Protein AF-A0A9D5WAJ4-F1 (afdb_monomer_lite)

Foldseek 3Di:
DVVVVVVCCVPVVVVVVVVLVVVLQDFQLAQDPVVCCVPVPVVVVVLVCLVVVLVVCLVDDDDDDPVVVVVVCVLCVNPVSVLVSLVVVCVVDVLSLLLSLLVLVLVLVDPPCVVVSVVSNVVSVVVNVVVVVVLVVVLVCLVPDPVNVVVPPAVNVVSVVVVVLVVCCVVDVVSQVVLQCQPVVLQVVLVCLLCVLLVVLLVVQVSLQSSCVSLNCQLRRDPASLSSHNPRPSVVRRPVSSVVSSVVSLVVCCVVPNDVVSVVSVVSSVVSNVVSCQDPNLDCNHCCADPPPSHPVSHSVSSRDDPLNVVLVVLVVPDDLALAQAEEEAPPSDRPSQVSHPHYYYPPPPVVVHPYYYYDPVDQRDDPNDRDVVVRVVSVVVVVPDPSDDDDD

pLDDT: mean 74.08, std 18.72, range [31.64, 98.12]

Structure (mmCIF, N/CA/C/O backbone):
data_AF-A0A9D5WAJ4-F1
#
_entry.id   AF-A0A9D5WAJ4-F1
#
loop_
_atom_site.group_PDB
_atom_site.id
_atom_site.type_symbol
_atom_site.label_atom_id
_atom_site.label_alt_id
_atom_site.label_comp_id
_atom_site.label_asym_id
_atom_site.label_entity_id
_atom_site.label_seq_id
_atom_site.pdbx_PDB_ins_code
_atom_site.Cartn_x
_atom_site.Cartn_y
_atom_site.Cartn_z
_atom_site.occupancy
_atom_site.B_iso_or_equiv
_atom_site.auth_seq_id
_atom_site.auth_comp_id
_atom_site.auth_asym_id
_atom_site.auth_atom_id
_atom_site.pdbx_PDB_model_num
ATOM 1 N N . MET A 1 1 ? -6.078 -14.989 26.879 1.00 37.44 1 MET A N 1
ATOM 2 C CA . MET A 1 1 ? -4.908 -14.302 26.279 1.00 37.44 1 MET A CA 1
ATOM 3 C C . MET A 1 1 ? -3.687 -15.204 26.099 1.00 37.44 1 MET A C 1
ATOM 5 O O . MET A 1 1 ? -3.308 -15.383 24.953 1.00 37.44 1 MET A O 1
ATOM 9 N N . LYS A 1 2 ? -3.115 -15.835 27.145 1.00 31.64 2 LYS A N 1
ATOM 10 C CA . LYS A 1 2 ? -1.974 -16.777 26.992 1.00 31.64 2 LYS A CA 1
ATOM 11 C C . LYS A 1 2 ? -2.215 -17.864 25.929 1.00 31.64 2 LYS A C 1
ATOM 13 O O . LYS A 1 2 ? -1.394 -18.010 25.042 1.00 31.64 2 LYS A O 1
ATOM 18 N N . LYS A 1 3 ? -3.380 -18.530 25.944 1.00 37.28 3 LYS A N 1
ATOM 19 C CA . LYS A 1 3 ? -3.737 -19.569 24.954 1.00 37.28 3 LYS A CA 1
ATOM 20 C C . LYS A 1 3 ? -3.797 -19.057 23.505 1.00 37.28 3 LYS A C 1
ATOM 22 O O . LYS A 1 3 ? -3.346 -19.750 22.610 1.00 37.28 3 LYS A O 1
ATOM 27 N N . VAL A 1 4 ? -4.284 -17.833 23.281 1.00 39.41 4 VAL A N 1
ATOM 28 C CA . VAL A 1 4 ? -4.351 -17.220 21.938 1.00 39.41 4 VAL A CA 1
ATOM 29 C C . VAL A 1 4 ? -2.952 -16.868 21.433 1.00 39.41 4 VAL A C 1
ATOM 31 O O . VAL A 1 4 ? -2.650 -17.120 20.277 1.00 39.41 4 VAL A O 1
ATOM 34 N N . LEU A 1 5 ? -2.075 -16.364 22.309 1.00 35.47 5 LEU A N 1
ATOM 35 C CA . LEU A 1 5 ? -0.681 -16.061 21.974 1.00 35.47 5 LEU A CA 1
ATOM 36 C C . LEU A 1 5 ? 0.119 -17.333 21.666 1.00 35.47 5 LEU A C 1
ATOM 38 O O . LEU A 1 5 ? 0.893 -17.363 20.718 1.00 35.47 5 LEU A O 1
ATOM 42 N N . THR A 1 6 ? -0.112 -18.396 22.436 1.00 43.91 6 THR A N 1
ATOM 43 C CA . THR A 1 6 ? 0.477 -19.712 22.192 1.00 43.91 6 THR A CA 1
ATOM 44 C C . THR A 1 6 ? 0.000 -20.284 20.858 1.00 43.91 6 THR A C 1
ATOM 46 O O . THR A 1 6 ? 0.829 -20.762 20.104 1.00 43.91 6 THR A O 1
ATOM 49 N N . ILE A 1 7 ? -1.283 -20.152 20.506 1.00 45.47 7 ILE A N 1
ATOM 50 C CA . ILE A 1 7 ? -1.809 -20.578 19.196 1.00 45.47 7 ILE A CA 1
ATOM 51 C C . ILE A 1 7 ? -1.214 -19.741 18.053 1.00 45.47 7 ILE A C 1
ATOM 53 O O . ILE A 1 7 ? -0.809 -20.301 17.043 1.00 45.47 7 ILE A O 1
ATOM 57 N N . LEU A 1 8 ? -1.097 -18.419 18.211 1.00 38.75 8 LEU A N 1
ATOM 58 C CA . LEU A 1 8 ? -0.534 -17.542 17.179 1.00 38.75 8 LEU A CA 1
ATOM 59 C C . LEU A 1 8 ? 0.953 -17.835 16.942 1.00 38.75 8 LEU A C 1
ATOM 61 O O . LEU A 1 8 ? 1.376 -17.917 15.800 1.00 38.75 8 LEU A O 1
ATOM 65 N N . VAL A 1 9 ? 1.729 -18.080 18.000 1.00 42.22 9 VAL A N 1
ATOM 66 C CA . VAL A 1 9 ? 3.131 -18.509 17.885 1.00 42.22 9 VAL A CA 1
ATOM 67 C C . VAL A 1 9 ? 3.219 -19.926 17.306 1.00 42.22 9 VAL A C 1
ATOM 69 O O . VAL A 1 9 ? 3.994 -20.152 16.390 1.00 42.22 9 VAL A O 1
ATOM 72 N N . ILE A 1 10 ? 2.386 -20.870 17.749 1.00 46.56 10 ILE A N 1
ATOM 73 C CA . ILE A 1 10 ? 2.390 -22.256 17.245 1.00 46.56 10 ILE A CA 1
ATOM 74 C C . ILE A 1 10 ? 1.903 -22.361 15.794 1.00 46.56 10 ILE A C 1
ATOM 76 O O . ILE A 1 10 ? 2.270 -23.310 15.123 1.00 46.56 10 ILE A O 1
ATOM 80 N N . ILE A 1 11 ? 1.115 -21.418 15.274 1.00 44.78 11 ILE A N 1
ATOM 81 C CA . ILE A 1 11 ? 0.682 -21.430 13.867 1.00 44.78 11 ILE A CA 1
ATOM 82 C C . ILE A 1 11 ? 1.629 -20.592 12.997 1.00 44.78 11 ILE A C 1
ATOM 84 O O . ILE A 1 11 ? 2.082 -21.056 11.955 1.00 44.78 11 ILE A O 1
ATOM 88 N N . VAL A 1 12 ? 1.985 -19.377 13.422 1.00 41.34 12 VAL A N 1
ATOM 89 C CA . VAL A 1 12 ? 2.781 -18.443 12.606 1.00 41.34 12 VAL A CA 1
ATOM 90 C C . VAL A 1 12 ? 4.251 -18.858 12.526 1.00 41.34 12 VAL A C 1
ATOM 92 O O . VAL A 1 12 ? 4.861 -18.681 11.472 1.00 41.34 12 VAL A O 1
ATOM 95 N N . LEU A 1 13 ? 4.834 -19.452 13.575 1.00 38.47 13 LEU A N 1
ATOM 96 C CA . LEU A 1 13 ? 6.237 -19.887 13.527 1.00 38.47 13 LEU A CA 1
ATOM 97 C C . LEU A 1 13 ? 6.433 -21.099 12.597 1.00 38.47 13 LEU A C 1
ATOM 99 O O . LEU A 1 13 ? 7.332 -21.053 11.765 1.00 38.47 13 LEU A O 1
ATOM 103 N N . PRO A 1 14 ? 5.597 -22.155 12.638 1.00 42.34 14 PRO A N 1
ATOM 104 C CA . PRO A 1 14 ? 5.716 -23.273 11.704 1.00 42.34 14 PRO A CA 1
ATOM 105 C C . PRO A 1 14 ? 5.326 -22.905 10.281 1.00 42.34 14 PRO A C 1
ATOM 107 O O . PRO A 1 14 ? 5.978 -23.384 9.368 1.00 42.34 14 PRO A O 1
ATOM 110 N N . VAL A 1 15 ? 4.342 -22.024 10.061 1.00 41.81 15 VAL A N 1
ATOM 111 C CA . VAL A 1 15 ? 4.011 -21.540 8.706 1.00 41.81 15 VAL A CA 1
ATOM 112 C C . VAL A 1 15 ? 5.153 -20.700 8.127 1.00 41.81 15 VAL A C 1
ATOM 114 O O . VAL A 1 15 ? 5.481 -20.855 6.955 1.00 41.81 15 VAL A O 1
ATOM 117 N N . SER A 1 16 ? 5.827 -19.878 8.939 1.00 37.78 16 SER A N 1
ATOM 118 C CA . SER A 1 16 ? 7.002 -19.112 8.489 1.00 37.78 16 SER A CA 1
ATOM 119 C C . SER A 1 16 ? 8.255 -19.984 8.299 1.00 37.78 16 SER A C 1
ATOM 121 O O . SER A 1 16 ? 8.988 -19.781 7.334 1.00 37.78 16 SER A O 1
ATOM 123 N N . LEU A 1 17 ? 8.460 -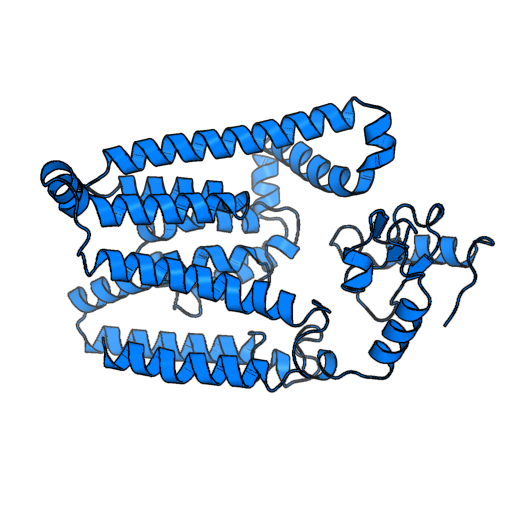21.015 9.129 1.00 39.94 17 LEU A N 1
ATOM 124 C CA . LEU A 1 17 ? 9.516 -22.028 8.957 1.00 39.94 17 LEU A CA 1
ATOM 125 C C . LEU A 1 17 ? 9.236 -23.004 7.799 1.00 39.94 17 LEU A C 1
ATOM 127 O O . LEU A 1 17 ? 10.164 -23.497 7.163 1.00 39.94 17 LEU A O 1
ATOM 131 N N . TYR A 1 18 ? 7.970 -23.292 7.499 1.00 41.06 18 TYR A N 1
ATOM 132 C CA . TYR A 1 18 ? 7.566 -24.098 6.346 1.00 41.06 18 TYR A CA 1
ATOM 133 C C . TYR A 1 18 ? 7.707 -23.288 5.053 1.00 41.06 18 TYR A C 1
ATOM 135 O O . TYR A 1 18 ? 8.252 -23.797 4.079 1.00 41.06 18 TYR A O 1
ATOM 143 N N . ALA A 1 19 ? 7.351 -21.998 5.070 1.00 39.34 19 ALA A N 1
ATOM 144 C CA . ALA A 1 19 ? 7.629 -21.066 3.976 1.00 39.34 19 ALA A CA 1
ATOM 145 C C . ALA A 1 19 ? 9.138 -20.862 3.735 1.00 39.34 19 ALA A C 1
ATOM 147 O O . ALA A 1 19 ? 9.548 -20.670 2.593 1.00 39.34 19 ALA A O 1
ATOM 148 N N . SER A 1 20 ? 9.982 -20.956 4.773 1.00 38.97 20 SER A N 1
ATOM 149 C CA . SER A 1 20 ? 11.444 -20.906 4.610 1.00 38.97 20 SER A CA 1
ATOM 150 C C . SER A 1 20 ? 12.048 -22.223 4.105 1.00 38.97 20 SER A C 1
ATOM 152 O O . SER A 1 20 ? 13.115 -22.200 3.497 1.00 38.97 20 SER A O 1
ATOM 154 N N . LYS A 1 21 ? 11.396 -23.370 4.354 1.00 39.03 21 LYS A N 1
ATOM 155 C CA . LYS A 1 21 ? 11.811 -24.690 3.843 1.00 39.03 21 LYS A CA 1
ATOM 156 C C . LYS A 1 21 ? 11.290 -24.984 2.432 1.00 39.03 21 LYS A C 1
ATOM 158 O O . LYS A 1 21 ? 11.987 -25.645 1.674 1.00 39.03 21 LYS A O 1
ATOM 163 N N . GLY A 1 22 ? 10.129 -24.452 2.044 1.00 37.59 22 GLY A N 1
ATOM 164 C CA . GLY A 1 22 ? 9.582 -24.504 0.680 1.00 37.59 22 GLY A CA 1
ATOM 165 C C . GLY A 1 22 ? 10.225 -23.492 -0.273 1.00 37.59 22 GLY A C 1
ATOM 166 O O . GLY A 1 22 ? 9.527 -22.858 -1.059 1.00 37.59 22 GLY A O 1
ATOM 167 N N . GLY A 1 23 ? 11.546 -23.307 -0.174 1.00 37.06 23 GLY A N 1
ATOM 168 C CA . GLY A 1 23 ? 12.319 -22.223 -0.792 1.00 37.06 23 GLY A CA 1
ATOM 169 C C . GLY A 1 23 ? 12.358 -22.184 -2.325 1.00 37.06 23 GLY A C 1
ATOM 170 O O . GLY A 1 23 ? 13.113 -21.371 -2.859 1.00 37.06 23 GLY A O 1
ATOM 171 N N . ASP A 1 24 ? 11.564 -23.013 -3.000 1.00 37.69 24 ASP A N 1
ATOM 172 C CA . ASP A 1 24 ? 11.396 -23.048 -4.457 1.00 37.69 24 ASP A CA 1
ATOM 173 C C . ASP A 1 24 ? 10.098 -22.356 -4.924 1.00 37.69 24 ASP A C 1
ATOM 175 O O . ASP A 1 24 ? 9.887 -22.211 -6.120 1.00 37.69 24 ASP A O 1
ATOM 179 N N . TYR A 1 25 ? 9.250 -21.882 -3.996 1.00 37.25 25 TYR A N 1
ATOM 180 C CA . TYR A 1 25 ? 7.949 -21.254 -4.300 1.00 37.25 25 TYR A CA 1
ATOM 181 C C . TYR A 1 25 ? 7.842 -19.773 -3.889 1.00 37.25 25 TYR A C 1
ATOM 183 O O . TYR A 1 25 ? 6.756 -19.193 -3.925 1.00 37.25 25 TYR A O 1
ATOM 191 N N . LEU A 1 26 ? 8.941 -19.138 -3.464 1.00 37.31 26 LEU A N 1
ATOM 192 C CA . LEU A 1 26 ? 8.946 -17.705 -3.146 1.00 37.31 26 LEU A CA 1
ATOM 193 C C . LEU A 1 26 ? 9.097 -16.868 -4.434 1.00 37.31 26 LEU A C 1
ATOM 195 O O . LEU A 1 26 ? 9.894 -17.235 -5.296 1.00 37.31 26 LEU A O 1
ATOM 199 N N . PRO A 1 27 ? 8.360 -15.749 -4.578 1.00 37.31 27 PRO A N 1
ATOM 200 C CA . PRO A 1 27 ? 8.340 -14.959 -5.807 1.00 37.31 27 PRO A CA 1
ATOM 201 C C . PRO A 1 27 ? 9.733 -14.449 -6.205 1.00 37.31 27 PRO A C 1
ATOM 203 O O . PRO A 1 27 ? 10.478 -13.905 -5.388 1.00 37.31 27 PRO A O 1
ATOM 206 N N . ILE A 1 28 ? 10.032 -14.574 -7.501 1.00 39.91 28 ILE A N 1
ATOM 207 C CA . ILE A 1 28 ? 11.295 -14.232 -8.185 1.00 39.91 28 ILE A CA 1
ATOM 208 C C . ILE A 1 28 ? 11.695 -12.750 -8.022 1.00 39.91 28 ILE A C 1
ATOM 210 O O . ILE A 1 28 ? 12.855 -12.390 -8.211 1.00 39.91 28 ILE A O 1
ATOM 214 N N . THR A 1 29 ? 10.778 -11.872 -7.602 1.00 35.44 29 THR A N 1
ATOM 215 C CA . THR A 1 29 ? 11.029 -10.426 -7.469 1.00 35.44 29 THR A CA 1
ATOM 216 C C . THR A 1 29 ? 12.027 -10.042 -6.374 1.00 35.44 29 THR A C 1
ATOM 218 O O . THR A 1 29 ? 12.409 -8.876 -6.286 1.00 35.44 29 THR A O 1
ATOM 221 N N . ALA A 1 30 ? 12.532 -10.986 -5.578 1.00 36.09 30 ALA A N 1
ATOM 222 C CA . ALA A 1 30 ? 13.773 -10.765 -4.846 1.00 36.09 30 ALA A CA 1
ATOM 223 C C . ALA A 1 30 ? 14.692 -11.991 -4.923 1.00 36.09 30 ALA A C 1
ATOM 225 O O . ALA A 1 30 ? 14.606 -12.940 -4.149 1.00 36.09 30 ALA A O 1
ATOM 226 N N . PHE A 1 31 ? 15.640 -11.897 -5.858 1.00 40.41 31 PHE A N 1
ATOM 227 C CA . PHE A 1 31 ? 16.717 -12.854 -6.146 1.00 40.41 31 PHE A CA 1
ATOM 228 C C . PHE A 1 31 ? 17.587 -13.226 -4.938 1.00 40.41 31 PHE A C 1
ATOM 230 O O . PHE A 1 31 ? 18.335 -14.198 -4.981 1.00 40.41 31 PHE A O 1
ATOM 237 N N . ASN A 1 32 ? 17.484 -12.484 -3.838 1.00 45.12 32 ASN A N 1
ATOM 238 C CA . ASN A 1 32 ? 18.122 -12.845 -2.590 1.00 45.12 32 ASN A CA 1
ATOM 239 C C . ASN A 1 32 ? 17.051 -13.311 -1.598 1.00 45.12 32 ASN A C 1
ATOM 241 O O . ASN A 1 32 ? 16.299 -12.498 -1.052 1.00 45.12 32 ASN A O 1
ATOM 245 N N . LYS A 1 33 ? 17.018 -14.625 -1.333 1.00 48.00 33 LYS A N 1
ATOM 246 C CA . LYS A 1 33 ? 16.139 -15.249 -0.327 1.00 48.00 33 LYS A CA 1
ATOM 247 C C . LYS A 1 33 ? 16.248 -14.541 1.032 1.00 48.00 33 LYS A C 1
ATOM 249 O O . LYS A 1 33 ? 15.243 -14.396 1.726 1.00 48.00 33 LYS A O 1
ATOM 254 N N . ASN A 1 34 ? 17.424 -13.997 1.362 1.00 44.16 34 ASN A N 1
ATOM 255 C CA . ASN A 1 34 ? 17.632 -13.213 2.577 1.00 44.16 34 ASN A CA 1
ATOM 256 C C . ASN A 1 34 ? 16.954 -11.841 2.512 1.00 44.16 34 ASN A C 1
ATOM 258 O O . ASN A 1 34 ? 16.469 -11.389 3.536 1.00 44.16 34 ASN A O 1
ATOM 262 N N . ILE A 1 35 ? 16.853 -11.191 1.346 1.00 42.44 35 ILE A N 1
ATOM 263 C CA . ILE A 1 35 ? 16.149 -9.905 1.185 1.00 42.44 35 ILE A CA 1
ATOM 264 C C . ILE A 1 35 ? 14.631 -10.100 1.210 1.00 42.44 35 ILE A C 1
ATOM 266 O O . ILE A 1 35 ? 13.949 -9.274 1.806 1.00 42.44 35 ILE A O 1
ATOM 270 N N . VAL A 1 36 ? 14.087 -11.184 0.637 1.00 44.75 36 VAL A N 1
ATOM 271 C CA . VAL A 1 36 ? 12.655 -11.527 0.786 1.00 44.75 36 VAL A CA 1
ATOM 272 C C . VAL A 1 36 ? 12.332 -11.779 2.251 1.00 44.75 36 VAL A C 1
ATOM 274 O O . VAL A 1 36 ? 11.401 -11.181 2.795 1.00 44.75 36 VAL A O 1
ATOM 277 N N . ALA A 1 37 ? 13.137 -12.630 2.896 1.00 46.06 37 ALA A N 1
ATOM 278 C CA . ALA A 1 37 ? 13.026 -12.882 4.319 1.00 46.06 37 ALA A CA 1
ATOM 279 C C . ALA A 1 37 ? 13.146 -11.564 5.084 1.00 46.06 37 ALA A C 1
ATOM 281 O O . ALA A 1 37 ? 12.280 -11.289 5.897 1.00 46.06 37 ALA A O 1
ATOM 282 N N . TYR A 1 38 ? 14.105 -10.690 4.764 1.00 45.50 38 TYR A N 1
ATOM 283 C CA . TYR A 1 38 ? 14.238 -9.387 5.411 1.00 45.50 38 TYR A CA 1
ATOM 284 C C . TYR A 1 38 ? 13.029 -8.475 5.192 1.00 45.50 38 TYR A C 1
ATOM 286 O O . TYR A 1 38 ? 12.465 -7.994 6.160 1.00 45.50 38 TYR A O 1
ATOM 294 N N . ARG A 1 39 ? 12.588 -8.240 3.955 1.00 42.34 39 ARG A N 1
ATOM 295 C CA . ARG A 1 39 ? 11.535 -7.264 3.625 1.00 42.34 39 ARG A CA 1
ATOM 296 C C . ARG A 1 39 ? 10.126 -7.709 3.973 1.00 42.34 39 ARG A C 1
ATOM 298 O O . ARG A 1 39 ? 9.334 -6.870 4.387 1.00 42.34 39 ARG A O 1
ATOM 305 N N . TYR A 1 40 ? 9.800 -8.981 3.778 1.00 43.22 40 TYR A N 1
ATOM 306 C CA . TYR A 1 40 ? 8.417 -9.458 3.865 1.00 43.22 40 TYR A CA 1
ATOM 307 C C . TYR A 1 40 ? 8.149 -10.299 5.107 1.00 43.22 40 TYR A C 1
ATOM 309 O O . TYR A 1 40 ? 6.994 -10.452 5.496 1.00 43.22 40 TYR A O 1
ATOM 317 N N . VAL A 1 41 ? 9.200 -10.809 5.754 1.00 48.28 41 VAL A N 1
ATOM 318 C CA . VAL A 1 41 ? 9.072 -11.594 6.983 1.00 48.28 41 VAL A CA 1
ATOM 319 C C . VAL A 1 41 ? 9.718 -10.846 8.139 1.00 48.28 41 VAL A C 1
ATOM 321 O O . VAL A 1 41 ? 9.002 -10.327 8.972 1.00 48.28 41 VAL A O 1
ATOM 324 N N . ILE A 1 42 ? 11.037 -10.693 8.181 1.00 46.38 42 ILE A N 1
ATOM 325 C CA . ILE A 1 42 ? 11.804 -10.144 9.301 1.00 46.38 42 ILE A CA 1
ATOM 326 C C . ILE A 1 42 ? 11.484 -8.674 9.564 1.00 46.38 42 ILE A C 1
ATOM 328 O O . ILE A 1 42 ? 11.370 -8.346 10.723 1.00 46.38 42 ILE A O 1
ATOM 332 N N . ILE A 1 43 ? 11.310 -7.779 8.587 1.00 46.69 43 ILE A N 1
ATOM 333 C CA . ILE A 1 43 ? 10.985 -6.359 8.839 1.00 46.69 43 ILE A CA 1
ATOM 334 C C . ILE A 1 43 ? 9.547 -6.213 9.353 1.00 46.69 43 ILE A C 1
ATOM 336 O O . ILE A 1 43 ? 9.371 -5.571 10.385 1.00 46.69 43 ILE A O 1
ATOM 340 N N . PRO A 1 44 ? 8.516 -6.828 8.740 1.00 45.22 44 PRO A N 1
ATOM 341 C CA . PRO A 1 44 ? 7.167 -6.827 9.299 1.00 45.22 44 PRO A CA 1
ATOM 342 C C . PRO A 1 44 ? 7.094 -7.553 10.641 1.00 45.22 44 PRO A C 1
ATOM 344 O O . PRO A 1 44 ? 6.433 -7.071 11.553 1.00 45.22 44 PRO A O 1
ATOM 347 N N . LEU A 1 45 ? 7.807 -8.672 10.800 1.00 45.53 45 LEU A N 1
ATOM 348 C CA . LEU A 1 45 ? 7.880 -9.436 12.042 1.00 45.53 45 LEU A CA 1
ATOM 349 C C . LEU A 1 45 ? 8.697 -8.690 13.094 1.00 45.53 45 LEU A C 1
ATOM 351 O O . LEU A 1 45 ? 8.316 -8.746 14.242 1.00 45.53 45 LEU A O 1
ATOM 355 N N . LEU A 1 46 ? 9.747 -7.944 12.750 1.00 44.22 46 LEU A N 1
ATOM 356 C CA . LEU A 1 46 ? 10.479 -7.049 13.650 1.00 44.22 46 LEU A CA 1
ATOM 357 C C . LEU A 1 46 ? 9.637 -5.832 13.971 1.00 44.22 46 LEU A C 1
ATOM 359 O O . LEU A 1 46 ? 9.684 -5.408 15.104 1.00 44.22 46 LEU A O 1
ATOM 363 N N . GLY A 1 47 ? 8.852 -5.274 13.055 1.00 44.91 47 GLY A N 1
ATOM 364 C CA . GLY A 1 47 ? 7.909 -4.194 13.348 1.00 44.91 47 GLY A CA 1
ATOM 365 C C . GLY A 1 47 ? 6.800 -4.668 14.288 1.00 44.91 47 GLY A C 1
ATOM 366 O O . GLY A 1 47 ? 6.488 -4.012 15.280 1.00 44.91 47 GLY A O 1
ATOM 367 N N . LEU A 1 48 ? 6.273 -5.869 14.042 1.00 46.16 48 LEU A N 1
ATOM 368 C CA . LEU A 1 48 ? 5.297 -6.540 14.891 1.00 46.16 48 LEU A CA 1
ATOM 369 C C . LEU A 1 48 ? 5.911 -6.932 16.239 1.00 46.16 48 LEU A C 1
ATOM 371 O O . LEU A 1 48 ? 5.296 -6.683 17.262 1.00 46.16 48 LEU A O 1
ATOM 375 N N . LEU A 1 49 ? 7.116 -7.504 16.264 1.00 43.47 49 LEU A N 1
ATOM 376 C CA . LEU A 1 49 ? 7.827 -7.956 17.461 1.00 43.47 49 LEU A CA 1
ATOM 377 C C . LEU A 1 49 ? 8.413 -6.793 18.238 1.00 43.47 49 LEU A C 1
ATOM 379 O O . LEU A 1 49 ? 8.384 -6.862 19.445 1.00 43.47 49 LEU A O 1
ATOM 383 N N . THR A 1 50 ? 8.902 -5.721 17.624 1.00 47.53 50 THR A N 1
ATOM 384 C CA . THR A 1 50 ? 9.307 -4.506 18.346 1.00 47.53 50 THR A CA 1
ATOM 385 C C . THR A 1 50 ? 8.068 -3.816 18.876 1.00 47.53 50 THR A C 1
ATOM 387 O O . THR A 1 50 ? 8.022 -3.554 20.068 1.00 47.53 50 THR A O 1
ATOM 390 N N . GLY A 1 51 ? 7.010 -3.646 18.079 1.00 44.22 51 GLY A N 1
ATOM 391 C CA . GLY A 1 51 ? 5.716 -3.160 18.560 1.00 44.22 51 GLY A CA 1
ATOM 392 C C . GLY A 1 51 ? 5.161 -4.001 19.718 1.00 44.22 51 GLY A C 1
ATOM 393 O O . GLY A 1 51 ? 4.706 -3.455 20.719 1.00 44.22 51 GLY A O 1
ATOM 394 N N . PHE A 1 52 ? 5.274 -5.329 19.635 1.00 43.34 52 PHE A N 1
ATOM 395 C CA . PHE A 1 52 ? 4.794 -6.286 20.633 1.00 43.34 52 PHE A CA 1
ATOM 396 C C . PHE A 1 52 ? 5.719 -6.407 21.853 1.00 43.34 52 PHE A C 1
ATOM 398 O O . PHE A 1 52 ? 5.234 -6.455 22.974 1.00 43.34 52 PHE A O 1
ATOM 405 N N . VAL A 1 53 ? 7.040 -6.411 21.684 1.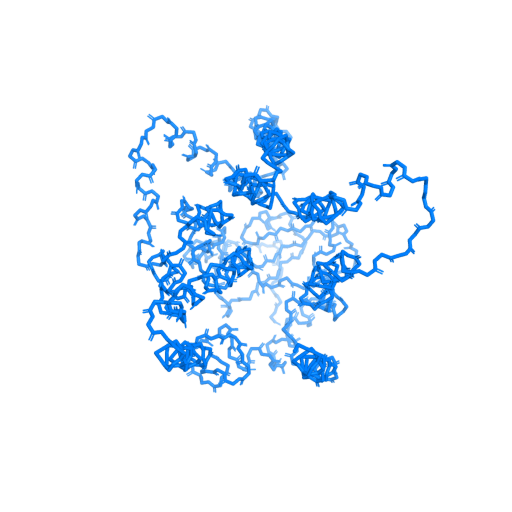00 45.41 53 VAL A N 1
ATOM 406 C CA . VAL A 1 53 ? 8.050 -6.416 22.756 1.00 45.41 53 VAL A CA 1
ATOM 407 C C . VAL A 1 53 ? 8.010 -5.091 23.485 1.00 45.41 53 VAL A C 1
ATOM 409 O O . VAL A 1 53 ? 8.015 -5.098 24.704 1.00 45.41 53 VAL A O 1
ATOM 412 N N . PHE A 1 54 ? 7.861 -3.964 22.800 1.00 45.56 54 PHE A N 1
ATOM 413 C CA . PHE A 1 54 ? 7.632 -2.682 23.450 1.00 45.56 54 PHE A CA 1
ATOM 414 C C . PHE A 1 54 ? 6.273 -2.628 24.147 1.00 45.56 54 PHE A C 1
ATOM 416 O O . PHE A 1 54 ? 6.210 -2.123 25.262 1.00 45.56 54 PHE A O 1
ATOM 423 N N . PHE A 1 55 ? 5.219 -3.227 23.584 1.00 44.34 55 PHE A N 1
ATOM 424 C CA . PHE A 1 55 ? 3.929 -3.422 24.261 1.00 44.34 55 PHE A CA 1
ATOM 425 C C . PHE A 1 55 ? 4.032 -4.346 25.497 1.00 44.34 55 PHE A C 1
ATOM 427 O O . PHE A 1 55 ? 3.370 -4.111 26.507 1.00 44.34 55 PHE A O 1
ATOM 434 N N . MET A 1 56 ? 4.902 -5.360 25.463 1.00 40.88 56 MET A N 1
ATOM 435 C CA . MET A 1 56 ? 5.117 -6.338 26.539 1.00 40.88 56 MET A CA 1
ATOM 436 C C . MET A 1 56 ? 6.114 -5.860 27.608 1.00 40.88 56 MET A C 1
ATOM 438 O O . MET A 1 56 ? 5.919 -6.131 28.790 1.00 40.88 56 MET A O 1
ATOM 442 N N . LEU A 1 57 ? 7.138 -5.092 27.237 1.00 42.09 57 LEU A N 1
ATOM 443 C CA . LEU A 1 57 ? 8.032 -4.357 28.138 1.00 42.09 57 LEU A CA 1
ATOM 444 C C . LEU A 1 57 ? 7.265 -3.219 28.810 1.00 42.09 57 LEU A C 1
ATOM 446 O O . LEU A 1 57 ? 7.351 -3.052 30.026 1.00 42.09 57 LEU A O 1
ATOM 450 N N . ALA A 1 58 ? 6.385 -2.550 28.056 1.00 41.97 58 ALA A N 1
ATOM 451 C CA . ALA A 1 58 ? 5.329 -1.712 28.603 1.00 41.97 58 ALA A CA 1
ATOM 452 C C . ALA A 1 58 ? 4.437 -2.474 29.598 1.00 41.97 58 ALA A C 1
ATOM 454 O O . ALA A 1 58 ? 3.837 -1.853 30.455 1.00 41.97 58 ALA A O 1
ATOM 455 N N . LEU A 1 59 ? 4.336 -3.799 29.571 1.00 37.25 59 LEU A N 1
ATOM 456 C CA . LEU A 1 59 ? 3.549 -4.564 30.545 1.00 37.25 59 LEU A CA 1
ATOM 457 C C . LEU A 1 59 ? 4.352 -5.073 31.757 1.00 37.25 59 LEU A C 1
ATOM 459 O O . LEU A 1 59 ? 3.717 -5.446 32.741 1.00 37.25 59 LEU A O 1
ATOM 463 N N . LYS A 1 60 ? 5.697 -5.102 31.734 1.00 44.09 60 LYS A N 1
ATOM 464 C CA . LYS A 1 60 ? 6.472 -5.990 32.635 1.00 44.09 60 LYS A CA 1
ATOM 465 C C . LYS A 1 60 ? 7.707 -5.395 33.353 1.00 44.09 60 LYS A C 1
ATOM 467 O O . LYS A 1 60 ? 8.573 -6.165 33.743 1.00 44.09 60 LYS A O 1
ATOM 472 N N . ASN A 1 61 ? 7.807 -4.077 33.544 1.00 48.12 61 ASN A N 1
ATOM 473 C CA . ASN A 1 61 ? 8.900 -3.364 34.254 1.00 48.12 61 ASN A CA 1
ATOM 474 C C . ASN A 1 61 ? 9.795 -4.188 35.211 1.00 48.12 61 ASN A C 1
ATOM 476 O O . ASN A 1 61 ? 9.283 -4.689 36.208 1.00 48.12 61 ASN A O 1
ATOM 480 N N . LYS A 1 62 ? 11.124 -4.155 34.993 1.00 41.50 62 LYS A N 1
ATOM 481 C CA . LYS A 1 62 ? 12.184 -4.070 36.030 1.00 41.50 62 LYS A CA 1
ATOM 482 C C . LYS A 1 62 ? 13.492 -3.537 35.407 1.00 41.50 62 LYS A C 1
ATOM 484 O O . LYS A 1 62 ? 14.297 -4.316 34.912 1.00 41.50 62 LYS A O 1
ATOM 489 N N . LEU A 1 63 ? 13.708 -2.221 35.427 1.00 46.69 63 LEU A N 1
ATOM 490 C CA . LEU A 1 63 ? 15.021 -1.596 35.192 1.00 46.69 63 LEU A CA 1
ATOM 491 C C . LEU A 1 63 ? 15.368 -0.729 36.413 1.00 46.69 63 LEU A C 1
ATOM 493 O O . LEU A 1 63 ? 14.503 -0.011 36.921 1.00 46.69 63 LEU A O 1
ATOM 497 N N . ASN A 1 64 ? 16.610 -0.817 36.899 1.00 41.47 64 ASN A N 1
ATOM 498 C CA . ASN A 1 64 ? 17.105 -0.025 38.028 1.00 41.47 64 ASN A CA 1
ATOM 499 C C . ASN A 1 64 ? 17.388 1.410 37.569 1.00 41.47 64 ASN A C 1
ATOM 501 O O . ASN A 1 64 ? 18.406 1.678 36.943 1.00 41.47 64 ASN A O 1
ATOM 505 N N . MET A 1 65 ? 16.465 2.321 37.868 1.00 44.56 65 MET A N 1
ATOM 506 C CA . MET A 1 65 ? 16.595 3.762 37.633 1.00 44.56 65 MET A CA 1
ATOM 507 C C . MET A 1 65 ? 16.268 4.549 38.916 1.00 44.56 65 MET A C 1
ATOM 509 O O . MET A 1 65 ? 15.630 3.984 39.810 1.00 44.56 65 MET A O 1
ATOM 513 N N . PRO A 1 66 ? 16.669 5.830 39.020 1.00 54.44 66 PRO A N 1
ATOM 514 C CA . PRO A 1 66 ? 16.268 6.711 40.119 1.00 54.44 66 PRO A CA 1
ATOM 515 C C . PRO A 1 66 ? 14.741 6.803 40.249 1.00 54.44 66 PRO A C 1
ATOM 517 O O . PRO A 1 66 ? 14.031 6.769 39.242 1.00 54.44 66 PRO A O 1
ATOM 520 N N . ASP A 1 67 ? 14.219 6.932 41.469 1.00 54.59 67 ASP A N 1
ATOM 521 C CA . ASP A 1 67 ? 12.778 6.791 41.726 1.00 54.59 67 ASP A CA 1
ATOM 522 C C . ASP A 1 67 ? 11.920 7.895 41.085 1.00 54.59 67 ASP A C 1
ATOM 524 O O . ASP A 1 67 ? 10.823 7.609 40.613 1.00 54.59 67 ASP A O 1
ATOM 528 N N . SER A 1 68 ? 12.459 9.106 40.908 1.00 46.28 68 SER A N 1
ATOM 529 C CA . SER A 1 68 ? 11.812 10.190 40.147 1.00 46.28 68 SER A CA 1
ATOM 530 C C . SER A 1 68 ? 11.625 9.845 38.662 1.00 46.28 68 SER A C 1
ATOM 532 O O . SER A 1 68 ? 10.601 10.158 38.050 1.00 46.28 68 SER A O 1
ATOM 534 N N . VAL A 1 69 ? 12.593 9.133 38.083 1.00 44.78 69 VAL A N 1
ATOM 535 C CA . VAL A 1 69 ? 12.542 8.633 36.707 1.00 44.78 69 VAL A CA 1
ATOM 536 C C . VAL A 1 69 ? 11.635 7.409 36.627 1.00 44.78 69 VAL A C 1
ATOM 538 O O . VAL A 1 69 ? 10.880 7.298 35.668 1.00 44.78 69 VAL A O 1
ATOM 541 N N . LYS A 1 70 ? 11.627 6.525 37.636 1.00 47.94 70 LYS A N 1
ATOM 542 C CA . LYS A 1 70 ? 10.673 5.406 37.714 1.00 47.94 70 LYS A CA 1
ATOM 543 C C . LYS A 1 70 ? 9.236 5.880 37.843 1.00 47.94 70 LYS A C 1
ATOM 545 O O . LYS A 1 70 ? 8.376 5.255 37.242 1.00 47.94 70 LYS A O 1
ATOM 550 N N . GLU A 1 71 ? 8.957 6.943 38.589 1.00 49.94 71 GLU A N 1
ATOM 551 C CA . GLU A 1 71 ? 7.605 7.476 38.752 1.00 49.94 71 GLU A CA 1
ATOM 552 C C . GLU A 1 71 ? 7.124 8.120 37.447 1.00 49.94 71 GLU A C 1
ATOM 554 O O . GLU A 1 71 ? 6.095 7.716 36.899 1.00 49.94 71 GLU A O 1
ATOM 559 N N . PHE A 1 72 ? 7.938 8.998 36.851 1.00 50.28 72 PHE A N 1
ATOM 560 C CA . PHE A 1 72 ? 7.663 9.592 35.540 1.00 50.28 72 PHE A CA 1
ATOM 561 C C . PHE A 1 72 ? 7.507 8.531 34.441 1.00 50.28 72 PHE A C 1
ATOM 563 O O . PHE A 1 72 ? 6.528 8.539 33.686 1.00 50.28 72 PHE A O 1
ATOM 570 N N . LEU A 1 73 ? 8.430 7.566 34.376 1.00 45.41 73 LEU A N 1
ATOM 571 C CA . LEU A 1 73 ? 8.331 6.434 33.467 1.00 45.41 73 LEU A CA 1
ATOM 572 C C . LEU A 1 73 ? 7.128 5.565 33.826 1.00 45.41 73 LEU A C 1
ATOM 574 O O . LEU A 1 73 ? 6.390 5.242 32.927 1.00 45.41 73 LEU A O 1
ATOM 578 N N . SER A 1 74 ? 6.794 5.244 35.070 1.00 51.81 74 SER A N 1
ATOM 579 C CA . SER A 1 74 ? 5.622 4.401 35.378 1.00 51.81 74 SER A CA 1
ATOM 580 C C . SER A 1 74 ? 4.305 4.995 34.857 1.00 51.81 74 SER A C 1
ATOM 582 O O . SER A 1 74 ? 3.432 4.260 34.387 1.00 51.81 74 SER A O 1
ATOM 584 N N . VAL A 1 75 ? 4.200 6.329 34.841 1.00 56.56 75 VAL A N 1
ATOM 585 C CA . VAL A 1 75 ? 3.030 7.065 34.350 1.00 56.56 75 VAL A CA 1
ATOM 586 C C . VAL A 1 75 ? 3.073 7.269 32.825 1.00 56.56 75 VAL A C 1
ATOM 588 O O . VAL A 1 75 ? 2.025 7.252 32.165 1.00 56.56 75 VAL A O 1
ATOM 591 N N . HIS A 1 76 ? 4.263 7.428 32.230 1.00 54.84 76 HIS A N 1
ATOM 592 C CA . HIS A 1 76 ? 4.425 7.877 30.838 1.00 54.84 76 HIS A CA 1
ATOM 593 C C . HIS A 1 76 ? 5.242 6.955 29.914 1.00 54.84 76 HIS A C 1
ATOM 595 O O . HIS A 1 76 ? 5.205 7.157 28.703 1.00 54.84 76 HIS A O 1
ATOM 601 N N . TYR A 1 77 ? 5.909 5.911 30.406 1.00 56.38 77 TYR A N 1
ATOM 602 C CA . TYR A 1 77 ? 6.827 5.051 29.639 1.00 56.38 77 TYR A CA 1
ATOM 603 C C . TYR A 1 77 ? 6.150 4.336 28.487 1.00 56.38 77 TYR A C 1
ATOM 605 O O . TYR A 1 77 ? 6.703 4.302 27.398 1.00 56.38 77 TYR A O 1
ATOM 613 N N . LYS A 1 78 ? 4.921 3.840 28.679 1.00 57.91 78 LYS A N 1
ATOM 614 C CA . LYS A 1 78 ? 4.134 3.236 27.595 1.00 57.91 78 LYS A CA 1
ATOM 615 C C . LYS A 1 78 ? 3.930 4.224 26.449 1.00 57.91 78 LYS A C 1
ATOM 617 O O . LYS A 1 78 ? 3.905 3.824 25.294 1.00 57.91 78 LYS A O 1
ATOM 622 N N . LYS A 1 79 ? 3.792 5.513 26.779 1.00 59.84 79 LYS A N 1
ATOM 623 C CA . LYS A 1 79 ? 3.615 6.593 25.807 1.00 59.84 79 LYS A CA 1
ATOM 624 C C . LYS A 1 79 ? 4.947 6.967 25.172 1.00 59.84 79 LYS A C 1
ATOM 626 O O . LYS A 1 79 ? 4.998 7.046 23.961 1.00 59.84 79 LYS A O 1
ATOM 631 N N . ILE A 1 80 ? 6.014 7.133 25.953 1.00 58.66 80 ILE A N 1
ATOM 632 C CA . ILE A 1 80 ? 7.354 7.481 25.448 1.00 58.66 80 ILE A CA 1
ATOM 633 C C . ILE A 1 80 ? 7.893 6.386 24.528 1.00 58.66 80 ILE A C 1
ATOM 635 O O . ILE A 1 80 ? 8.350 6.676 23.433 1.00 58.66 80 ILE A O 1
ATOM 639 N N . ILE A 1 81 ? 7.773 5.124 24.929 1.00 63.78 81 ILE A N 1
ATOM 640 C CA . ILE A 1 81 ? 8.166 3.974 24.117 1.00 63.78 81 ILE A CA 1
ATOM 641 C C . ILE A 1 81 ? 7.332 3.898 22.835 1.00 63.78 81 ILE A C 1
ATOM 643 O O . ILE A 1 81 ? 7.893 3.722 21.758 1.00 63.78 81 ILE A O 1
ATOM 647 N N . ALA A 1 82 ? 6.006 4.063 22.930 1.00 61.88 82 ALA A N 1
ATOM 648 C CA . ALA A 1 82 ? 5.155 4.107 21.743 1.00 61.88 82 ALA A CA 1
ATOM 649 C C . ALA A 1 82 ? 5.557 5.259 20.813 1.00 61.88 82 ALA A C 1
ATOM 651 O O . ALA A 1 82 ? 5.609 5.073 19.606 1.00 61.88 82 ALA A O 1
ATOM 652 N N . LEU A 1 83 ? 5.897 6.422 21.368 1.00 62.62 83 LEU A N 1
ATOM 653 C CA . LEU A 1 83 ? 6.344 7.586 20.612 1.00 62.62 83 LEU A CA 1
ATOM 654 C C . LEU A 1 83 ? 7.697 7.345 19.937 1.00 62.62 83 LEU A C 1
ATOM 656 O O . LEU A 1 83 ? 7.822 7.648 18.762 1.00 62.62 83 LEU A O 1
ATOM 660 N N . ILE A 1 84 ? 8.669 6.730 20.615 1.00 65.12 84 ILE A N 1
ATOM 661 C CA . ILE A 1 84 ? 9.952 6.339 20.009 1.00 65.12 84 ILE A CA 1
ATOM 662 C C . ILE A 1 84 ? 9.728 5.327 18.881 1.00 65.12 84 ILE A C 1
ATOM 664 O O . ILE A 1 84 ? 10.292 5.486 17.803 1.00 65.12 84 ILE A O 1
ATOM 668 N N . ALA A 1 85 ? 8.877 4.321 19.093 1.00 67.19 85 ALA A N 1
ATOM 669 C CA . ALA A 1 85 ? 8.544 3.343 18.060 1.00 67.19 85 ALA A CA 1
ATOM 670 C C . ALA A 1 85 ? 7.861 4.001 16.850 1.00 67.19 85 ALA A C 1
ATOM 672 O O . ALA A 1 85 ? 8.184 3.672 15.711 1.00 67.19 85 ALA A O 1
ATOM 673 N N . ILE A 1 86 ? 6.969 4.969 17.086 1.00 67.44 86 ILE A N 1
ATOM 674 C CA . ILE A 1 86 ? 6.345 5.775 16.032 1.00 67.44 86 ILE A CA 1
ATOM 675 C C . ILE A 1 86 ? 7.393 6.621 15.313 1.00 67.44 86 ILE A C 1
ATOM 677 O O . ILE A 1 86 ? 7.357 6.671 14.093 1.00 67.44 86 ILE A O 1
ATOM 681 N N . THR A 1 87 ? 8.342 7.239 16.019 1.00 68.38 87 THR A N 1
ATOM 682 C CA . THR A 1 87 ? 9.430 8.006 15.396 1.00 68.38 87 THR A CA 1
ATOM 683 C C . THR A 1 87 ? 10.298 7.114 14.518 1.00 68.38 87 THR A C 1
ATOM 685 O O . THR A 1 87 ? 10.530 7.448 13.364 1.00 68.38 87 THR A O 1
ATOM 688 N N . ILE A 1 88 ? 10.728 5.951 15.013 1.00 72.50 88 ILE A N 1
ATOM 689 C CA . ILE A 1 88 ? 11.531 5.002 14.229 1.00 72.50 88 ILE A CA 1
ATOM 690 C C . ILE A 1 88 ? 10.741 4.512 13.008 1.00 72.50 88 ILE A C 1
ATOM 692 O O . ILE A 1 88 ? 11.267 4.501 11.898 1.00 72.50 88 ILE A O 1
ATOM 696 N N . GLY A 1 89 ? 9.464 4.159 13.186 1.00 69.69 89 GLY A N 1
ATOM 697 C CA . GLY A 1 89 ? 8.590 3.745 12.087 1.00 69.69 89 GLY A CA 1
ATOM 698 C C . GLY A 1 89 ? 8.338 4.859 11.066 1.00 69.69 89 GLY A C 1
ATOM 699 O O . GLY A 1 89 ? 8.346 4.604 9.866 1.00 69.69 89 GLY A O 1
ATOM 700 N N . ALA A 1 90 ? 8.176 6.100 11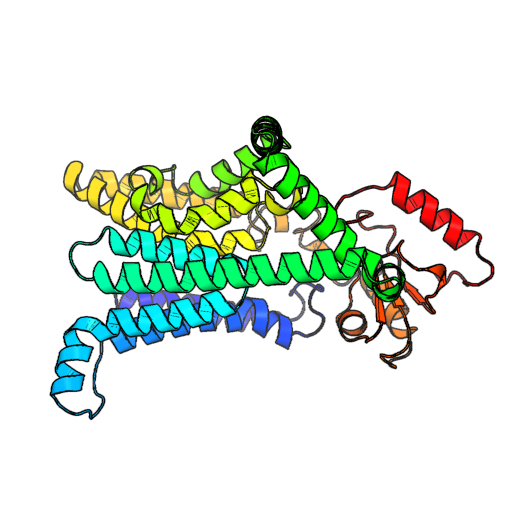.527 1.00 72.44 90 ALA A N 1
ATOM 701 C CA . ALA A 1 90 ? 8.018 7.283 10.685 1.00 72.44 90 ALA A CA 1
ATOM 702 C C . ALA A 1 90 ? 9.260 7.556 9.834 1.00 72.44 90 ALA A C 1
ATOM 704 O O . ALA A 1 90 ? 9.135 7.953 8.682 1.00 72.44 90 ALA A O 1
ATOM 705 N N . LEU A 1 91 ? 10.450 7.312 10.385 1.00 73.06 91 LEU A N 1
ATOM 706 C CA . LEU A 1 91 ? 11.718 7.486 9.679 1.00 73.06 91 LEU A CA 1
ATOM 707 C C . LEU A 1 91 ? 12.012 6.360 8.676 1.00 73.06 91 LEU A C 1
ATOM 709 O O . LEU A 1 91 ? 12.895 6.517 7.842 1.00 73.06 91 LEU A O 1
ATOM 713 N N . ALA A 1 92 ? 11.277 5.242 8.718 1.00 71.50 92 ALA A N 1
ATOM 714 C CA . ALA A 1 92 ? 11.481 4.137 7.783 1.00 71.50 92 ALA A CA 1
ATOM 715 C C . ALA A 1 92 ? 11.024 4.465 6.349 1.00 71.50 92 ALA A C 1
ATOM 717 O O . ALA A 1 92 ? 11.535 3.874 5.399 1.00 71.50 92 ALA A O 1
ATOM 718 N N . LYS A 1 93 ? 10.037 5.360 6.186 1.00 72.88 93 LYS A N 1
ATOM 719 C CA . LYS A 1 93 ? 9.546 5.818 4.877 1.00 72.88 93 LYS A CA 1
ATOM 720 C C . LYS A 1 93 ? 8.781 7.134 5.005 1.00 72.88 93 LYS A C 1
ATOM 722 O O . LYS A 1 93 ? 7.979 7.281 5.924 1.00 72.88 93 LYS A O 1
ATOM 727 N N . GLU A 1 94 ? 8.933 8.044 4.047 1.00 74.19 94 GLU A N 1
ATOM 728 C CA . GLU A 1 94 ? 8.375 9.406 4.102 1.00 74.19 94 GLU A CA 1
ATOM 729 C C . GLU A 1 94 ? 6.856 9.458 4.379 1.00 74.19 94 GLU A C 1
ATOM 731 O O . GLU A 1 94 ? 6.431 10.251 5.225 1.00 74.19 94 GLU A O 1
ATOM 736 N N . PRO A 1 95 ? 6.007 8.594 3.779 1.00 76.69 95 PRO A N 1
ATOM 737 C CA . PRO A 1 95 ? 4.565 8.590 4.043 1.00 76.69 95 PRO A CA 1
ATOM 738 C C . PRO A 1 95 ? 4.201 8.274 5.500 1.00 76.69 95 PRO A C 1
ATOM 740 O O . PRO A 1 95 ? 3.139 8.676 5.980 1.00 76.69 95 PRO A O 1
ATOM 743 N N . TYR A 1 96 ? 5.073 7.574 6.233 1.00 83.00 96 TYR A N 1
ATOM 744 C CA . TYR A 1 96 ? 4.836 7.250 7.636 1.00 83.00 96 TYR A CA 1
ATOM 745 C C . TYR A 1 96 ? 5.027 8.454 8.563 1.00 83.00 96 TYR A C 1
ATOM 747 O O . TYR A 1 96 ? 4.446 8.455 9.648 1.00 83.00 96 TYR A O 1
ATOM 755 N N . ILE A 1 97 ? 5.733 9.507 8.135 1.00 83.25 97 ILE A N 1
ATOM 756 C CA . ILE A 1 97 ? 5.825 10.775 8.880 1.00 83.25 97 ILE A CA 1
ATOM 757 C C . ILE A 1 97 ? 4.438 11.416 8.994 1.00 83.25 97 ILE A C 1
ATOM 759 O O . ILE A 1 97 ? 4.010 11.799 10.085 1.00 83.25 97 ILE A O 1
ATOM 763 N N . ALA A 1 98 ? 3.686 11.454 7.890 1.00 85.62 98 ALA A N 1
ATOM 764 C CA . ALA A 1 98 ? 2.306 11.928 7.899 1.00 85.62 98 ALA A CA 1
ATOM 765 C C . ALA A 1 98 ? 1.410 11.017 8.758 1.00 85.62 98 ALA A C 1
ATOM 767 O O . ALA A 1 98 ? 0.625 11.506 9.569 1.00 85.62 98 ALA A O 1
ATOM 768 N N . GLY A 1 99 ? 1.568 9.693 8.657 1.00 86.56 99 GLY A N 1
ATOM 769 C CA . GLY A 1 99 ? 0.872 8.740 9.532 1.00 86.56 99 GLY A CA 1
ATOM 770 C C . GLY A 1 99 ? 1.116 8.994 11.023 1.00 86.56 99 GLY A C 1
ATOM 771 O O . GLY A 1 99 ? 0.172 9.016 11.814 1.00 86.56 99 GLY A O 1
ATOM 772 N N . ALA A 1 100 ? 2.367 9.252 11.406 1.00 83.94 100 ALA A N 1
ATOM 773 C CA . ALA A 1 100 ? 2.757 9.577 12.774 1.00 83.94 100 ALA A CA 1
ATOM 774 C C . ALA A 1 100 ? 2.142 10.895 13.262 1.00 83.94 100 ALA A C 1
ATOM 776 O O . ALA A 1 100 ? 1.638 10.954 14.387 1.00 83.94 100 ALA A O 1
ATOM 777 N N . PHE A 1 101 ? 2.105 11.924 12.411 1.00 88.00 101 PHE A N 1
ATOM 778 C CA . PHE A 1 101 ? 1.399 13.173 12.700 1.00 88.00 101 PHE A CA 1
ATOM 779 C C . PHE A 1 101 ? -0.087 12.929 12.999 1.00 88.00 101 PHE A C 1
ATOM 781 O O . PHE A 1 101 ? -0.578 13.316 14.063 1.00 88.00 101 PHE A O 1
ATOM 788 N N . PHE A 1 102 ? -0.799 12.222 12.117 1.00 88.69 102 PHE A N 1
ATOM 789 C CA . PHE A 1 102 ? -2.221 11.925 12.308 1.00 88.69 102 PHE A CA 1
ATOM 790 C C . PHE A 1 102 ? -2.480 11.002 13.505 1.00 88.69 102 PHE A C 1
ATOM 792 O O . PHE A 1 102 ? -3.485 11.157 14.201 1.00 88.69 102 PHE A O 1
ATOM 799 N N . PHE A 1 103 ? -1.560 10.089 13.818 1.00 84.75 103 PHE A N 1
ATOM 800 C CA . PHE A 1 103 ? -1.620 9.316 15.056 1.00 84.75 103 PHE A CA 1
ATOM 801 C C . PHE A 1 103 ? -1.494 10.205 16.300 1.00 84.75 103 PHE A C 1
ATOM 803 O O . PHE A 1 103 ? -2.221 10.018 17.277 1.00 84.75 103 PHE A O 1
ATOM 810 N N . CYS A 1 104 ? -0.617 11.208 16.268 1.00 82.00 104 CYS A N 1
ATOM 811 C CA . CYS A 1 104 ? -0.489 12.177 17.351 1.00 82.00 104 CYS A CA 1
ATOM 812 C C . CYS A 1 104 ? -1.744 13.056 17.484 1.00 82.00 104 CYS A C 1
ATOM 814 O O . CYS A 1 104 ? -2.193 13.297 18.606 1.00 82.00 104 CYS A O 1
ATOM 816 N N . LEU A 1 105 ? -2.377 13.453 16.371 1.00 87.25 105 LEU A N 1
ATOM 817 C CA . LEU A 1 105 ? -3.687 14.120 16.394 1.00 87.25 105 LEU A CA 1
ATOM 818 C C . LEU A 1 105 ? -4.759 13.234 17.035 1.00 87.25 105 LEU A C 1
ATOM 820 O O . LEU A 1 105 ? -5.475 13.684 17.928 1.00 87.25 105 LEU A O 1
ATOM 824 N N . TYR A 1 106 ? -4.827 11.961 16.639 1.00 85.19 106 TYR A N 1
ATOM 825 C CA . TYR A 1 106 ? -5.707 10.977 17.268 1.00 85.19 106 TYR A CA 1
ATOM 826 C C . TYR A 1 106 ? -5.474 10.900 18.788 1.00 85.19 106 TYR A C 1
ATOM 828 O O . TYR A 1 106 ? -6.413 11.023 19.577 1.00 85.19 106 TYR A O 1
ATOM 836 N N . ALA A 1 107 ? -4.216 10.771 19.218 1.00 80.12 107 ALA A N 1
ATOM 837 C CA . ALA A 1 107 ? -3.853 10.713 20.631 1.00 80.12 107 ALA A CA 1
ATOM 838 C C . ALA A 1 107 ? -4.194 12.010 21.392 1.00 80.12 107 ALA A C 1
ATOM 840 O O . ALA A 1 107 ? -4.527 11.956 22.581 1.00 80.12 107 ALA A O 1
ATOM 841 N N . ALA A 1 108 ? -4.170 13.167 20.722 1.00 82.62 108 ALA A N 1
ATOM 842 C CA . ALA A 1 108 ? -4.516 14.459 21.309 1.00 82.62 108 ALA A CA 1
ATOM 843 C C . ALA A 1 108 ? -6.006 14.583 21.681 1.00 82.62 108 ALA A C 1
ATOM 845 O O . ALA A 1 108 ? -6.337 15.356 22.584 1.00 82.62 108 ALA A O 1
ATOM 846 N N . PHE A 1 109 ? -6.897 13.792 21.071 1.00 82.75 109 PHE A N 1
ATOM 847 C CA . PHE A 1 109 ? -8.304 13.711 21.491 1.00 82.75 109 PHE A CA 1
ATOM 848 C C . PHE A 1 109 ? -8.490 13.007 22.849 1.00 82.75 109 PHE A C 1
ATOM 850 O O . PHE A 1 109 ? -9.546 13.120 23.474 1.00 82.75 109 PHE A O 1
ATOM 857 N N . GLY A 1 110 ? -7.475 12.295 23.351 1.00 74.25 110 GLY A N 1
ATOM 858 C CA . GLY A 1 110 ? -7.504 11.675 24.673 1.00 74.25 110 GLY A CA 1
ATOM 859 C C . GLY A 1 110 ? -7.308 12.684 25.813 1.00 74.25 110 GLY A C 1
ATOM 860 O O . GLY A 1 110 ? -6.366 13.473 25.807 1.00 74.25 110 GLY A O 1
ATOM 861 N N . LYS A 1 111 ? -8.136 12.612 26.871 1.00 64.19 111 LYS A N 1
ATOM 862 C CA . LYS A 1 111 ? -8.013 13.499 28.053 1.00 64.19 111 LYS A CA 1
ATOM 863 C C . LYS A 1 111 ? -6.655 13.375 28.769 1.00 64.19 111 LYS A C 1
ATOM 865 O O . LYS A 1 111 ? -6.135 14.360 29.281 1.00 64.19 111 LYS A O 1
ATOM 870 N N . ARG A 1 112 ? -6.055 12.177 28.807 1.00 64.31 112 ARG A N 1
ATOM 871 C CA . ARG A 1 112 ? -4.765 11.919 29.479 1.00 64.31 112 ARG A CA 1
ATOM 872 C C . ARG A 1 112 ? -3.617 11.857 28.471 1.00 64.31 112 ARG A C 1
ATOM 874 O O . ARG A 1 112 ? -3.434 10.840 27.807 1.00 64.31 112 ARG A O 1
ATOM 881 N N . GLY A 1 113 ? -2.752 12.870 28.458 1.00 63.47 113 GLY A N 1
ATOM 882 C CA . GLY A 1 113 ? -1.582 12.918 27.565 1.00 63.47 113 GLY A CA 1
ATOM 883 C C . GLY A 1 113 ? -1.784 13.737 26.288 1.00 63.47 113 GLY A C 1
ATOM 884 O O . GLY A 1 113 ? -1.012 13.582 25.351 1.00 63.47 113 GLY A O 1
ATOM 885 N N . ARG A 1 114 ? -2.772 14.640 26.271 1.00 76.81 114 ARG A N 1
ATOM 886 C CA . ARG A 1 114 ? -2.990 15.590 25.173 1.00 76.81 114 ARG A CA 1
ATOM 887 C C . ARG A 1 114 ? -1.767 16.466 24.889 1.00 76.81 114 ARG A C 1
ATOM 889 O O . ARG A 1 114 ? -1.394 16.617 23.737 1.00 76.81 114 ARG A O 1
ATOM 896 N N . ARG A 1 115 ? -1.123 17.011 25.930 1.00 74.50 115 ARG A N 1
ATOM 897 C CA . ARG A 1 115 ? 0.068 17.874 25.787 1.00 74.50 115 ARG A CA 1
ATOM 898 C C . ARG A 1 115 ? 1.220 17.188 25.035 1.00 74.50 115 ARG A C 1
ATOM 900 O O . ARG A 1 115 ? 1.610 17.726 24.006 1.00 74.50 115 ARG A O 1
ATOM 907 N N . PRO A 1 116 ? 1.732 16.012 25.462 1.00 73.56 116 PRO A N 1
ATOM 908 C CA . PRO A 1 116 ? 2.784 15.339 24.706 1.00 73.56 116 PRO A CA 1
ATOM 909 C C . PRO A 1 116 ? 2.321 14.963 23.295 1.00 73.56 116 PRO A C 1
ATOM 911 O O . PRO A 1 116 ? 3.066 15.186 22.355 1.00 73.56 116 PRO A O 1
ATOM 914 N N . ALA A 1 117 ? 1.082 14.495 23.108 1.00 75.06 117 ALA A N 1
ATOM 915 C CA . ALA A 1 117 ? 0.565 14.198 21.770 1.00 75.06 117 ALA A CA 1
ATOM 916 C C . ALA A 1 117 ? 0.590 15.423 20.835 1.00 75.06 117 ALA A C 1
ATOM 918 O O . ALA A 1 117 ? 1.009 15.302 19.692 1.00 75.06 117 ALA A O 1
ATOM 919 N N . ILE A 1 118 ? 0.218 16.611 21.324 1.00 79.94 118 ILE A N 1
ATOM 920 C CA . ILE A 1 118 ? 0.303 17.859 20.549 1.00 79.94 118 ILE A CA 1
ATOM 921 C C . ILE A 1 118 ? 1.759 18.219 20.235 1.00 79.94 118 ILE A C 1
ATOM 923 O O . ILE A 1 118 ? 2.054 18.551 19.094 1.00 79.94 118 ILE A O 1
ATOM 927 N N . ILE A 1 119 ? 2.672 18.124 21.208 1.00 76.88 119 ILE A N 1
ATOM 928 C CA . ILE A 1 119 ? 4.102 18.413 20.990 1.00 76.88 119 ILE A CA 1
ATOM 929 C C . ILE A 1 119 ? 4.666 17.513 19.884 1.00 76.88 119 ILE A C 1
ATOM 931 O O . ILE A 1 119 ? 5.304 17.999 18.955 1.00 76.88 119 ILE A O 1
ATOM 935 N N . PHE A 1 120 ? 4.378 16.211 19.939 1.00 77.88 120 PHE A N 1
ATOM 936 C CA . PHE A 1 120 ? 4.811 15.273 18.906 1.00 77.88 120 PHE A CA 1
ATOM 937 C C . PHE A 1 120 ? 4.102 15.497 17.569 1.00 77.88 120 PHE A C 1
ATOM 939 O O . PHE A 1 120 ? 4.737 15.359 16.529 1.00 77.88 120 PHE A O 1
ATOM 946 N N . ALA A 1 121 ? 2.829 15.900 17.567 1.00 82.62 121 ALA A N 1
ATOM 947 C CA . ALA A 1 121 ? 2.151 16.299 16.337 1.00 82.62 121 ALA A CA 1
ATOM 948 C C . ALA A 1 121 ? 2.875 17.486 15.680 1.00 82.62 121 ALA A C 1
ATOM 950 O O . ALA A 1 121 ? 3.179 17.429 14.496 1.00 82.62 121 ALA A O 1
ATOM 951 N N . VAL A 1 122 ? 3.226 18.525 16.442 1.00 81.06 122 VAL A N 1
ATOM 952 C CA . VAL A 1 122 ? 3.995 19.668 15.920 1.00 81.06 122 VAL A CA 1
ATOM 953 C C . VAL A 1 122 ? 5.368 19.222 15.408 1.00 81.06 122 VAL A C 1
ATOM 955 O O . VAL A 1 122 ? 5.769 19.635 14.325 1.00 81.06 122 VAL A O 1
ATOM 958 N N . PHE A 1 123 ? 6.058 18.334 16.129 1.00 82.88 123 PHE A N 1
ATOM 959 C CA . PHE A 1 123 ? 7.340 17.771 15.694 1.00 82.88 123 PHE A CA 1
ATOM 960 C C . PHE A 1 123 ? 7.231 17.007 14.364 1.00 82.88 123 PHE A C 1
ATOM 962 O O . PHE A 1 123 ? 7.981 17.289 13.433 1.00 82.88 123 PHE A O 1
ATOM 969 N N . PHE A 1 124 ? 6.279 16.078 14.229 1.00 82.62 124 PHE A N 1
ATOM 970 C CA . PHE A 1 124 ? 6.088 15.331 12.981 1.00 82.62 124 PHE A CA 1
ATOM 971 C C . PHE A 1 124 ? 5.570 16.207 11.843 1.00 82.62 124 PHE A C 1
ATOM 973 O O . PHE A 1 124 ? 5.928 15.970 10.694 1.00 82.62 124 PHE A O 1
ATOM 980 N N . LEU A 1 125 ? 4.779 17.239 12.143 1.00 86.19 125 LEU A N 1
ATOM 981 C CA . LEU A 1 125 ? 4.387 18.239 11.156 1.00 86.19 125 LEU A CA 1
ATOM 982 C C . LEU A 1 125 ? 5.603 19.028 10.659 1.00 86.19 125 LEU A C 1
ATOM 984 O O . LEU A 1 125 ? 5.728 19.253 9.460 1.00 86.19 125 LEU A O 1
ATOM 988 N N . ALA A 1 126 ? 6.517 19.414 11.552 1.00 80.38 126 ALA A N 1
ATOM 989 C CA . ALA A 1 126 ? 7.766 20.064 11.171 1.00 80.38 126 ALA A CA 1
ATOM 990 C C . ALA A 1 126 ? 8.635 19.137 10.306 1.00 80.38 126 ALA A C 1
ATOM 992 O O . ALA A 1 126 ? 9.098 19.567 9.255 1.00 80.38 126 ALA A O 1
ATOM 993 N N . LEU A 1 127 ? 8.780 17.857 10.674 1.00 77.25 127 LEU A N 1
ATOM 994 C CA . LEU A 1 127 ? 9.494 16.868 9.855 1.00 77.25 127 LEU A CA 1
ATOM 995 C C . LEU A 1 127 ? 8.846 16.663 8.481 1.00 77.25 127 LEU A C 1
ATOM 997 O O . LEU A 1 127 ? 9.552 16.627 7.477 1.00 77.25 127 LEU A O 1
ATOM 1001 N N . ALA A 1 128 ? 7.517 16.559 8.417 1.00 78.56 128 ALA A N 1
ATOM 1002 C CA . ALA A 1 128 ? 6.792 16.438 7.154 1.00 78.56 128 ALA A CA 1
ATOM 1003 C C . ALA A 1 128 ? 7.003 17.682 6.279 1.00 78.56 128 ALA A C 1
ATOM 1005 O O . ALA A 1 128 ? 7.290 17.558 5.092 1.00 78.56 128 ALA A O 1
ATOM 1006 N N . SER A 1 129 ? 6.936 18.875 6.874 1.00 77.75 129 SER A N 1
ATOM 1007 C CA . SER A 1 129 ? 7.221 20.140 6.192 1.00 77.75 129 SER A CA 1
ATOM 1008 C C . SER A 1 129 ? 8.669 20.222 5.707 1.00 77.75 129 SER A C 1
ATOM 1010 O O . SER A 1 129 ? 8.900 20.672 4.591 1.00 77.75 129 SER A O 1
ATOM 1012 N N . MET A 1 130 ? 9.645 19.751 6.492 1.00 75.44 130 MET A N 1
ATOM 1013 C CA . MET A 1 130 ? 11.049 19.678 6.073 1.00 75.44 130 MET A CA 1
ATOM 1014 C C . MET A 1 130 ? 11.247 18.700 4.915 1.00 75.44 130 MET A C 1
ATOM 1016 O O . MET A 1 130 ? 11.960 19.026 3.972 1.00 75.44 130 MET A O 1
ATOM 1020 N N . ALA A 1 131 ? 10.601 17.532 4.946 1.00 74.31 131 ALA A N 1
ATOM 1021 C CA . ALA A 1 131 ? 10.652 16.565 3.852 1.00 74.31 131 ALA A CA 1
ATOM 1022 C C . ALA A 1 131 ? 10.037 17.140 2.564 1.00 74.31 131 ALA A C 1
ATOM 1024 O O . ALA A 1 131 ? 10.627 17.021 1.491 1.00 74.31 131 ALA A O 1
ATOM 1025 N N . LEU A 1 132 ? 8.896 17.828 2.675 1.00 74.19 132 LEU A N 1
ATOM 1026 C CA . LEU A 1 132 ? 8.266 18.538 1.558 1.00 74.19 132 LEU A CA 1
ATOM 1027 C C . LEU A 1 132 ? 9.146 19.678 1.035 1.00 74.19 132 LEU A C 1
ATOM 1029 O O . LEU A 1 132 ? 9.297 19.822 -0.175 1.00 74.19 132 LEU A O 1
ATOM 1033 N N . PHE A 1 133 ? 9.757 20.461 1.925 1.00 74.75 133 PHE A N 1
ATOM 1034 C CA . PHE A 1 133 ? 10.692 21.519 1.553 1.00 74.75 133 PHE A CA 1
ATOM 1035 C C . PHE A 1 133 ? 11.927 20.954 0.849 1.00 74.75 133 PHE A C 1
ATOM 1037 O O . PHE A 1 133 ? 12.341 21.485 -0.174 1.00 74.75 133 PHE A O 1
ATOM 1044 N N . HIS A 1 134 ? 12.491 19.850 1.339 1.00 71.06 134 HIS A N 1
ATOM 1045 C CA . HIS A 1 134 ? 13.616 19.184 0.692 1.00 71.06 134 HIS A CA 1
ATOM 1046 C C . HIS A 1 134 ? 13.230 18.658 -0.696 1.00 71.06 134 HIS A C 1
ATOM 1048 O O . HIS A 1 134 ? 13.957 18.891 -1.657 1.00 71.06 134 HIS A O 1
ATOM 1054 N N . ALA A 1 135 ? 12.061 18.023 -0.832 1.00 69.06 135 ALA A N 1
ATOM 1055 C CA . ALA A 1 135 ? 11.534 17.599 -2.129 1.00 69.06 135 ALA A CA 1
ATOM 1056 C C . ALA A 1 135 ? 11.330 18.791 -3.083 1.00 69.06 135 ALA A C 1
ATOM 1058 O O . ALA A 1 135 ? 11.676 18.710 -4.261 1.00 69.06 135 ALA A O 1
ATOM 1059 N N . PHE A 1 136 ? 10.837 19.920 -2.567 1.00 69.44 136 PHE A N 1
ATOM 1060 C CA . PHE A 1 136 ? 10.682 21.163 -3.319 1.00 69.44 136 PHE A CA 1
ATOM 1061 C C . PHE A 1 136 ? 12.023 21.752 -3.770 1.00 69.44 136 PHE A C 1
ATOM 1063 O O . PHE A 1 136 ? 12.179 22.109 -4.936 1.00 69.44 136 PHE A O 1
ATOM 1070 N N . MET A 1 137 ? 13.005 21.832 -2.873 1.00 71.94 137 MET A N 1
ATOM 1071 C CA . MET A 1 137 ? 14.342 22.335 -3.190 1.00 71.94 137 MET A CA 1
ATOM 1072 C C . MET A 1 137 ? 15.050 21.429 -4.191 1.00 71.94 137 MET A C 1
ATOM 1074 O O . MET A 1 137 ? 15.676 21.927 -5.125 1.00 71.94 137 MET A O 1
ATOM 1078 N N . PHE A 1 138 ? 14.901 20.111 -4.049 1.00 67.00 138 PHE A N 1
ATOM 1079 C CA . PHE A 1 138 ? 15.406 19.143 -5.014 1.00 67.00 138 PHE A CA 1
ATOM 1080 C C . PHE A 1 138 ? 14.772 19.359 -6.394 1.00 67.00 138 PHE A C 1
ATOM 1082 O O . PHE A 1 138 ? 15.491 19.457 -7.386 1.00 67.00 138 PHE A O 1
ATOM 1089 N N . TYR A 1 139 ? 13.449 19.538 -6.459 1.00 65.88 139 TYR A N 1
ATOM 1090 C CA . TYR A 1 139 ? 12.728 19.874 -7.691 1.00 65.88 139 TYR A CA 1
ATOM 1091 C C . TYR A 1 139 ? 13.215 21.190 -8.317 1.00 65.88 139 TYR A C 1
ATOM 1093 O O . TYR A 1 139 ? 13.517 21.244 -9.509 1.00 65.88 139 TYR A O 1
ATOM 1101 N N . HIS A 1 140 ? 13.331 22.258 -7.526 1.00 68.06 140 HIS A N 1
ATOM 1102 C CA . HIS A 1 140 ? 13.758 23.558 -8.036 1.00 68.06 140 HIS A CA 1
ATOM 1103 C C . HIS A 1 140 ? 15.200 23.515 -8.554 1.00 68.06 140 HIS A C 1
ATOM 1105 O O . HIS A 1 140 ? 15.485 24.020 -9.641 1.00 68.06 140 HIS A O 1
ATOM 1111 N N . THR A 1 141 ? 16.093 22.847 -7.822 1.00 65.69 141 THR A N 1
ATOM 1112 C CA . THR A 1 141 ? 17.489 22.639 -8.232 1.00 65.69 141 THR A CA 1
ATOM 1113 C C . THR A 1 141 ? 17.557 21.818 -9.520 1.00 65.69 141 THR A C 1
ATOM 1115 O O . THR A 1 141 ? 18.270 22.190 -10.451 1.00 65.69 141 THR A O 1
ATOM 1118 N N . ALA A 1 142 ? 16.753 20.755 -9.625 1.00 61.53 142 ALA A N 1
ATOM 1119 C CA . ALA A 1 142 ? 16.660 19.909 -10.811 1.00 61.53 142 ALA A CA 1
ATOM 1120 C C . ALA A 1 142 ? 16.211 20.668 -12.073 1.00 61.53 142 ALA A C 1
ATOM 1122 O O . ALA A 1 142 ? 16.742 20.427 -13.155 1.00 61.53 142 ALA A O 1
ATOM 1123 N N . LEU A 1 143 ? 15.277 21.616 -11.948 1.00 63.84 143 LEU A N 1
ATOM 1124 C CA . LEU A 1 143 ? 14.824 22.434 -13.078 1.00 63.84 143 LEU A CA 1
ATOM 1125 C C . LEU A 1 143 ? 15.828 23.513 -13.504 1.00 63.84 143 LEU A C 1
ATOM 1127 O O . LEU A 1 143 ? 15.806 23.953 -14.659 1.00 63.84 143 LEU A O 1
ATOM 1131 N N . THR A 1 144 ? 16.687 23.955 -12.587 1.00 63.59 144 THR A N 1
ATOM 1132 C CA . THR A 1 144 ? 17.566 25.119 -12.780 1.00 63.59 144 THR A CA 1
ATOM 1133 C C . THR A 1 144 ? 19.002 24.748 -13.148 1.00 63.59 144 THR A C 1
ATOM 1135 O O . THR A 1 144 ? 19.667 25.545 -13.806 1.00 63.59 144 THR A O 1
ATOM 1138 N N . THR A 1 145 ? 19.477 23.538 -12.824 1.00 57.94 145 THR A N 1
ATOM 1139 C CA . THR A 1 145 ? 20.843 23.099 -13.168 1.00 57.94 145 THR A CA 1
ATOM 1140 C C . THR A 1 145 ? 20.904 22.265 -14.463 1.00 57.94 145 THR A C 1
ATOM 1142 O O . THR A 1 145 ? 20.260 21.216 -14.560 1.00 57.94 145 THR A O 1
ATOM 1145 N N . PRO A 1 146 ? 21.716 22.664 -15.468 1.00 56.22 146 PRO A N 1
ATOM 1146 C CA . PRO A 1 146 ? 21.873 21.929 -16.734 1.00 56.22 146 PRO A CA 1
ATOM 1147 C C . PRO A 1 146 ? 22.347 20.478 -16.561 1.00 56.22 146 PRO A C 1
ATOM 1149 O O . PRO A 1 146 ? 21.911 19.586 -17.286 1.00 56.22 146 PRO A O 1
ATOM 1152 N N . SER A 1 147 ? 23.198 20.225 -15.564 1.00 49.19 147 SER A N 1
ATOM 1153 C CA . SER A 1 147 ? 23.713 18.895 -15.226 1.00 49.19 147 SER A CA 1
ATOM 1154 C C . SER A 1 147 ? 22.623 17.950 -14.705 1.00 49.19 147 SER A C 1
ATOM 1156 O O . SER A 1 147 ? 22.664 16.756 -14.991 1.00 49.19 147 SER A O 1
ATOM 1158 N N . HIS A 1 148 ? 21.605 18.458 -14.003 1.00 47.59 148 HIS A N 1
ATOM 1159 C CA . HIS A 1 148 ? 20.470 17.654 -13.535 1.00 47.59 148 HIS A CA 1
ATOM 1160 C C . HIS A 1 148 ? 19.413 17.404 -14.614 1.00 47.59 148 HIS A C 1
ATOM 1162 O O . HIS A 1 148 ? 18.806 16.333 -14.598 1.00 47.59 148 HIS A O 1
ATOM 1168 N N . LYS A 1 149 ? 19.267 18.307 -15.596 1.00 49.75 149 LYS A N 1
ATOM 1169 C CA . LYS A 1 149 ? 18.479 18.047 -16.817 1.00 49.75 149 LYS A CA 1
ATOM 1170 C C . LYS A 1 149 ? 19.038 16.872 -17.628 1.00 49.75 149 LYS A C 1
ATOM 1172 O O . LYS A 1 149 ? 18.267 16.098 -18.185 1.00 49.75 149 LYS A O 1
ATOM 1177 N N . ALA A 1 150 ? 20.364 16.707 -17.658 1.00 44.12 150 ALA A N 1
ATOM 1178 C CA . ALA A 1 150 ? 21.031 15.588 -18.331 1.00 44.12 150 ALA A CA 1
ATOM 1179 C C . ALA A 1 150 ? 21.062 14.298 -17.476 1.00 44.12 150 ALA A C 1
ATOM 1181 O O . ALA A 1 150 ? 20.828 13.194 -17.982 1.00 44.12 150 ALA A O 1
ATOM 1182 N N . ALA A 1 151 ? 21.298 14.415 -16.164 1.00 43.62 151 ALA A N 1
ATOM 1183 C CA . ALA A 1 151 ? 21.426 13.265 -15.268 1.00 43.62 151 ALA A CA 1
ATOM 1184 C C . ALA A 1 151 ? 20.080 12.625 -14.863 1.00 43.62 151 ALA A C 1
ATOM 1186 O O . ALA A 1 151 ? 20.026 11.410 -14.699 1.00 43.62 151 ALA A O 1
ATOM 1187 N N . GLY A 1 152 ? 18.981 13.383 -14.753 1.00 45.03 152 GLY A N 1
ATOM 1188 C CA . GLY A 1 152 ? 17.879 12.995 -13.862 1.00 45.03 152 GLY A CA 1
ATOM 1189 C C . GLY A 1 152 ? 16.451 12.933 -14.411 1.00 45.03 152 GLY A C 1
ATOM 1190 O O . GLY A 1 152 ? 15.542 12.875 -13.593 1.00 45.03 152 GLY A O 1
ATOM 1191 N N . LEU A 1 153 ? 16.208 12.875 -15.726 1.00 46.91 153 LEU A N 1
ATOM 1192 C CA . LEU A 1 153 ? 14.854 12.790 -16.334 1.00 46.91 153 LEU A CA 1
ATOM 1193 C C . LEU A 1 153 ? 13.944 11.644 -15.813 1.00 46.91 153 LEU A C 1
ATOM 1195 O O . LEU A 1 153 ? 12.745 11.623 -16.096 1.00 46.91 153 LEU A O 1
ATOM 1199 N N . ILE A 1 154 ? 14.496 10.694 -15.052 1.00 43.28 154 ILE A N 1
ATOM 1200 C CA . ILE A 1 154 ? 13.856 9.418 -14.712 1.00 43.28 154 ILE A CA 1
ATOM 1201 C C . ILE A 1 154 ? 13.016 9.502 -13.440 1.00 43.28 154 ILE A C 1
ATOM 1203 O O . ILE A 1 154 ? 11.852 9.116 -13.454 1.00 43.28 154 ILE A O 1
ATOM 1207 N N . VAL A 1 155 ? 13.592 10.061 -12.377 1.00 45.06 155 VAL A N 1
ATOM 1208 C CA . VAL A 1 155 ? 12.881 10.384 -11.131 1.00 45.06 155 VAL A CA 1
ATOM 1209 C C . VAL A 1 155 ? 12.214 11.756 -11.263 1.00 45.06 155 VAL A C 1
ATOM 1211 O O . VAL A 1 155 ? 11.193 12.029 -10.649 1.00 45.06 155 VAL A O 1
ATOM 1214 N N . GLN A 1 156 ? 12.748 12.639 -12.111 1.00 49.47 156 GLN A N 1
ATOM 1215 C CA . GLN A 1 156 ? 12.244 14.002 -12.207 1.00 49.47 156 GLN A CA 1
ATOM 1216 C C . GLN A 1 156 ? 10.872 14.100 -12.876 1.00 49.47 156 GLN A C 1
ATOM 1218 O O . GLN A 1 156 ? 10.075 14.861 -12.363 1.00 49.47 156 GLN A O 1
ATOM 1223 N N . SER A 1 157 ? 10.531 13.356 -13.936 1.00 50.91 157 SER A N 1
ATOM 1224 C CA . SER A 1 157 ? 9.200 13.488 -14.578 1.00 50.91 157 SER A CA 1
ATOM 1225 C C . SER A 1 157 ? 8.043 13.171 -13.626 1.00 50.91 157 SER A C 1
ATOM 1227 O O . SER A 1 157 ? 7.103 13.947 -13.524 1.00 50.91 157 SER A O 1
ATOM 1229 N N . GLU A 1 158 ? 8.146 12.101 -12.839 1.00 54.31 158 GLU A N 1
ATOM 1230 C CA . GLU A 1 158 ? 7.101 11.719 -11.884 1.00 54.31 158 GLU A CA 1
ATOM 1231 C C . GLU A 1 158 ? 6.951 12.724 -10.741 1.00 54.31 158 GLU A C 1
ATOM 1233 O O . GLU A 1 158 ? 5.834 13.088 -10.368 1.00 54.31 158 GLU A O 1
ATOM 1238 N N . TYR A 1 159 ? 8.067 13.199 -10.184 1.00 55.97 159 TYR A N 1
ATOM 1239 C CA . TYR A 1 159 ? 8.036 14.225 -9.146 1.00 55.97 159 TYR A CA 1
ATOM 1240 C C . TYR A 1 159 ? 7.608 15.577 -9.719 1.00 55.97 159 TYR A C 1
ATOM 1242 O O . TYR A 1 159 ? 6.895 16.306 -9.039 1.00 55.97 159 TYR A O 1
ATOM 1250 N N . ILE A 1 160 ? 7.986 15.895 -10.962 1.00 60.47 160 ILE A N 1
ATOM 1251 C CA . ILE A 1 160 ? 7.602 17.124 -11.657 1.00 60.47 160 ILE A CA 1
ATOM 1252 C C . ILE A 1 160 ? 6.105 17.120 -11.938 1.00 60.47 160 ILE A C 1
ATOM 1254 O O . ILE A 1 160 ? 5.442 18.078 -11.563 1.00 60.47 160 ILE A O 1
ATOM 1258 N N . ASP A 1 161 ? 5.555 16.054 -12.510 1.00 64.69 161 ASP A N 1
ATOM 1259 C CA . ASP A 1 161 ? 4.126 15.954 -12.805 1.00 64.69 161 ASP A CA 1
ATOM 1260 C C . ASP A 1 161 ? 3.302 16.009 -11.522 1.00 64.69 161 ASP A C 1
ATOM 1262 O O . ASP A 1 161 ? 2.350 16.778 -11.431 1.00 64.69 161 ASP A O 1
ATOM 1266 N N . ASN A 1 162 ? 3.698 15.257 -10.488 1.00 65.56 162 ASN A N 1
ATOM 1267 C CA . ASN A 1 162 ? 3.014 15.292 -9.196 1.00 65.56 162 ASN A CA 1
ATOM 1268 C C . ASN A 1 162 ? 3.134 16.669 -8.521 1.00 65.56 162 ASN A C 1
ATOM 1270 O O . ASN A 1 162 ? 2.192 17.110 -7.865 1.00 65.56 162 ASN A O 1
ATOM 1274 N N . PHE A 1 163 ? 4.265 17.363 -8.678 1.00 66.69 163 PHE A N 1
ATOM 1275 C CA . PHE A 1 163 ? 4.480 18.686 -8.098 1.00 66.69 163 PHE A CA 1
ATOM 1276 C C . PHE A 1 163 ? 3.742 19.792 -8.861 1.00 66.69 163 PHE A C 1
ATOM 1278 O O . PHE A 1 163 ? 3.128 20.654 -8.236 1.00 66.69 163 PHE A O 1
ATOM 1285 N N . LEU A 1 164 ? 3.753 19.764 -10.195 1.00 68.94 164 LEU A N 1
ATOM 1286 C CA . LEU A 1 164 ? 2.951 20.646 -11.044 1.00 68.94 164 LEU A CA 1
ATOM 1287 C C . LEU A 1 164 ? 1.466 20.435 -10.760 1.00 68.94 164 LEU A C 1
ATOM 1289 O O . LEU A 1 164 ? 0.744 21.404 -10.547 1.00 68.94 164 LEU A O 1
ATOM 1293 N N . TYR A 1 165 ? 1.040 19.177 -10.632 1.00 72.44 165 TYR A N 1
ATOM 1294 C CA . TYR A 1 165 ? -0.319 18.833 -10.239 1.00 72.44 165 TYR A CA 1
ATOM 1295 C C . TYR A 1 165 ? -0.667 19.361 -8.846 1.00 72.44 165 TYR A C 1
ATOM 1297 O O . TYR A 1 165 ? -1.733 19.938 -8.657 1.00 72.44 165 TYR A O 1
ATOM 1305 N N . LEU A 1 166 ? 0.226 19.206 -7.861 1.00 71.06 166 LEU A N 1
ATOM 1306 C CA . LEU A 1 166 ? 0.026 19.732 -6.509 1.00 71.06 166 LEU A CA 1
ATOM 1307 C C . LEU A 1 166 ? -0.055 21.262 -6.511 1.00 71.06 166 LEU A C 1
ATOM 1309 O O . LEU A 1 166 ? -0.938 21.832 -5.873 1.00 71.06 166 LEU A O 1
ATOM 1313 N N . LYS A 1 167 ? 0.836 21.931 -7.249 1.00 75.06 167 LYS A N 1
ATOM 1314 C CA . LYS A 1 167 ? 0.815 23.382 -7.438 1.00 75.06 167 LYS A CA 1
ATOM 1315 C C . LYS A 1 167 ? -0.519 23.816 -8.039 1.00 75.06 167 LYS A C 1
ATOM 1317 O O . LYS A 1 167 ? -1.148 24.723 -7.501 1.00 75.06 167 LYS A O 1
ATOM 1322 N N . ASP A 1 168 ? -0.977 23.156 -9.095 1.00 79.81 168 ASP A N 1
ATOM 1323 C CA . ASP A 1 168 ? -2.253 23.465 -9.733 1.00 79.81 168 ASP A CA 1
ATOM 1324 C C . ASP A 1 168 ? -3.438 23.181 -8.805 1.00 79.81 168 ASP A C 1
ATOM 1326 O O . ASP A 1 168 ? -4.337 24.012 -8.708 1.00 79.81 168 ASP A O 1
ATOM 1330 N N . ALA A 1 169 ? -3.415 22.083 -8.048 1.00 77.75 169 ALA A N 1
ATOM 1331 C CA . ALA A 1 169 ? -4.441 21.744 -7.063 1.00 77.75 169 ALA A CA 1
ATOM 1332 C C . ALA A 1 169 ? -4.553 22.780 -5.933 1.00 77.75 169 ALA A C 1
ATOM 1334 O O . ALA A 1 169 ? -5.660 23.054 -5.472 1.00 77.75 169 ALA A O 1
ATOM 1335 N N . LEU A 1 170 ? -3.438 23.397 -5.521 1.00 78.25 170 LEU A N 1
ATOM 1336 C CA . LEU A 1 170 ? -3.439 24.484 -4.534 1.00 78.25 170 LEU A CA 1
ATOM 1337 C C . LEU A 1 170 ? -4.089 25.771 -5.065 1.00 78.25 170 LEU A C 1
ATOM 1339 O O . LEU A 1 170 ? -4.658 26.527 -4.283 1.00 78.25 170 LEU A O 1
ATOM 1343 N N . HIS A 1 171 ? -4.024 26.022 -6.376 1.00 82.12 171 HIS A N 1
ATOM 1344 C CA . HIS A 1 171 ? -4.571 27.237 -6.998 1.00 82.12 171 HIS A CA 1
ATOM 1345 C C . HIS A 1 171 ? -5.960 27.017 -7.617 1.00 82.12 171 HIS A C 1
ATOM 1347 O O . HIS A 1 171 ? -6.702 27.973 -7.837 1.00 82.12 171 HIS A O 1
ATOM 1353 N N . LYS A 1 172 ? -6.320 25.765 -7.919 1.00 87.38 172 LYS A N 1
ATOM 1354 C CA . LYS A 1 172 ? -7.549 25.373 -8.612 1.00 87.38 172 LYS A CA 1
ATOM 1355 C C . LYS A 1 172 ? -8.175 24.163 -7.911 1.00 87.38 172 LYS A C 1
ATOM 1357 O O . LYS A 1 172 ? -7.817 23.025 -8.219 1.00 87.38 172 LYS A O 1
ATOM 1362 N N . PRO A 1 173 ? -9.180 24.367 -7.040 1.00 85.50 173 PRO A N 1
ATOM 1363 C CA . PRO A 1 173 ? -9.886 23.269 -6.377 1.00 85.50 173 PRO A CA 1
ATOM 1364 C C . PRO A 1 173 ? -10.476 22.235 -7.349 1.00 85.50 173 PRO A C 1
ATOM 1366 O O . PRO A 1 173 ? -10.587 21.061 -7.009 1.00 85.50 173 PRO A O 1
ATOM 1369 N N . SER A 1 174 ? -10.809 22.640 -8.581 1.00 89.06 174 SER A N 1
ATOM 1370 C CA . SER A 1 174 ? -11.276 21.734 -9.639 1.00 89.06 174 SER A CA 1
ATOM 1371 C C . SER A 1 174 ? -10.273 20.629 -9.978 1.00 89.06 174 SER A C 1
ATOM 1373 O O . SER A 1 174 ? -10.694 19.516 -10.277 1.00 89.06 174 SER A O 1
ATOM 1375 N N . VAL A 1 175 ? -8.967 20.891 -9.875 1.00 84.62 175 VAL A N 1
ATOM 1376 C CA . VAL A 1 175 ? -7.912 19.888 -10.086 1.00 84.62 175 VAL A CA 1
ATOM 1377 C C . VAL A 1 175 ? -7.917 18.862 -8.948 1.00 84.62 175 VAL A C 1
ATOM 1379 O O . VAL A 1 175 ? -7.770 17.667 -9.188 1.00 84.62 175 VAL A O 1
ATOM 1382 N N . LEU A 1 176 ? -8.184 19.280 -7.708 1.00 85.81 176 LEU A N 1
ATOM 1383 C CA . LEU A 1 176 ? -8.351 18.347 -6.589 1.00 85.81 176 LEU A CA 1
ATOM 1384 C C . LEU A 1 176 ? -9.596 17.462 -6.764 1.00 85.81 176 LEU A C 1
ATOM 1386 O O . LEU A 1 176 ? -9.541 16.257 -6.540 1.00 85.81 176 LEU A O 1
ATOM 1390 N N . PHE A 1 177 ? -10.721 18.035 -7.198 1.00 87.94 177 PHE A N 1
ATOM 1391 C CA . PHE A 1 177 ? -11.907 17.234 -7.514 1.00 87.94 177 PHE A CA 1
ATOM 1392 C C . PHE A 1 177 ? -11.642 16.280 -8.676 1.00 87.94 177 PHE A C 1
ATOM 1394 O O . PHE A 1 177 ? -12.017 15.111 -8.606 1.00 87.94 177 PHE A O 1
ATOM 1401 N N . HIS A 1 178 ? -10.946 16.749 -9.713 1.00 89.56 178 HIS A N 1
ATOM 1402 C CA . HIS A 1 178 ? -10.568 15.915 -10.842 1.00 89.56 178 HIS A CA 1
ATOM 1403 C C . HIS A 1 178 ? -9.752 14.698 -10.397 1.00 89.56 178 HIS A C 1
ATOM 1405 O O . HIS A 1 178 ? -10.089 13.593 -10.813 1.00 89.56 178 HIS A O 1
ATOM 1411 N N . SER A 1 179 ? -8.763 14.843 -9.501 1.00 86.88 179 SER A N 1
ATOM 1412 C CA . SER A 1 179 ? -8.015 13.671 -9.021 1.00 86.88 179 SER A CA 1
ATOM 1413 C C . SER A 1 179 ? -8.909 12.705 -8.267 1.00 86.88 179 SER A C 1
ATOM 1415 O O . SER A 1 179 ? -8.798 11.509 -8.503 1.00 86.88 179 SER A O 1
ATOM 1417 N N . ILE A 1 180 ? -9.812 13.178 -7.406 1.00 89.25 180 ILE A N 1
ATOM 1418 C CA . ILE A 1 180 ? -10.727 12.303 -6.654 1.00 89.25 180 ILE A CA 1
ATOM 1419 C C . ILE A 1 180 ? -11.581 11.446 -7.602 1.00 89.25 180 ILE A C 1
ATOM 1421 O O . ILE A 1 180 ? -11.743 10.250 -7.360 1.00 89.25 180 ILE A O 1
ATOM 1425 N N . PHE A 1 181 ? -12.096 12.038 -8.684 1.00 91.56 181 PHE A N 1
ATOM 1426 C CA . PHE A 1 181 ? -12.949 11.341 -9.652 1.00 91.56 181 PHE A CA 1
ATOM 1427 C C . PHE A 1 181 ? -12.176 10.578 -10.735 1.00 91.56 181 PHE A C 1
ATOM 1429 O O . PHE A 1 181 ? -12.741 9.698 -11.388 1.00 91.56 181 PHE A O 1
ATOM 1436 N N . LEU A 1 182 ? -10.886 10.860 -10.921 1.00 87.81 182 LEU A N 1
ATOM 1437 C CA . LEU A 1 182 ? -10.038 10.098 -11.827 1.00 87.81 182 LEU A CA 1
ATOM 1438 C C . LEU A 1 182 ? -9.893 8.660 -11.307 1.00 87.81 182 LEU A C 1
ATOM 1440 O O . LEU A 1 182 ? -9.436 8.447 -10.182 1.00 87.81 182 LEU A O 1
ATOM 1444 N N . TYR A 1 183 ? -10.268 7.680 -12.134 1.00 87.75 183 TYR A N 1
ATOM 1445 C CA . TYR A 1 183 ? -10.336 6.257 -11.767 1.00 87.75 183 TYR A CA 1
ATOM 1446 C C . TYR A 1 183 ? -11.270 5.979 -10.574 1.00 87.75 183 TYR A C 1
ATOM 1448 O O . TYR A 1 183 ? -10.931 5.216 -9.664 1.00 87.75 183 TYR A O 1
ATOM 1456 N N . ILE A 1 184 ? -12.439 6.633 -10.544 1.00 89.62 184 ILE A N 1
ATOM 1457 C CA . ILE A 1 184 ? -13.419 6.487 -9.456 1.00 89.62 184 ILE A CA 1
ATOM 1458 C C . ILE A 1 184 ? -13.842 5.030 -9.224 1.00 89.62 184 ILE A C 1
ATOM 1460 O O . ILE A 1 184 ? -14.062 4.620 -8.085 1.00 89.62 184 ILE A O 1
ATOM 1464 N N . ASP A 1 185 ? -13.900 4.226 -10.281 1.00 88.44 185 ASP A N 1
ATOM 1465 C CA . ASP A 1 185 ? -14.129 2.786 -10.234 1.00 88.44 185 ASP A CA 1
ATOM 1466 C C . ASP A 1 185 ? -13.054 2.092 -9.384 1.00 88.44 185 ASP A C 1
ATOM 1468 O O . ASP A 1 185 ? -13.365 1.456 -8.379 1.00 88.44 185 ASP A O 1
ATOM 1472 N N . ARG A 1 186 ? -11.771 2.302 -9.688 1.00 87.19 186 ARG A N 1
ATOM 1473 C CA . ARG A 1 186 ? -10.660 1.703 -8.932 1.00 87.19 186 ARG A CA 1
ATOM 1474 C C . ARG A 1 186 ? -10.606 2.198 -7.494 1.00 87.19 186 ARG A C 1
ATOM 1476 O O . ARG A 1 186 ? -10.428 1.404 -6.575 1.00 87.19 186 ARG A O 1
ATOM 1483 N N . LYS A 1 187 ? -10.796 3.500 -7.282 1.00 90.69 187 LYS A N 1
ATOM 1484 C CA . LYS A 1 187 ? -10.755 4.126 -5.951 1.00 90.69 187 LYS A CA 1
ATOM 1485 C C . LYS A 1 187 ? -11.914 3.683 -5.066 1.00 90.69 187 LYS A C 1
ATOM 1487 O O . LYS A 1 187 ? -11.723 3.453 -3.872 1.00 90.69 187 LYS A O 1
ATOM 1492 N N . SER A 1 188 ? -13.103 3.521 -5.639 1.00 90.50 188 SER A N 1
ATOM 1493 C CA . SER A 1 188 ? -14.247 2.970 -4.913 1.00 90.50 188 SER A CA 1
ATOM 1494 C C . SER A 1 188 ? -14.027 1.496 -4.582 1.00 90.50 188 SER A C 1
ATOM 1496 O O . SER A 1 188 ? -14.201 1.122 -3.422 1.00 90.50 188 SER A O 1
ATOM 1498 N N . PHE A 1 189 ? -13.537 0.681 -5.526 1.00 89.69 189 PHE A N 1
ATOM 1499 C CA . PHE A 1 189 ? -13.158 -0.705 -5.244 1.00 89.69 189 PHE A CA 1
ATOM 1500 C C . PHE A 1 189 ? -12.110 -0.793 -4.140 1.00 89.69 189 PHE A C 1
ATOM 1502 O O . PHE A 1 189 ? -12.274 -1.590 -3.222 1.00 89.69 189 PHE A O 1
ATOM 1509 N N . PHE A 1 190 ? -11.089 0.059 -4.160 1.00 89.81 190 PHE A N 1
ATOM 1510 C CA . PHE A 1 190 ? -10.079 0.119 -3.110 1.00 89.81 190 PHE A CA 1
ATOM 1511 C C . PHE A 1 190 ? -10.690 0.277 -1.711 1.00 89.81 190 PHE A C 1
ATOM 1513 O O . PHE A 1 190 ? -10.410 -0.518 -0.814 1.00 89.81 190 PHE A O 1
ATOM 1520 N N . ILE A 1 191 ? -11.581 1.260 -1.529 1.00 91.12 191 ILE A N 1
ATOM 1521 C CA . ILE A 1 191 ? -12.274 1.475 -0.250 1.00 91.12 191 ILE A CA 1
ATOM 1522 C C . ILE A 1 191 ? -13.159 0.269 0.090 1.00 91.12 191 ILE A C 1
ATOM 1524 O O . ILE A 1 191 ? -13.124 -0.223 1.219 1.00 91.12 191 ILE A O 1
ATOM 1528 N N . ILE A 1 192 ? -13.946 -0.218 -0.874 1.00 92.25 192 ILE A N 1
ATOM 1529 C CA . ILE A 1 192 ? -14.872 -1.333 -0.663 1.00 92.25 192 ILE A CA 1
ATOM 1530 C C . ILE A 1 192 ? -14.107 -2.569 -0.201 1.00 92.25 192 ILE A C 1
ATOM 1532 O O . ILE A 1 192 ? -14.407 -3.097 0.861 1.00 92.25 192 ILE A O 1
ATOM 1536 N N . PHE A 1 193 ? -13.083 -3.004 -0.926 1.00 90.56 193 PHE A N 1
ATOM 1537 C CA . PHE A 1 193 ? -12.316 -4.202 -0.586 1.00 90.56 193 PHE A CA 1
ATOM 1538 C C . PHE A 1 193 ? -11.554 -4.076 0.736 1.00 90.56 193 PHE A C 1
ATOM 1540 O O . PHE A 1 193 ? -11.331 -5.088 1.401 1.00 90.56 193 PHE A O 1
ATOM 1547 N N . GLN A 1 194 ? -11.218 -2.856 1.164 1.00 90.19 194 GLN A N 1
ATOM 1548 C CA . GLN A 1 194 ? -10.550 -2.643 2.441 1.00 90.19 194 GLN A CA 1
ATOM 1549 C C . GLN A 1 194 ? -11.487 -2.763 3.653 1.00 90.19 194 GLN A C 1
ATOM 1551 O O . GLN A 1 194 ? -11.058 -3.203 4.723 1.00 90.19 194 GLN A O 1
ATOM 1556 N N . PHE A 1 195 ? -12.761 -2.382 3.510 1.00 94.88 195 PHE A N 1
ATOM 1557 C CA . PHE A 1 195 ? -13.716 -2.324 4.627 1.00 94.88 195 PHE A CA 1
ATOM 1558 C C . PHE A 1 195 ? -14.844 -3.359 4.568 1.00 94.88 195 PHE A C 1
ATOM 1560 O O . PHE A 1 195 ? -15.371 -3.730 5.620 1.00 94.88 195 PHE A O 1
ATOM 1567 N N . LEU A 1 196 ? -15.192 -3.866 3.384 1.00 95.25 196 LEU A N 1
ATOM 1568 C CA . LEU A 1 196 ? -16.206 -4.901 3.177 1.00 95.25 196 LEU A CA 1
ATOM 1569 C C . LEU A 1 196 ? -15.923 -6.188 3.971 1.00 95.25 196 LEU A C 1
ATOM 1571 O O . LEU A 1 196 ? -16.868 -6.689 4.582 1.00 95.25 196 LEU A O 1
ATOM 1575 N N . PRO A 1 197 ? -14.673 -6.701 4.073 1.00 94.81 197 PRO A N 1
ATOM 1576 C CA . PRO A 1 197 ? -14.375 -7.854 4.930 1.00 94.81 197 PRO A CA 1
ATOM 1577 C C . PRO A 1 197 ? -14.775 -7.640 6.394 1.00 94.81 197 PRO A C 1
ATOM 1579 O O . PRO A 1 197 ? -15.113 -8.583 7.100 1.00 94.81 197 PRO A O 1
ATOM 1582 N N . PHE A 1 198 ? -14.777 -6.384 6.844 1.00 96.44 198 PHE A N 1
ATOM 1583 C CA . PHE A 1 198 ? -15.154 -5.976 8.195 1.00 96.44 198 PHE A CA 1
ATOM 1584 C C . PHE A 1 198 ? -16.584 -5.424 8.268 1.00 96.44 198 PHE A C 1
ATOM 1586 O O . PHE A 1 198 ? -16.926 -4.752 9.242 1.00 96.44 198 PHE A O 1
ATOM 1593 N N . LEU A 1 199 ? -17.406 -5.668 7.238 1.00 96.69 199 LEU A N 1
ATOM 1594 C CA . LEU A 1 199 ? -18.788 -5.192 7.114 1.00 96.69 199 LEU A CA 1
ATOM 1595 C C . LEU A 1 199 ? -18.931 -3.676 7.318 1.00 96.69 199 LEU A C 1
ATOM 1597 O O . LEU A 1 199 ? -19.942 -3.214 7.840 1.00 96.69 199 LEU A O 1
ATOM 1601 N N . PHE A 1 200 ? -17.895 -2.898 6.985 1.00 97.56 200 PHE A N 1
ATOM 1602 C CA . PHE A 1 200 ? -17.846 -1.452 7.232 1.00 97.56 200 PHE A CA 1
ATOM 1603 C C . PHE A 1 200 ? -18.001 -1.041 8.717 1.00 97.56 200 PHE A C 1
ATOM 1605 O O . PHE A 1 200 ? -18.077 0.146 9.025 1.00 97.56 200 PHE A O 1
ATOM 1612 N N . ILE A 1 201 ? -17.947 -1.979 9.671 1.00 97.69 201 ILE A N 1
ATOM 1613 C CA . ILE A 1 201 ? -18.060 -1.714 11.118 1.00 97.69 201 ILE A CA 1
ATOM 1614 C C . ILE A 1 201 ? -17.003 -0.735 11.656 1.00 97.69 201 ILE A C 1
ATOM 1616 O O . ILE A 1 201 ? -17.351 0.059 12.536 1.00 97.69 201 ILE A O 1
ATOM 1620 N N . PRO A 1 202 ? -15.753 -0.698 11.148 1.00 96.81 202 PRO A N 1
ATOM 1621 C CA . PRO A 1 202 ? -14.798 0.342 11.533 1.00 96.81 202 PRO A CA 1
ATOM 1622 C C . PRO A 1 202 ? -15.326 1.781 11.344 1.00 96.81 202 PRO A C 1
ATOM 1624 O O . PRO A 1 202 ? -14.929 2.692 12.070 1.00 96.81 202 PRO A O 1
ATOM 1627 N N . PHE A 1 203 ? -16.275 2.026 10.434 1.00 97.38 203 PHE A N 1
ATOM 1628 C CA . PHE A 1 203 ? -16.860 3.361 10.264 1.00 97.38 203 PHE A CA 1
ATOM 1629 C C . PHE A 1 203 ? -17.749 3.802 11.438 1.00 97.38 203 PHE A C 1
ATOM 1631 O O . PHE A 1 203 ? -17.965 4.997 11.615 1.00 97.38 203 PHE A O 1
ATOM 1638 N N . LEU A 1 204 ? -18.180 2.898 12.327 1.00 96.50 204 LEU A N 1
ATOM 1639 C CA . LEU A 1 204 ? -18.862 3.274 13.579 1.00 96.50 204 LEU A CA 1
ATOM 1640 C C . LEU A 1 204 ? -17.936 4.020 14.560 1.00 96.50 204 LEU A C 1
ATOM 1642 O O . LEU A 1 204 ? -18.380 4.577 15.568 1.00 96.50 204 LEU A O 1
ATOM 1646 N N . ARG A 1 205 ? -16.629 3.999 14.286 1.00 94.06 205 ARG A N 1
ATOM 1647 C CA . ARG A 1 205 ? -15.543 4.514 15.116 1.00 94.06 205 ARG A CA 1
ATOM 1648 C C . ARG A 1 205 ? -14.565 5.319 14.247 1.00 94.06 205 ARG A C 1
ATOM 1650 O O . ARG A 1 205 ? -13.372 5.047 14.175 1.00 94.06 205 ARG A O 1
ATOM 1657 N N . LEU A 1 206 ? -15.097 6.347 13.571 1.00 94.69 206 LEU A N 1
ATOM 1658 C CA . LEU A 1 206 ? -14.335 7.226 12.665 1.00 94.69 206 LEU A CA 1
ATOM 1659 C C . LEU A 1 206 ? -13.110 7.870 13.320 1.00 94.69 206 LEU A C 1
ATOM 1661 O O . LEU A 1 206 ? -12.077 8.025 12.674 1.00 94.69 206 LEU A O 1
ATOM 1665 N N . LYS A 1 207 ? -13.199 8.235 14.605 1.00 90.31 207 LYS A N 1
ATOM 1666 C CA . LYS A 1 207 ? -12.076 8.867 15.313 1.00 90.31 207 LYS A CA 1
ATOM 1667 C C . LYS A 1 207 ? -10.863 7.929 15.392 1.00 90.31 207 LYS A C 1
ATOM 1669 O O . LYS A 1 207 ? -9.738 8.391 15.266 1.00 90.31 207 LYS A O 1
ATOM 1674 N N . GLU A 1 208 ? -11.074 6.621 15.540 1.00 88.25 208 GLU A N 1
ATOM 1675 C CA . GLU A 1 208 ? -10.011 5.614 15.537 1.00 88.25 208 GLU A CA 1
ATOM 1676 C C . GLU A 1 208 ? -9.358 5.444 14.152 1.00 88.25 208 GLU A C 1
ATOM 1678 O O . GLU A 1 208 ? -8.236 4.948 14.067 1.00 88.25 208 GLU A O 1
ATOM 1683 N N . LEU A 1 209 ? -10.015 5.897 13.076 1.00 92.75 209 LEU A N 1
ATOM 1684 C CA . LEU A 1 209 ? -9.492 5.872 11.707 1.00 92.75 209 LEU A CA 1
ATOM 1685 C C . LEU A 1 209 ? -8.689 7.126 11.329 1.00 92.75 209 LEU A C 1
ATOM 1687 O O . LEU A 1 209 ? -8.097 7.145 10.253 1.00 92.75 209 LEU A O 1
ATOM 1691 N N . ILE A 1 210 ? -8.589 8.144 12.190 1.00 90.62 210 ILE A N 1
ATOM 1692 C CA . ILE A 1 210 ? -7.787 9.357 11.925 1.00 90.62 210 ILE A CA 1
ATOM 1693 C C . ILE A 1 210 ? -6.352 9.037 11.455 1.00 90.62 210 ILE A C 1
ATOM 1695 O O . ILE A 1 210 ? -5.920 9.638 10.472 1.00 90.62 210 ILE A O 1
ATOM 1699 N N . PRO A 1 211 ? -5.619 8.068 12.048 1.00 88.62 211 PRO A N 1
ATOM 1700 C CA . PRO A 1 211 ? -4.275 7.720 11.581 1.00 88.62 211 PRO A CA 1
ATOM 1701 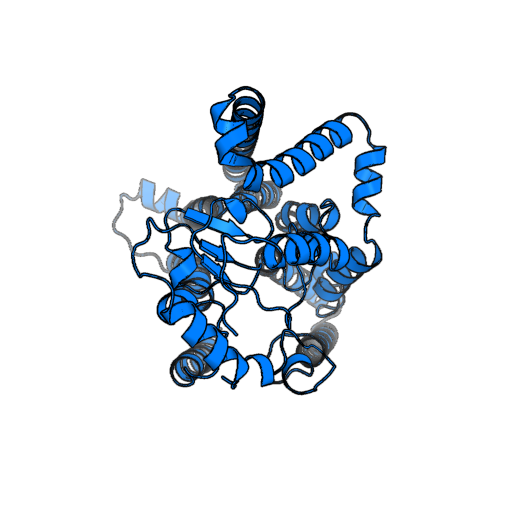C C . PRO A 1 211 ? -4.220 7.193 10.136 1.00 88.62 211 PRO A C 1
ATOM 1703 O O . PRO A 1 211 ? -3.149 7.185 9.539 1.00 88.62 211 PRO A O 1
ATOM 1706 N N . THR A 1 212 ? -5.348 6.749 9.565 1.00 90.50 212 THR A N 1
ATOM 1707 C CA . THR A 1 212 ? -5.416 6.235 8.184 1.00 90.50 212 THR A CA 1
ATOM 1708 C C . THR A 1 212 ? -5.540 7.324 7.126 1.00 90.50 212 THR A C 1
ATOM 1710 O O . THR A 1 212 ? -5.248 7.060 5.961 1.00 90.50 212 THR A O 1
ATOM 1713 N N . ILE A 1 213 ? -5.945 8.539 7.515 1.00 92.31 213 ILE A N 1
ATOM 1714 C CA . ILE A 1 213 ? -6.223 9.651 6.597 1.00 92.31 213 ILE A CA 1
ATOM 1715 C C . ILE A 1 213 ? -5.091 9.891 5.590 1.00 92.31 213 ILE A C 1
ATOM 1717 O O . ILE A 1 213 ? -5.397 9.918 4.401 1.00 92.31 213 ILE A O 1
ATOM 1721 N N . PRO A 1 214 ? -3.806 10.025 5.982 1.00 89.50 214 PRO A N 1
ATOM 1722 C CA . PRO A 1 214 ? -2.751 10.307 5.009 1.00 89.50 214 PRO A CA 1
ATOM 1723 C C . PRO A 1 214 ? -2.571 9.172 3.993 1.00 89.50 214 PRO A C 1
ATOM 1725 O O . PRO A 1 214 ? -2.279 9.432 2.830 1.00 89.50 214 PRO A O 1
ATOM 1728 N N . PHE A 1 215 ? -2.804 7.921 4.391 1.00 89.00 215 PHE A N 1
ATOM 1729 C CA . PHE A 1 215 ? -2.662 6.766 3.504 1.00 89.00 215 PHE A CA 1
ATOM 1730 C C . PHE A 1 215 ? -3.838 6.643 2.530 1.00 89.00 215 PHE A C 1
ATOM 1732 O O . PHE A 1 215 ? -3.622 6.395 1.347 1.00 89.00 215 PHE A O 1
ATOM 1739 N N . PHE A 1 216 ? -5.070 6.903 2.986 1.00 90.69 216 PHE A N 1
ATOM 1740 C CA . PHE A 1 216 ? -6.214 7.030 2.077 1.00 90.69 216 PHE A CA 1
ATOM 1741 C C . PHE A 1 216 ? -6.066 8.234 1.151 1.00 90.69 216 PHE A C 1
ATOM 1743 O O . PHE A 1 216 ? -6.381 8.126 -0.028 1.00 90.69 216 PHE A O 1
ATOM 1750 N N . ALA A 1 217 ? -5.550 9.359 1.647 1.00 89.81 217 ALA A N 1
ATOM 1751 C CA . ALA A 1 217 ? -5.312 10.539 0.829 1.00 89.81 217 ALA A CA 1
ATOM 1752 C C . ALA A 1 217 ? -4.345 10.232 -0.322 1.00 89.81 217 ALA A C 1
ATOM 1754 O O . ALA A 1 217 ? -4.620 10.642 -1.443 1.00 89.81 217 ALA A O 1
ATOM 1755 N N . ILE A 1 218 ? -3.284 9.447 -0.094 1.00 86.38 218 ILE A N 1
ATOM 1756 C CA . ILE A 1 218 ? -2.386 9.000 -1.172 1.00 86.38 218 ILE A CA 1
ATOM 1757 C C . ILE A 1 218 ? -3.170 8.228 -2.241 1.00 86.38 218 ILE A C 1
ATOM 1759 O O . ILE A 1 218 ? -3.118 8.590 -3.412 1.00 86.38 218 ILE A O 1
ATOM 1763 N N . SER A 1 219 ? -3.943 7.210 -1.862 1.00 89.44 219 SER A N 1
ATOM 1764 C CA . SER A 1 219 ? -4.677 6.378 -2.827 1.00 89.44 219 SER A CA 1
ATOM 1765 C C . SER A 1 219 ? -5.813 7.120 -3.545 1.00 89.44 219 SER A C 1
ATOM 1767 O O . SER A 1 219 ? -6.057 6.877 -4.726 1.00 89.44 219 SER A O 1
ATOM 1769 N N . ILE A 1 220 ? -6.499 8.040 -2.861 1.00 90.62 220 ILE A N 1
ATOM 1770 C CA . ILE A 1 220 ? -7.650 8.778 -3.403 1.00 90.62 220 ILE A CA 1
ATOM 1771 C C . ILE A 1 220 ? -7.227 10.006 -4.209 1.00 90.62 220 ILE A C 1
ATOM 1773 O O . ILE A 1 220 ? -7.829 10.284 -5.243 1.00 90.62 220 ILE A O 1
ATOM 1777 N N . LEU A 1 221 ? -6.193 10.733 -3.786 1.00 88.31 221 LEU A N 1
ATOM 1778 C CA . LEU A 1 221 ? -5.744 11.949 -4.471 1.00 88.31 221 LEU A CA 1
ATOM 1779 C C . LEU A 1 221 ? -4.712 11.671 -5.562 1.00 88.31 221 LEU A C 1
ATOM 1781 O O . LEU A 1 221 ? -4.416 12.568 -6.348 1.00 88.31 221 LEU A O 1
ATOM 1785 N N . SER A 1 222 ? -4.165 10.455 -5.638 1.00 85.38 222 SER A N 1
ATOM 1786 C CA . SER A 1 222 ? -3.194 10.146 -6.678 1.00 85.38 222 SER A CA 1
ATOM 1787 C C . SER A 1 222 ? -3.835 10.096 -8.063 1.00 85.38 222 SER A C 1
ATOM 1789 O O . SER A 1 222 ? -4.905 9.515 -8.269 1.00 85.38 222 SER A O 1
ATOM 1791 N N . ILE A 1 223 ? -3.120 10.673 -9.026 1.00 84.56 223 ILE A N 1
ATOM 1792 C CA . ILE A 1 223 ? -3.389 10.552 -10.460 1.00 84.56 223 ILE A CA 1
ATOM 1793 C C . ILE A 1 223 ? -2.820 9.260 -11.066 1.00 84.56 223 ILE A C 1
ATOM 1795 O O . ILE A 1 223 ? -3.019 8.990 -12.248 1.00 84.56 223 ILE A O 1
ATOM 1799 N N . ARG A 1 224 ? -2.103 8.455 -10.270 1.00 80.62 224 ARG A N 1
ATOM 1800 C CA . ARG A 1 224 ? -1.497 7.196 -10.703 1.00 80.62 224 ARG A CA 1
ATOM 1801 C C . ARG A 1 224 ? -2.402 6.032 -10.291 1.00 80.62 224 ARG A C 1
ATOM 1803 O O . ARG A 1 224 ? -2.668 5.868 -9.096 1.00 80.62 224 ARG A O 1
ATOM 1810 N N . PRO A 1 225 ? -2.850 5.188 -11.236 1.00 79.81 225 PRO A N 1
ATOM 1811 C CA . PRO A 1 225 ? -3.791 4.111 -10.933 1.00 79.81 225 PRO A CA 1
ATOM 1812 C C . PRO A 1 225 ? -3.213 3.087 -9.943 1.00 79.81 225 PRO A C 1
ATOM 1814 O O . PRO A 1 225 ? -3.959 2.542 -9.127 1.00 79.81 225 PRO A O 1
ATOM 1817 N N . LEU A 1 226 ? -1.891 2.877 -9.950 1.00 80.19 226 LEU A N 1
ATOM 1818 C CA . LEU A 1 226 ? -1.197 1.930 -9.072 1.00 80.19 226 LEU A CA 1
ATOM 1819 C C . LEU A 1 226 ? -1.366 2.249 -7.578 1.00 80.19 226 LEU A C 1
ATOM 1821 O O . LEU A 1 226 ? -1.461 1.341 -6.759 1.00 80.19 226 LEU A O 1
ATOM 1825 N N . HIS A 1 227 ? -1.464 3.526 -7.200 1.00 84.94 227 HIS A N 1
ATOM 1826 C CA . HIS A 1 227 ? -1.645 3.911 -5.795 1.00 84.94 227 HIS A CA 1
ATOM 1827 C C . HIS A 1 227 ? -3.037 3.580 -5.247 1.00 84.94 227 HIS A C 1
ATOM 1829 O O . HIS A 1 227 ? -3.216 3.515 -4.031 1.00 84.94 227 HIS A O 1
ATOM 1835 N N . SER A 1 228 ? -4.007 3.353 -6.133 1.00 86.75 228 SER A N 1
ATOM 1836 C CA . SER A 1 228 ? -5.352 2.878 -5.790 1.00 86.75 228 SER A CA 1
ATOM 1837 C C . SER A 1 228 ? -5.510 1.360 -5.933 1.00 86.75 228 SER A C 1
ATOM 1839 O O . SER A 1 228 ? -6.604 0.837 -5.747 1.00 86.75 228 SER A O 1
ATOM 1841 N N . ALA A 1 229 ? -4.439 0.633 -6.269 1.00 83.62 229 ALA A N 1
ATOM 1842 C CA . ALA A 1 229 ? -4.480 -0.819 -6.364 1.00 83.62 229 ALA A CA 1
ATOM 1843 C C . ALA A 1 229 ? -4.448 -1.470 -4.968 1.00 83.62 229 ALA A C 1
ATOM 1845 O O . ALA A 1 229 ? -3.818 -0.960 -4.039 1.00 83.62 229 ALA A O 1
ATOM 1846 N N . LEU A 1 230 ? -5.138 -2.602 -4.808 1.00 78.62 230 LEU A N 1
ATOM 1847 C CA . LEU A 1 230 ? -5.245 -3.309 -3.521 1.00 78.62 230 LEU A CA 1
ATOM 1848 C C . LEU A 1 230 ? -3.923 -3.926 -3.062 1.00 78.62 230 LEU A C 1
ATOM 1850 O O . LEU A 1 230 ? -3.665 -4.040 -1.868 1.00 78.62 230 LEU A O 1
ATOM 1854 N N . ASP A 1 231 ? -3.084 -4.306 -4.015 1.00 75.62 231 ASP A N 1
ATOM 1855 C CA . ASP A 1 231 ? -1.738 -4.828 -3.809 1.00 75.62 231 ASP A CA 1
ATOM 1856 C C . ASP A 1 231 ? -0.692 -3.720 -3.615 1.00 75.62 231 ASP A C 1
ATOM 1858 O O . ASP A 1 231 ? 0.495 -3.999 -3.434 1.00 75.62 231 ASP A O 1
ATOM 1862 N N . CYS A 1 232 ? -1.113 -2.453 -3.584 1.00 79.69 232 CYS A N 1
ATOM 1863 C CA . CYS A 1 232 ? -0.216 -1.354 -3.285 1.00 79.69 232 CYS A CA 1
ATOM 1864 C C . CYS A 1 232 ? 0.291 -1.433 -1.835 1.00 79.69 232 CYS A C 1
ATOM 1866 O O . CYS A 1 232 ? -0.468 -1.630 -0.884 1.00 79.69 232 CYS A O 1
ATOM 1868 N N . GLN A 1 233 ? 1.589 -1.189 -1.645 1.00 74.69 233 GLN A N 1
ATOM 1869 C CA . GLN A 1 233 ? 2.275 -1.218 -0.345 1.00 74.69 233 GLN A CA 1
ATOM 1870 C C . GLN A 1 233 ? 1.694 -0.270 0.715 1.00 74.69 233 GLN A C 1
ATOM 1872 O O . GLN A 1 233 ? 1.867 -0.509 1.911 1.00 74.69 233 GLN A O 1
ATOM 1877 N N . TYR A 1 234 ? 1.003 0.802 0.305 1.00 77.94 234 TYR A N 1
ATOM 1878 C CA . TYR A 1 234 ? 0.357 1.727 1.242 1.00 77.94 234 TYR A CA 1
ATOM 1879 C C . TYR A 1 234 ? -0.754 1.048 2.043 1.00 77.94 234 TYR 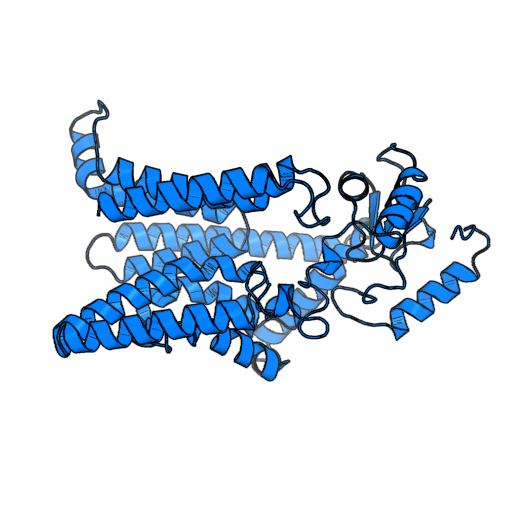A C 1
ATOM 1881 O O . TYR A 1 234 ? -1.157 1.562 3.088 1.00 77.94 234 TYR A O 1
ATOM 1889 N N . SER A 1 235 ? -1.172 -0.146 1.611 1.00 81.81 235 SER A N 1
ATOM 1890 C CA . SER A 1 235 ? -2.179 -0.924 2.300 1.00 81.81 235 SER A CA 1
ATOM 1891 C C . SER A 1 235 ? -1.804 -1.455 3.668 1.00 81.81 235 SER A C 1
ATOM 1893 O O . SER A 1 235 ? -2.636 -1.551 4.572 1.00 81.81 235 SER A O 1
ATOM 1895 N N . ALA A 1 236 ? -0.518 -1.691 3.893 1.00 81.12 236 ALA A N 1
ATOM 1896 C CA . ALA A 1 236 ? -0.050 -2.134 5.195 1.00 81.12 236 ALA A CA 1
ATOM 1897 C C . ALA A 1 236 ? -0.343 -1.099 6.302 1.00 81.12 236 ALA A C 1
ATOM 1899 O O . ALA A 1 236 ? -0.578 -1.460 7.457 1.00 81.12 236 ALA A O 1
ATOM 1900 N N . ALA A 1 237 ? -0.371 0.189 5.949 1.00 81.06 237 ALA A N 1
ATOM 1901 C CA . ALA A 1 237 ? -0.403 1.289 6.902 1.00 81.06 237 ALA A CA 1
ATOM 1902 C C . ALA A 1 237 ? -1.756 1.469 7.619 1.00 81.06 237 ALA A C 1
ATOM 1904 O O . ALA A 1 237 ? -1.801 2.012 8.725 1.00 81.06 237 ALA A O 1
ATOM 1905 N N . TYR A 1 238 ? -2.861 0.996 7.034 1.00 85.00 238 TYR A N 1
ATOM 1906 C CA . TYR A 1 238 ? -4.198 1.123 7.630 1.00 85.00 238 TYR A CA 1
ATOM 1907 C C . TYR A 1 238 ? -4.673 -0.106 8.410 1.00 85.00 238 TYR A C 1
ATOM 1909 O O . TYR A 1 238 ? -5.665 -0.006 9.132 1.00 85.00 238 TYR A O 1
ATOM 1917 N N . ILE A 1 239 ? -3.955 -1.234 8.354 1.00 84.50 239 ILE A N 1
ATOM 1918 C CA . ILE A 1 239 ? -4.345 -2.474 9.049 1.00 84.50 239 ILE A CA 1
ATOM 1919 C C . ILE A 1 239 ? -4.543 -2.230 10.550 1.00 84.50 239 ILE A C 1
ATOM 1921 O O . ILE A 1 239 ? -5.600 -2.542 11.100 1.00 84.50 239 ILE A O 1
ATOM 1925 N N . ALA A 1 240 ? -3.548 -1.648 11.225 1.00 83.31 240 ALA A N 1
ATOM 1926 C CA . ALA A 1 240 ? -3.608 -1.462 12.673 1.00 83.31 240 ALA A CA 1
ATOM 1927 C C . ALA A 1 240 ? -4.748 -0.513 13.111 1.00 83.31 240 ALA A C 1
ATOM 1929 O O . ALA A 1 240 ? -5.540 -0.917 13.968 1.00 83.31 240 ALA A O 1
ATOM 1930 N N . PRO A 1 241 ? -4.917 0.692 12.529 1.00 85.50 241 PRO A N 1
ATOM 1931 C CA . PRO A 1 241 ? -6.056 1.553 12.857 1.00 85.50 241 PRO A CA 1
ATOM 1932 C C . PRO A 1 241 ? -7.424 0.925 12.556 1.00 85.50 241 PRO A C 1
ATOM 1934 O O . PRO A 1 241 ? -8.347 1.081 13.355 1.00 85.50 241 PRO A O 1
ATOM 1937 N N . ILE A 1 242 ? -7.562 0.175 11.454 1.00 89.69 242 ILE A N 1
ATOM 1938 C CA . ILE A 1 242 ? -8.808 -0.532 11.119 1.00 89.69 242 ILE A CA 1
ATOM 1939 C C . ILE A 1 242 ? -9.140 -1.570 12.194 1.00 89.69 242 ILE A C 1
ATOM 1941 O O . ILE A 1 242 ? -10.275 -1.612 12.665 1.00 89.69 242 ILE A O 1
ATOM 1945 N N . LEU A 1 243 ? -8.162 -2.365 12.639 1.00 87.12 243 LEU A N 1
ATOM 1946 C CA . LEU A 1 243 ? -8.367 -3.362 13.696 1.00 87.12 243 LEU A CA 1
ATOM 1947 C C . LEU A 1 243 ? -8.695 -2.725 15.053 1.00 87.12 243 LEU A C 1
ATOM 1949 O O . LEU A 1 243 ? -9.552 -3.233 15.782 1.00 87.12 243 LEU A O 1
ATOM 1953 N N . VAL A 1 244 ? -8.049 -1.606 15.396 1.00 84.62 244 VAL A N 1
ATOM 1954 C CA . VAL A 1 244 ? -8.374 -0.836 16.608 1.00 84.62 244 VAL A CA 1
ATOM 1955 C C . VAL A 1 244 ? -9.809 -0.323 16.531 1.00 84.62 244 VAL A C 1
ATOM 1957 O O . VAL A 1 244 ? -10.593 -0.557 17.452 1.00 84.62 244 VAL A O 1
ATOM 1960 N N . SER A 1 245 ? -10.167 0.317 15.418 1.00 89.88 245 SER A N 1
ATOM 1961 C CA . SER A 1 245 ? -11.510 0.835 15.178 1.00 89.88 245 SER A CA 1
ATOM 1962 C C . SER A 1 245 ? -12.568 -0.270 15.258 1.00 89.88 245 SER A C 1
ATOM 1964 O O . SER A 1 245 ? -13.538 -0.149 16.011 1.00 89.88 245 SER A O 1
ATOM 1966 N N . LEU A 1 246 ? -12.322 -1.407 14.599 1.00 92.19 246 LEU A N 1
ATOM 1967 C CA . LEU A 1 246 ? -13.173 -2.592 14.659 1.00 92.19 246 LEU A CA 1
ATOM 1968 C C . LEU A 1 246 ? -13.365 -3.083 16.098 1.00 92.19 246 LEU A C 1
ATOM 1970 O O . LEU A 1 246 ? -14.490 -3.316 16.529 1.00 92.19 246 LEU A O 1
ATOM 1974 N N . THR A 1 247 ? -12.283 -3.212 16.867 1.00 89.12 247 THR A N 1
ATOM 1975 C CA . THR A 1 247 ? -12.341 -3.714 18.249 1.00 89.12 247 THR A CA 1
ATOM 1976 C C . THR A 1 247 ? -13.179 -2.797 19.142 1.00 89.12 247 THR A C 1
ATOM 1978 O O . THR A 1 247 ? -14.022 -3.263 19.913 1.00 89.12 247 THR A O 1
ATOM 1981 N N . VAL A 1 248 ? -12.985 -1.480 19.030 1.00 88.06 248 VAL A N 1
ATOM 1982 C CA . VAL A 1 248 ? -13.739 -0.488 19.812 1.00 88.06 248 VAL A CA 1
ATOM 1983 C C . VAL A 1 248 ? -15.203 -0.411 19.357 1.00 88.06 248 VAL A C 1
ATOM 1985 O O . VAL A 1 248 ? -16.099 -0.186 20.179 1.00 88.06 248 VAL A O 1
ATOM 1988 N N . ALA A 1 249 ? -15.475 -0.616 18.066 1.00 93.81 249 ALA A N 1
ATOM 1989 C CA . ALA A 1 249 ? -16.826 -0.697 17.522 1.00 93.81 249 ALA A CA 1
ATOM 1990 C C . ALA A 1 249 ? -17.557 -1.939 18.048 1.00 93.81 249 ALA A C 1
ATOM 1992 O O . ALA A 1 249 ? -18.638 -1.810 18.616 1.00 93.81 249 ALA A O 1
ATOM 1993 N N . LEU A 1 250 ? -16.931 -3.117 17.963 1.00 90.62 250 LEU A N 1
ATOM 1994 C CA . LEU A 1 250 ? -17.481 -4.383 18.454 1.00 90.62 250 LEU A CA 1
ATOM 1995 C C . LEU A 1 250 ? -17.747 -4.359 19.958 1.00 90.62 250 LEU A C 1
ATOM 1997 O O . LEU A 1 250 ? -18.789 -4.842 20.390 1.00 90.62 250 LEU A O 1
ATOM 2001 N N . LYS A 1 251 ? -16.859 -3.747 20.755 1.00 90.44 251 LYS A N 1
ATOM 2002 C CA . LYS A 1 251 ? -17.131 -3.521 22.181 1.00 90.44 251 LYS A CA 1
ATOM 2003 C C . LYS A 1 251 ? -18.407 -2.695 22.373 1.00 90.44 251 LYS A C 1
ATOM 2005 O O . LYS A 1 251 ? -19.268 -3.086 23.147 1.00 90.44 251 LYS A O 1
ATOM 2010 N N . GLY A 1 252 ? -18.551 -1.592 21.636 1.00 92.44 252 GLY A N 1
ATOM 2011 C CA . GLY A 1 252 ? -19.755 -0.758 21.700 1.00 92.44 252 GLY A CA 1
ATOM 2012 C C . GLY A 1 252 ? -21.028 -1.493 21.270 1.00 92.44 252 GLY A C 1
ATOM 2013 O O . GLY A 1 252 ? -22.079 -1.289 21.871 1.00 92.44 252 GLY A O 1
ATOM 2014 N N . LEU A 1 253 ? -20.936 -2.371 20.268 1.00 95.19 253 LEU A N 1
ATOM 2015 C CA . LEU A 1 253 ? -22.047 -3.233 19.863 1.00 95.19 253 LEU A CA 1
ATOM 2016 C C . LEU A 1 253 ? -22.394 -4.252 20.953 1.00 95.19 253 LEU A C 1
ATOM 2018 O O . LEU A 1 253 ? -23.573 -4.453 21.218 1.00 95.19 253 LEU A O 1
ATOM 2022 N N . ASN A 1 254 ? -21.398 -4.846 21.612 1.00 95.06 254 ASN A N 1
ATOM 2023 C CA . ASN A 1 254 ? -21.619 -5.787 22.710 1.00 95.06 254 ASN A CA 1
ATOM 2024 C C . ASN A 1 254 ? -22.283 -5.107 23.908 1.00 95.06 254 ASN A C 1
ATOM 2026 O O . ASN A 1 254 ? -23.221 -5.656 24.477 1.00 95.06 254 ASN A O 1
ATOM 2030 N N . ASP A 1 255 ? -21.828 -3.905 24.261 1.00 96.19 255 ASP A N 1
ATOM 2031 C CA . ASP A 1 255 ? -22.385 -3.137 25.375 1.00 96.19 255 ASP A CA 1
ATOM 2032 C C . ASP A 1 255 ? -23.848 -2.720 25.100 1.00 96.19 255 ASP A C 1
ATOM 2034 O O . ASP A 1 255 ? -24.637 -2.612 26.034 1.00 96.19 255 ASP A O 1
ATOM 2038 N N . ARG A 1 256 ? -24.231 -2.513 23.828 1.00 98.12 256 ARG A N 1
ATOM 2039 C CA . ARG A 1 256 ? -25.580 -2.063 23.429 1.00 98.12 256 ARG A CA 1
ATOM 2040 C C . ARG A 1 256 ? -26.559 -3.192 23.093 1.00 98.12 256 ARG A C 1
ATOM 2042 O O . ARG A 1 256 ? -27.741 -3.067 23.393 1.00 98.12 256 ARG A O 1
ATOM 2049 N N . TYR A 1 257 ? -26.091 -4.249 22.435 1.00 98.06 257 TYR A N 1
ATOM 2050 C CA . TYR A 1 257 ? -26.927 -5.316 21.862 1.00 98.06 257 TYR A CA 1
ATOM 2051 C C . TYR A 1 257 ? -26.624 -6.704 22.445 1.00 98.06 257 TYR A C 1
ATOM 2053 O O . TYR A 1 257 ? -27.286 -7.683 22.103 1.00 98.06 257 TYR A O 1
ATOM 2061 N N . GLY A 1 258 ? -25.637 -6.805 23.336 1.00 97.69 258 GLY A N 1
ATOM 2062 C CA . GLY A 1 258 ? -25.277 -8.039 24.021 1.00 97.69 258 GLY A CA 1
ATOM 2063 C C . GLY A 1 258 ? -24.380 -8.983 23.215 1.00 97.69 258 GLY A C 1
ATOM 2064 O O . GLY A 1 258 ? -24.150 -8.844 22.010 1.00 97.69 258 GLY A O 1
ATOM 2065 N N . LYS A 1 259 ? -23.880 -10.000 23.922 1.00 97.06 259 LYS A N 1
ATOM 2066 C CA . LYS A 1 259 ? -22.851 -10.930 23.436 1.00 97.06 259 LYS A CA 1
ATOM 2067 C C . LYS A 1 259 ? -23.285 -11.758 22.229 1.00 97.06 259 LYS A C 1
ATOM 2069 O O . LYS A 1 259 ? -22.470 -11.995 21.344 1.00 97.06 259 LYS A O 1
ATOM 2074 N N . ASN A 1 260 ? -24.543 -12.195 22.187 1.00 97.69 260 ASN A N 1
ATOM 2075 C CA . ASN A 1 260 ? -25.038 -13.052 21.107 1.00 97.69 260 ASN A CA 1
ATOM 2076 C C . ASN A 1 260 ? -25.055 -12.297 19.775 1.00 97.69 260 ASN A C 1
ATOM 2078 O O . ASN A 1 260 ? -24.527 -12.796 18.786 1.00 97.69 260 ASN A O 1
ATOM 2082 N N . PHE A 1 261 ? -25.565 -11.060 19.771 1.00 97.69 261 PHE A N 1
ATOM 2083 C CA . PHE A 1 261 ? -25.569 -10.207 18.585 1.00 97.69 261 PHE A CA 1
ATOM 2084 C C . PHE A 1 261 ? -24.145 -9.934 18.083 1.00 97.69 261 PHE A C 1
ATOM 2086 O O . PHE A 1 261 ? -23.841 -10.153 16.911 1.00 97.69 261 PHE A O 1
ATOM 2093 N N . THR A 1 262 ? -23.236 -9.519 18.972 1.00 95.81 262 THR A N 1
ATOM 2094 C CA . THR A 1 262 ? -21.833 -9.280 18.597 1.00 95.81 262 THR A CA 1
ATOM 2095 C C . THR A 1 262 ? -21.126 -10.553 18.139 1.00 95.81 262 THR A C 1
ATOM 2097 O O . THR A 1 262 ? -20.303 -10.487 17.230 1.00 95.81 262 THR A O 1
ATOM 2100 N N . GLY A 1 263 ? -21.458 -11.707 18.722 1.00 94.69 263 GLY A N 1
ATOM 2101 C CA . GLY A 1 263 ? -20.974 -13.015 18.284 1.00 94.69 263 GLY A CA 1
ATOM 2102 C C . GLY A 1 263 ? -21.380 -13.331 16.845 1.00 94.69 263 GLY A C 1
ATOM 2103 O O . GLY A 1 263 ? -20.522 -13.704 16.048 1.00 94.69 263 GLY A O 1
ATOM 2104 N N . SER A 1 264 ? -22.646 -13.102 16.484 1.00 97.56 264 SER A N 1
ATOM 2105 C CA . SER A 1 264 ? -23.126 -13.262 15.105 1.00 97.56 264 SER A CA 1
ATOM 2106 C C . SER A 1 264 ? -22.411 -12.318 14.141 1.00 97.56 264 SER A C 1
ATOM 2108 O O . SER A 1 264 ? -21.951 -12.747 13.088 1.00 97.56 264 SER A O 1
ATOM 2110 N N . ILE A 1 265 ? -22.242 -11.046 14.514 1.00 97.56 265 ILE A N 1
ATOM 2111 C CA . ILE A 1 265 ? -21.497 -10.073 13.706 1.00 97.56 265 ILE A CA 1
ATOM 2112 C C . ILE A 1 265 ? -20.043 -10.516 13.497 1.00 97.56 265 ILE A C 1
ATOM 2114 O O . ILE A 1 265 ? -19.549 -10.484 12.374 1.00 97.56 265 ILE A O 1
ATOM 2118 N N . LEU A 1 266 ? -19.362 -10.971 14.551 1.00 94.75 266 LEU A N 1
ATOM 2119 C CA . LEU A 1 266 ? -18.003 -11.509 14.458 1.00 94.75 266 LEU A CA 1
ATOM 2120 C C . LEU A 1 266 ? -17.921 -12.722 13.529 1.00 94.75 266 LEU A C 1
ATOM 2122 O O . LEU A 1 266 ? -16.970 -12.827 12.756 1.00 94.75 266 LEU A O 1
ATOM 2126 N N . LEU A 1 267 ? -18.912 -13.614 13.583 1.00 95.31 267 LEU A N 1
ATOM 2127 C CA . LEU A 1 267 ? -19.001 -14.755 12.678 1.00 95.31 267 LEU A CA 1
ATOM 2128 C C . LEU A 1 267 ? -19.157 -14.296 11.221 1.00 95.31 267 LEU A C 1
ATOM 2130 O O . LEU A 1 267 ? -18.436 -14.790 10.360 1.00 95.31 267 LEU A O 1
ATOM 2134 N N . PHE A 1 268 ? -20.021 -13.316 10.943 1.00 96.38 268 PHE A N 1
ATOM 2135 C CA . PHE A 1 268 ? -20.155 -12.753 9.596 1.00 96.38 268 PHE A CA 1
ATOM 2136 C C . PHE A 1 268 ? -18.869 -12.077 9.112 1.00 96.38 268 PHE A C 1
ATOM 2138 O O . PHE A 1 268 ? -18.474 -12.294 7.971 1.00 96.38 268 PHE A O 1
ATOM 2145 N N . ILE A 1 269 ? -18.178 -11.314 9.965 1.00 95.69 269 ILE A N 1
ATOM 2146 C CA . ILE A 1 269 ? -16.864 -10.741 9.631 1.00 95.69 269 ILE A CA 1
ATOM 2147 C C . ILE A 1 269 ? -15.873 -11.853 9.287 1.00 95.69 269 ILE A C 1
ATOM 2149 O O . ILE A 1 269 ? -15.174 -11.757 8.285 1.00 95.69 269 ILE A O 1
ATOM 2153 N N . LEU A 1 270 ? -15.816 -12.927 10.080 1.00 94.94 270 LEU A N 1
ATOM 2154 C CA . LEU A 1 270 ? -14.929 -14.056 9.804 1.00 94.94 270 LEU A CA 1
ATOM 2155 C C . LEU A 1 270 ? -15.248 -14.700 8.447 1.00 94.94 270 LEU A C 1
ATOM 2157 O O . LEU A 1 270 ? -14.335 -14.913 7.652 1.00 94.94 270 LEU A O 1
ATOM 2161 N N . ILE A 1 271 ? -16.529 -14.961 8.167 1.00 93.25 271 ILE A N 1
ATOM 2162 C CA . ILE A 1 271 ? -16.984 -15.500 6.879 1.00 93.25 271 ILE A CA 1
ATOM 2163 C C . ILE A 1 271 ? -16.566 -14.568 5.738 1.00 93.25 271 ILE A C 1
ATOM 2165 O O . ILE A 1 271 ? -16.006 -15.036 4.748 1.00 93.25 271 ILE A O 1
ATOM 2169 N N . MET A 1 272 ? -16.773 -13.258 5.877 1.00 95.06 272 MET A N 1
ATOM 2170 C CA . MET A 1 272 ? -16.412 -12.274 4.854 1.00 95.06 272 MET A CA 1
ATOM 2171 C C . MET A 1 272 ? -14.903 -12.177 4.637 1.00 95.06 272 MET A C 1
ATOM 2173 O O . MET A 1 272 ? -14.459 -12.180 3.493 1.00 95.06 272 MET A O 1
ATOM 2177 N N . VAL A 1 273 ? -14.100 -12.145 5.704 1.00 93.19 273 VAL A N 1
ATOM 2178 C CA . VAL A 1 273 ? -12.631 -12.146 5.614 1.00 93.19 273 VAL A CA 1
ATOM 2179 C C . VAL A 1 273 ? -12.137 -13.395 4.893 1.00 93.19 273 VAL A C 1
ATOM 2181 O O . VAL A 1 273 ? -11.323 -13.278 3.981 1.00 93.19 273 VAL A O 1
ATOM 2184 N N . VAL A 1 274 ? -12.642 -14.577 5.256 1.00 91.50 274 VAL A N 1
ATOM 2185 C CA . VAL A 1 274 ? -12.270 -15.839 4.599 1.00 91.50 274 VAL A CA 1
ATOM 2186 C C . VAL A 1 274 ? -12.705 -15.835 3.135 1.00 91.50 274 VAL A C 1
ATOM 2188 O O . VAL A 1 274 ? -11.906 -16.163 2.265 1.00 91.50 274 VAL A O 1
ATOM 2191 N N . THR A 1 275 ? -13.932 -15.401 2.845 1.00 93.81 275 THR A N 1
ATOM 2192 C CA . THR A 1 275 ? -14.476 -15.358 1.480 1.00 93.81 275 THR A CA 1
ATOM 2193 C C . THR A 1 275 ? -13.665 -14.423 0.590 1.00 93.81 275 THR A C 1
ATOM 2195 O O . THR A 1 275 ? -13.221 -14.828 -0.481 1.00 93.81 275 THR A O 1
ATOM 2198 N N . VAL A 1 276 ? -13.403 -13.193 1.041 1.00 89.62 276 VAL A N 1
ATOM 2199 C CA . VAL A 1 276 ? -12.595 -12.225 0.287 1.00 89.62 276 VAL A CA 1
ATOM 2200 C C . VAL A 1 276 ? -11.150 -12.708 0.155 1.00 89.62 276 VAL A C 1
ATOM 2202 O O . VAL A 1 276 ? -10.552 -12.544 -0.907 1.00 89.62 276 VAL A O 1
ATOM 2205 N N . ASN A 1 277 ? -10.590 -13.361 1.180 1.00 88.50 277 ASN A N 1
ATOM 2206 C CA . ASN A 1 277 ? -9.255 -13.947 1.094 1.00 88.50 277 ASN A CA 1
ATOM 2207 C C . ASN A 1 277 ? -9.185 -15.048 0.023 1.00 88.50 277 ASN A C 1
ATOM 2209 O O . ASN A 1 277 ? -8.295 -15.009 -0.826 1.00 88.50 277 ASN A O 1
ATOM 2213 N N . ILE A 1 278 ? -10.142 -15.978 0.011 1.00 90.81 278 ILE A N 1
ATOM 2214 C CA . ILE A 1 278 ? -10.219 -17.040 -0.998 1.00 90.81 278 ILE A CA 1
ATOM 2215 C C . ILE A 1 278 ? -10.463 -16.444 -2.388 1.00 90.81 278 ILE A C 1
ATOM 2217 O O . ILE A 1 278 ? -9.849 -16.878 -3.353 1.00 90.81 278 ILE A O 1
ATOM 2221 N N . ALA A 1 279 ? -11.314 -15.432 -2.524 1.00 90.12 279 ALA A N 1
ATOM 2222 C CA . ALA A 1 279 ? -11.637 -14.879 -3.833 1.00 90.12 279 ALA A CA 1
ATOM 2223 C C . ALA A 1 279 ? -10.515 -14.001 -4.421 1.00 90.12 279 ALA A C 1
ATOM 2225 O O . ALA A 1 279 ? -10.269 -14.067 -5.623 1.00 90.12 279 ALA A O 1
ATOM 2226 N N . HIS A 1 280 ? -9.829 -13.193 -3.602 1.00 84.56 280 HIS A N 1
ATOM 2227 C CA . HIS A 1 280 ? -9.024 -12.068 -4.106 1.00 84.56 280 HIS A CA 1
ATOM 2228 C C . HIS A 1 280 ? -7.634 -11.892 -3.484 1.00 84.56 280 HIS A C 1
ATOM 2230 O O . HIS A 1 280 ? -6.895 -11.012 -3.921 1.00 84.56 280 HIS A O 1
ATOM 2236 N N . SER A 1 281 ? -7.235 -12.670 -2.474 1.00 84.62 281 SER A N 1
ATOM 2237 C CA . SER A 1 281 ? -5.888 -12.509 -1.898 1.00 84.62 281 SER A CA 1
ATOM 2238 C C . SER A 1 281 ? -4.808 -13.209 -2.735 1.00 84.62 281 SER A C 1
ATOM 2240 O O . SER A 1 281 ? -5.128 -14.123 -3.494 1.00 84.62 281 SER A O 1
ATOM 2242 N N . PRO A 1 282 ? -3.518 -12.876 -2.571 1.00 81.44 282 PRO A N 1
ATOM 2243 C CA . PRO A 1 282 ? -2.409 -13.656 -3.133 1.00 81.44 282 PRO A CA 1
ATOM 2244 C C . PRO A 1 282 ? -2.088 -14.932 -2.314 1.00 81.44 282 PRO A C 1
ATOM 2246 O O . PRO A 1 282 ? -0.961 -15.417 -2.326 1.00 81.44 282 PRO A O 1
ATOM 2249 N N . SER A 1 283 ? -3.042 -15.455 -1.533 1.00 85.31 283 SER A N 1
ATOM 2250 C CA . SER A 1 283 ? -2.860 -16.650 -0.695 1.00 85.31 283 SER A CA 1
ATOM 2251 C C . SER A 1 283 ? -2.836 -17.943 -1.515 1.00 85.31 283 SER A C 1
ATOM 2253 O O . SER A 1 283 ? -3.545 -18.060 -2.506 1.00 85.31 283 SER A O 1
ATOM 2255 N N . LEU A 1 284 ? -2.122 -18.969 -1.041 1.00 87.38 284 LEU A N 1
ATOM 2256 C CA . LEU A 1 284 ? -2.047 -20.289 -1.692 1.00 87.38 284 LEU A CA 1
ATOM 2257 C C . LEU A 1 284 ? -3.405 -20.997 -1.830 1.00 87.38 284 LEU A C 1
ATOM 2259 O O . LEU A 1 284 ? -3.562 -21.887 -2.660 1.00 87.38 284 LEU A O 1
ATOM 2263 N N . VAL A 1 285 ? -4.379 -20.624 -0.998 1.00 89.06 285 VAL A N 1
ATOM 2264 C CA . VAL A 1 285 ? -5.741 -21.178 -1.035 1.00 89.06 285 VAL A CA 1
ATOM 2265 C C . VAL A 1 285 ? -6.710 -20.322 -1.852 1.00 89.06 285 VAL A C 1
ATOM 2267 O O . VAL A 1 285 ? -7.894 -20.646 -1.924 1.00 89.06 285 VAL A O 1
ATOM 2270 N N . SER A 1 286 ? -6.246 -19.212 -2.431 1.00 91.38 286 SER A N 1
ATOM 2271 C CA . SER A 1 286 ? -7.108 -18.301 -3.173 1.00 91.38 286 SER A CA 1
ATOM 2272 C C . SER A 1 286 ? -7.299 -18.726 -4.629 1.00 91.38 286 SER A C 1
ATOM 2274 O O . SER A 1 286 ? -6.474 -19.419 -5.226 1.00 91.38 286 SER A O 1
ATOM 2276 N N . LEU A 1 287 ? -8.383 -18.248 -5.237 1.00 91.50 287 LEU A N 1
ATOM 2277 C CA . LEU A 1 287 ? -8.660 -18.402 -6.660 1.00 91.50 287 LEU A CA 1
ATOM 2278 C C . LEU A 1 287 ? -7.602 -17.709 -7.519 1.00 91.50 287 LEU A C 1
ATOM 2280 O O . LEU A 1 287 ? -7.226 -18.266 -8.545 1.00 91.50 287 LEU A O 1
ATOM 2284 N N . ASN A 1 288 ? -7.073 -16.561 -7.074 1.00 88.94 288 ASN A N 1
ATOM 2285 C CA . ASN A 1 288 ? -5.948 -15.895 -7.737 1.00 88.94 288 ASN A CA 1
ATOM 2286 C C . ASN A 1 288 ? -4.752 -16.839 -7.895 1.00 88.94 288 ASN A C 1
ATOM 2288 O O . ASN A 1 288 ? -4.112 -16.820 -8.937 1.00 88.94 288 ASN A O 1
ATOM 2292 N N . PHE A 1 289 ? -4.465 -17.669 -6.888 1.00 90.38 289 PHE A N 1
ATOM 2293 C CA . PHE A 1 289 ? -3.350 -18.609 -6.936 1.00 90.38 289 PHE A CA 1
ATOM 2294 C C . PHE A 1 289 ? -3.686 -19.901 -7.692 1.00 90.38 289 PHE A C 1
ATOM 2296 O O . PHE A 1 289 ? -2.854 -20.426 -8.435 1.00 90.38 289 PHE A O 1
ATOM 2303 N N . LEU A 1 290 ? -4.898 -20.429 -7.507 1.00 92.25 290 LEU A N 1
ATOM 2304 C CA . LEU A 1 290 ? -5.267 -21.776 -7.950 1.00 92.25 290 LEU A CA 1
ATOM 2305 C C . LEU A 1 290 ? -5.912 -21.845 -9.341 1.00 92.25 290 LEU A C 1
ATOM 2307 O O . LEU A 1 290 ? -5.793 -22.886 -9.992 1.00 92.25 290 LEU A O 1
ATOM 2311 N N . LYS A 1 291 ? -6.620 -20.795 -9.780 1.00 92.25 291 LYS A N 1
ATOM 2312 C CA . LYS A 1 291 ? -7.440 -20.806 -10.999 1.00 92.25 291 LYS A CA 1
ATOM 2313 C C . LYS A 1 291 ? -6.830 -19.928 -12.090 1.00 92.25 291 LYS A C 1
ATOM 2315 O O . LYS A 1 291 ? -6.725 -18.712 -11.952 1.00 92.25 291 LYS A O 1
ATOM 2320 N N . GLU A 1 292 ? -6.494 -20.556 -13.210 1.00 88.25 292 GLU A N 1
ATOM 2321 C CA . GLU A 1 292 ? -5.996 -19.865 -14.399 1.00 88.25 292 GLU A CA 1
ATOM 2322 C C . GLU A 1 292 ? -7.044 -18.896 -14.972 1.00 88.25 292 GLU A C 1
ATOM 2324 O O . GLU A 1 292 ? -8.247 -19.172 -14.937 1.00 88.25 292 GLU A O 1
ATOM 2329 N N . GLY A 1 293 ? -6.587 -17.739 -15.458 1.00 84.38 293 GLY A N 1
ATOM 2330 C CA . GLY A 1 293 ? -7.437 -16.659 -15.968 1.00 84.38 293 GLY A CA 1
ATOM 2331 C C . GLY A 1 293 ? -8.132 -15.816 -14.892 1.00 84.38 293 GLY A C 1
ATOM 2332 O O . GLY A 1 293 ? -8.792 -14.839 -15.229 1.00 84.38 293 GLY A O 1
ATOM 2333 N N . TRP A 1 294 ? -7.999 -16.161 -13.604 1.00 81.31 294 TRP A N 1
ATOM 2334 C CA . TRP A 1 294 ? -8.533 -15.341 -12.511 1.00 81.31 294 TRP A CA 1
ATOM 2335 C C . TRP A 1 294 ? -7.576 -14.202 -12.126 1.00 81.31 294 TRP A C 1
ATOM 2337 O O . TRP A 1 294 ? -7.998 -13.064 -11.939 1.00 81.31 294 TRP A O 1
ATOM 2347 N N . SER A 1 295 ? -6.273 -14.491 -12.053 1.00 80.88 295 SER A N 1
ATOM 2348 C CA . SER A 1 295 ? -5.217 -13.482 -11.938 1.00 80.88 295 SER A CA 1
ATOM 2349 C C . SER A 1 295 ? -3.911 -14.015 -12.512 1.00 80.88 295 SER A C 1
ATOM 2351 O O . SER A 1 295 ? -3.345 -14.949 -11.960 1.00 80.88 295 SER A O 1
ATOM 2353 N N . ASP A 1 296 ? -3.387 -13.400 -13.568 1.00 76.19 296 ASP A N 1
ATOM 2354 C CA . ASP A 1 296 ? -2.115 -13.846 -14.159 1.00 76.19 296 ASP A CA 1
ATOM 2355 C C . ASP A 1 296 ? -0.911 -13.499 -13.269 1.00 76.19 296 ASP A C 1
ATOM 2357 O O . ASP A 1 296 ? 0.067 -14.244 -13.198 1.00 76.19 296 ASP A O 1
ATOM 2361 N N . THR A 1 297 ? -1.001 -12.397 -12.520 1.00 77.06 297 THR A N 1
ATOM 2362 C CA . THR A 1 297 ? 0.073 -11.930 -11.632 1.00 77.06 297 THR A CA 1
ATOM 2363 C C . THR A 1 297 ? 0.316 -12.878 -10.459 1.00 77.06 297 THR A C 1
ATOM 2365 O O . THR A 1 297 ? 1.463 -13.115 -10.089 1.00 77.06 297 THR A O 1
ATOM 2368 N N . TRP A 1 298 ? -0.753 -13.415 -9.865 1.00 81.81 298 TRP A N 1
ATOM 2369 C CA . TRP A 1 298 ? -0.691 -14.159 -8.601 1.00 81.81 298 TRP A CA 1
ATOM 2370 C C . TRP A 1 298 ? -0.924 -15.667 -8.759 1.00 81.81 298 TRP A C 1
ATOM 2372 O O . TRP A 1 298 ? -0.921 -16.389 -7.762 1.00 81.81 298 TRP A O 1
ATOM 2382 N N . HIS A 1 299 ? -1.115 -16.159 -9.983 1.00 87.75 299 HIS A N 1
ATOM 2383 C CA . HIS A 1 299 ? -1.338 -17.577 -10.247 1.00 87.75 299 HIS A CA 1
ATOM 2384 C C . HIS A 1 299 ? -0.088 -18.422 -9.993 1.00 87.75 299 HIS A C 1
ATOM 2386 O O . HIS A 1 299 ? 1.035 -18.013 -10.282 1.00 87.75 299 HIS A O 1
ATOM 2392 N N . ARG A 1 300 ? -0.279 -19.663 -9.527 1.00 86.94 300 ARG A N 1
ATOM 2393 C CA . ARG A 1 300 ? 0.807 -20.604 -9.200 1.00 86.94 300 ARG A CA 1
ATOM 2394 C C . ARG A 1 300 ? 1.829 -20.808 -10.322 1.00 86.94 300 ARG A C 1
ATOM 2396 O O . ARG A 1 300 ? 2.990 -21.065 -10.028 1.00 86.94 300 ARG A O 1
ATOM 2403 N N . LYS A 1 301 ? 1.423 -20.690 -11.596 1.00 84.69 301 LYS A N 1
ATOM 2404 C CA . LYS A 1 301 ? 2.338 -20.834 -12.748 1.00 84.69 301 LYS A CA 1
ATOM 2405 C C . LYS A 1 301 ? 3.448 -19.780 -12.737 1.00 84.69 301 LYS A C 1
ATOM 2407 O O . LYS A 1 301 ? 4.559 -20.107 -13.119 1.00 84.69 301 LYS A O 1
ATOM 2412 N N . THR A 1 302 ? 3.173 -18.579 -12.230 1.00 77.94 302 THR A N 1
ATOM 2413 C CA . THR A 1 302 ? 4.138 -17.470 -12.120 1.00 77.94 302 THR A CA 1
ATOM 2414 C C . THR A 1 302 ? 5.237 -17.745 -11.082 1.00 77.94 302 THR A C 1
ATOM 2416 O O . THR A 1 302 ? 6.255 -17.060 -11.050 1.00 77.94 302 THR A O 1
ATOM 2419 N N . TYR A 1 303 ? 5.052 -18.762 -10.234 1.00 77.62 303 TYR A N 1
ATOM 2420 C CA . TYR A 1 303 ? 6.016 -19.188 -9.215 1.00 77.62 303 TYR A CA 1
ATOM 2421 C C . TYR A 1 303 ? 6.798 -20.445 -9.610 1.00 77.62 303 TYR A C 1
ATOM 2423 O O . TYR A 1 303 ? 7.712 -20.837 -8.891 1.00 77.62 303 TYR A O 1
ATOM 2431 N N . ILE A 1 304 ? 6.441 -21.098 -10.718 1.00 82.88 304 ILE A N 1
ATOM 2432 C CA . ILE A 1 304 ? 7.150 -22.278 -11.211 1.00 82.88 304 ILE A CA 1
ATOM 2433 C C . ILE A 1 304 ? 8.200 -21.793 -12.203 1.00 82.88 304 ILE A C 1
ATOM 2435 O O . ILE A 1 304 ? 7.860 -21.165 -13.200 1.00 82.88 304 ILE A O 1
ATOM 2439 N N . ILE A 1 305 ? 9.469 -22.112 -11.945 1.00 78.25 305 ILE A N 1
ATOM 2440 C CA . ILE A 1 305 ? 10.554 -21.833 -12.889 1.00 78.25 305 ILE A CA 1
ATOM 2441 C C . ILE A 1 305 ? 10.301 -22.656 -14.153 1.00 78.25 305 ILE A C 1
ATOM 2443 O O . ILE A 1 305 ? 10.370 -23.885 -14.132 1.00 78.25 305 ILE A O 1
ATOM 2447 N N . GLY A 1 306 ? 9.973 -21.974 -15.244 1.00 82.19 306 GLY A N 1
ATOM 2448 C CA . GLY A 1 306 ? 9.801 -22.568 -16.555 1.00 82.19 306 GLY A CA 1
ATOM 2449 C C . GLY A 1 306 ? 10.934 -22.200 -17.506 1.00 82.19 306 GLY A C 1
ATOM 2450 O O . GLY A 1 306 ? 11.904 -21.522 -17.167 1.00 82.19 306 GLY A O 1
ATOM 2451 N N . LYS A 1 307 ? 10.764 -22.606 -18.769 1.00 85.94 307 LYS A N 1
ATOM 2452 C CA . LYS A 1 307 ? 11.691 -22.264 -19.863 1.00 85.94 307 LYS A CA 1
ATOM 2453 C C . LYS A 1 307 ? 11.881 -20.753 -20.026 1.00 85.94 307 LYS A C 1
ATOM 2455 O O . LYS A 1 307 ? 12.920 -20.313 -20.503 1.00 85.94 307 LYS A O 1
ATOM 2460 N N . HIS A 1 308 ? 10.858 -19.970 -19.685 1.00 82.69 308 HIS A N 1
ATOM 2461 C CA . HIS A 1 308 ? 10.896 -18.517 -19.780 1.00 82.69 308 HIS A CA 1
ATOM 2462 C C . HIS A 1 308 ? 11.858 -17.911 -18.747 1.00 82.69 308 HIS A C 1
ATOM 2464 O O . HIS A 1 308 ? 12.737 -17.138 -19.115 1.00 82.69 308 HIS A O 1
ATOM 2470 N N . GLU A 1 309 ? 11.749 -18.320 -17.484 1.00 82.00 309 GLU A N 1
ATOM 2471 C CA . GLU A 1 309 ? 12.625 -17.893 -16.393 1.00 82.00 309 GLU A CA 1
ATOM 2472 C C . GLU A 1 309 ? 14.064 -18.379 -16.605 1.00 82.00 309 GLU A C 1
ATOM 2474 O O . GLU A 1 309 ? 15.009 -17.639 -16.341 1.00 82.00 309 GLU A O 1
ATOM 2479 N N . GLU A 1 310 ? 14.246 -19.596 -17.129 1.00 86.38 310 GLU A N 1
ATOM 2480 C CA . GLU A 1 310 ? 15.565 -20.104 -17.522 1.00 86.38 310 GLU A CA 1
ATOM 2481 C C . GLU A 1 310 ? 16.200 -19.268 -18.639 1.00 86.38 310 GLU A C 1
ATOM 2483 O O . GLU A 1 310 ? 17.391 -18.967 -18.573 1.00 86.38 310 GLU A O 1
ATOM 2488 N N . ALA A 1 311 ? 15.425 -18.872 -19.654 1.00 86.50 311 ALA A N 1
ATOM 2489 C CA . ALA A 1 311 ? 15.906 -17.997 -20.721 1.00 86.50 311 ALA A CA 1
ATOM 2490 C C . ALA A 1 311 ? 16.279 -16.610 -20.181 1.00 86.50 311 ALA A C 1
ATOM 2492 O O . ALA A 1 311 ? 17.355 -16.104 -20.491 1.00 86.50 311 ALA A O 1
ATOM 2493 N N . LEU A 1 312 ? 15.448 -16.034 -19.305 1.00 84.50 312 LEU A N 1
ATOM 2494 C CA . LEU A 1 312 ? 15.748 -14.759 -18.654 1.00 84.50 312 LEU A CA 1
ATOM 2495 C C . LEU A 1 312 ? 17.021 -14.850 -17.802 1.00 84.50 312 LEU A C 1
ATOM 2497 O O . LEU A 1 312 ? 17.845 -13.942 -17.835 1.00 84.50 312 LEU A O 1
ATOM 2501 N N . ARG A 1 313 ? 17.218 -15.955 -17.075 1.00 85.06 313 ARG A N 1
ATOM 2502 C CA . ARG A 1 313 ? 18.435 -16.186 -16.291 1.00 85.06 313 ARG A CA 1
ATOM 2503 C C . ARG A 1 313 ? 19.672 -16.287 -17.178 1.00 85.06 313 ARG A C 1
ATOM 2505 O O . ARG A 1 313 ? 20.662 -15.632 -16.888 1.00 85.06 313 ARG A O 1
ATOM 2512 N N . LYS A 1 314 ? 19.594 -17.023 -18.289 1.00 87.19 314 LYS A N 1
ATOM 2513 C CA . LYS A 1 314 ? 20.683 -17.076 -19.275 1.00 87.19 314 LYS A CA 1
ATOM 2514 C C . LYS A 1 314 ? 20.990 -15.696 -19.853 1.00 87.19 314 LYS A C 1
ATOM 2516 O O . LYS A 1 314 ? 22.156 -15.359 -19.992 1.00 87.19 314 LYS A O 1
ATOM 2521 N N . ALA A 1 315 ? 19.969 -14.892 -20.151 1.00 86.62 315 ALA A N 1
ATOM 2522 C CA . ALA A 1 315 ? 20.158 -13.524 -20.625 1.00 86.62 315 ALA A CA 1
ATOM 2523 C C . ALA A 1 315 ? 20.834 -12.632 -19.568 1.00 86.62 315 ALA A C 1
ATOM 2525 O O . ALA A 1 315 ? 21.704 -11.836 -19.911 1.00 86.62 315 ALA A O 1
ATOM 2526 N N . LEU A 1 316 ? 20.480 -12.788 -18.287 1.00 85.62 316 LEU A N 1
ATOM 2527 C CA . LEU A 1 316 ? 21.140 -12.098 -17.172 1.00 85.62 316 LEU A CA 1
ATOM 2528 C C . LEU A 1 316 ? 22.605 -12.531 -17.015 1.00 85.62 316 LEU A C 1
ATOM 2530 O O . LEU A 1 316 ? 23.465 -11.673 -16.829 1.00 85.62 316 LEU A O 1
ATOM 2534 N N . ASP A 1 317 ? 22.899 -13.826 -17.171 1.00 87.56 317 ASP A N 1
ATOM 2535 C CA . ASP A 1 317 ? 24.256 -14.384 -17.080 1.00 87.56 317 ASP A CA 1
ATOM 2536 C C . ASP A 1 317 ? 25.201 -13.850 -18.181 1.00 87.56 317 ASP A C 1
ATOM 2538 O O . ASP A 1 317 ? 26.420 -13.868 -18.005 1.00 87.56 317 ASP A O 1
ATOM 2542 N N . LEU A 1 318 ? 24.664 -13.349 -19.304 1.00 88.69 318 LEU A N 1
ATOM 2543 C CA . LEU A 1 318 ? 25.452 -12.695 -20.361 1.00 88.69 318 LEU A CA 1
ATOM 2544 C C . LEU A 1 318 ? 25.947 -11.298 -19.965 1.00 88.69 318 LEU A C 1
ATOM 2546 O O . LEU A 1 318 ? 26.841 -10.757 -20.616 1.00 88.69 318 LEU A O 1
ATOM 2550 N N . ILE A 1 319 ? 25.375 -10.694 -18.923 1.00 88.31 319 ILE A N 1
ATOM 2551 C CA . ILE A 1 319 ? 25.719 -9.334 -18.523 1.00 88.31 319 ILE A CA 1
ATOM 2552 C C . ILE A 1 319 ? 26.941 -9.366 -17.592 1.00 88.31 319 ILE A C 1
ATOM 2554 O O . ILE A 1 319 ? 26.912 -10.034 -16.555 1.00 88.31 319 ILE A O 1
ATOM 2558 N N . PRO A 1 320 ? 28.011 -8.599 -17.885 1.00 90.06 320 PRO A N 1
ATOM 2559 C CA . PRO A 1 320 ? 29.211 -8.555 -17.056 1.00 90.06 320 PRO A CA 1
ATOM 2560 C C . PRO A 1 320 ? 28.898 -8.186 -15.609 1.00 90.06 320 PRO A C 1
ATOM 2562 O O . PRO A 1 320 ? 28.180 -7.222 -15.370 1.00 90.06 320 PRO A O 1
ATOM 2565 N N . LYS A 1 321 ? 29.485 -8.881 -14.629 1.00 88.75 321 LYS A N 1
ATOM 2566 C CA . LYS A 1 321 ? 29.245 -8.626 -13.191 1.00 88.75 321 LYS A CA 1
ATOM 2567 C C . LYS A 1 321 ? 29.719 -7.253 -12.690 1.00 88.75 321 LYS A C 1
ATOM 2569 O O . LYS A 1 321 ? 29.392 -6.887 -11.566 1.00 88.75 321 LYS A O 1
ATOM 2574 N N . ASP A 1 322 ? 30.479 -6.519 -13.499 1.00 91.12 322 ASP A N 1
ATOM 2575 C CA . ASP A 1 322 ? 30.895 -5.146 -13.212 1.00 91.12 322 ASP A CA 1
ATOM 2576 C C . ASP A 1 322 ? 29.670 -4.226 -13.073 1.00 91.12 322 ASP A C 1
ATOM 2578 O O . ASP A 1 322 ? 28.853 -4.111 -13.991 1.00 91.12 322 ASP A O 1
ATOM 2582 N N . THR A 1 323 ? 29.541 -3.578 -11.915 1.00 87.38 323 THR A N 1
ATOM 2583 C CA . THR A 1 323 ? 28.424 -2.693 -11.571 1.00 87.38 323 THR A CA 1
ATOM 2584 C C . THR A 1 323 ? 28.452 -1.364 -12.323 1.00 87.38 323 THR A C 1
ATOM 2586 O O . THR A 1 323 ? 27.408 -0.715 -12.395 1.00 87.38 323 THR A O 1
ATOM 2589 N N . ALA A 1 324 ? 29.598 -0.975 -12.896 1.00 88.69 324 ALA A N 1
ATOM 2590 C CA . ALA A 1 324 ? 29.749 0.243 -13.694 1.00 88.69 324 ALA A CA 1
ATOM 2591 C C . ALA A 1 324 ? 29.180 0.098 -15.118 1.00 88.69 324 ALA A C 1
ATOM 2593 O O . ALA A 1 324 ? 28.892 1.089 -15.791 1.00 88.69 324 ALA A O 1
ATOM 2594 N N . VAL A 1 325 ? 28.974 -1.136 -15.593 1.00 89.19 325 VAL A N 1
ATOM 2595 C CA . VAL A 1 325 ? 28.355 -1.377 -16.900 1.00 89.19 325 VAL A CA 1
ATOM 2596 C C . VAL A 1 325 ? 26.877 -0.999 -16.842 1.00 89.19 325 VAL A C 1
ATOM 2598 O O . VAL A 1 325 ? 26.093 -1.614 -16.110 1.00 89.19 325 VAL A O 1
ATOM 2601 N N . LYS A 1 326 ? 26.501 -0.009 -17.660 1.00 89.25 326 LYS A N 1
ATOM 2602 C CA . LYS A 1 326 ? 25.131 0.492 -17.772 1.00 89.25 326 LYS A CA 1
ATOM 2603 C C . LYS A 1 326 ? 24.208 -0.524 -18.440 1.00 89.25 326 LYS A C 1
ATOM 2605 O O . LYS A 1 326 ? 24.423 -0.906 -19.594 1.00 89.25 326 LYS A O 1
ATOM 2610 N N . VAL A 1 327 ? 23.143 -0.888 -17.731 1.00 89.19 327 VAL A N 1
ATOM 2611 C CA . VAL A 1 327 ? 22.119 -1.828 -18.202 1.00 89.19 327 VAL A CA 1
ATOM 2612 C C . VAL A 1 327 ? 20.756 -1.159 -18.205 1.00 89.19 327 VAL A C 1
ATOM 2614 O O . VAL A 1 327 ? 20.362 -0.520 -17.229 1.00 89.19 327 VAL A O 1
ATOM 2617 N N . VAL A 1 328 ? 20.020 -1.341 -19.293 1.00 88.94 328 VAL A N 1
ATOM 2618 C CA . VAL A 1 328 ? 18.620 -0.941 -19.396 1.00 88.94 328 VAL A CA 1
ATOM 2619 C C . VAL A 1 328 ? 17.746 -2.185 -19.362 1.00 88.94 328 VAL A C 1
ATOM 2621 O O . VAL A 1 328 ? 18.035 -3.176 -20.024 1.00 88.94 328 VAL A O 1
ATOM 2624 N N . CYS A 1 329 ? 16.668 -2.171 -18.588 1.00 87.44 329 CYS A N 1
ATOM 2625 C CA . CYS A 1 329 ? 15.754 -3.311 -18.544 1.00 87.44 329 CYS A CA 1
ATOM 2626 C C . CYS A 1 329 ? 14.293 -2.880 -18.520 1.00 87.44 329 CYS A C 1
ATOM 2628 O O . CYS A 1 329 ? 13.961 -1.767 -18.117 1.00 87.44 329 CYS A O 1
ATOM 2630 N N . GLN A 1 330 ? 13.402 -3.751 -18.980 1.00 84.19 330 GLN A N 1
ATOM 2631 C CA . GLN A 1 330 ? 11.966 -3.522 -18.865 1.00 84.19 330 GLN A CA 1
ATOM 2632 C C . GLN A 1 330 ? 11.531 -3.533 -17.387 1.00 84.19 330 GLN A C 1
ATOM 2634 O O . GLN A 1 330 ? 12.077 -4.263 -16.549 1.00 84.19 330 GLN A O 1
ATOM 2639 N N . ASN A 1 331 ? 10.520 -2.723 -17.057 1.00 65.50 331 ASN A N 1
ATOM 2640 C CA . ASN A 1 331 ? 9.952 -2.686 -15.711 1.00 65.50 331 ASN A CA 1
ATOM 2641 C C . ASN A 1 331 ? 9.446 -4.097 -15.330 1.00 65.50 331 ASN A C 1
ATOM 2643 O O . ASN A 1 331 ? 8.752 -4.735 -16.119 1.00 65.50 331 ASN A O 1
ATOM 2647 N N . ASN A 1 332 ? 9.797 -4.598 -14.139 1.00 61.16 332 ASN A N 1
ATOM 2648 C CA . ASN A 1 332 ? 9.510 -5.968 -13.652 1.00 61.16 332 ASN A CA 1
ATOM 2649 C C . ASN A 1 332 ? 10.331 -7.134 -14.261 1.00 61.16 332 ASN A C 1
ATOM 2651 O O . ASN A 1 332 ? 10.025 -8.304 -14.000 1.00 61.16 332 ASN A O 1
ATOM 2655 N N . THR A 1 333 ? 11.402 -6.851 -15.010 1.00 61.28 333 THR A N 1
ATOM 2656 C CA . THR A 1 333 ? 12.481 -7.827 -15.318 1.00 61.28 333 THR A CA 1
ATOM 2657 C C . THR A 1 333 ? 13.719 -7.657 -14.434 1.00 61.28 333 THR A C 1
ATOM 2659 O O . THR A 1 333 ? 14.765 -8.247 -14.689 1.00 61.28 333 THR A O 1
ATOM 2662 N N . TYR A 1 334 ? 13.592 -6.872 -13.361 1.00 64.19 334 TYR A N 1
ATOM 2663 C CA . TYR A 1 334 ? 14.665 -6.598 -12.414 1.00 64.19 334 TYR A CA 1
ATOM 2664 C C . TYR A 1 334 ? 15.112 -7.858 -11.674 1.00 64.19 334 TYR A C 1
ATOM 2666 O O . TYR A 1 334 ? 14.471 -8.320 -10.727 1.00 64.19 334 TYR A O 1
ATOM 2674 N N . GLY A 1 335 ? 16.263 -8.379 -12.090 1.00 64.06 335 GLY A N 1
ATOM 2675 C CA . GLY A 1 335 ? 17.063 -9.257 -11.258 1.00 64.06 335 GLY A CA 1
ATOM 2676 C C . GLY A 1 335 ? 17.695 -8.496 -10.096 1.00 64.06 335 GLY A C 1
ATOM 2677 O O . GLY A 1 335 ? 18.002 -7.308 -10.219 1.00 64.06 335 GLY A O 1
ATOM 2678 N N . GLY A 1 336 ? 17.959 -9.178 -8.976 1.00 67.44 336 GLY A N 1
ATOM 2679 C CA . GLY A 1 336 ? 18.742 -8.586 -7.879 1.00 67.44 336 GLY A CA 1
ATOM 2680 C C . GLY A 1 336 ? 20.141 -8.144 -8.330 1.00 67.44 336 GLY A C 1
ATOM 2681 O O . GLY A 1 336 ? 20.704 -7.215 -7.769 1.00 67.44 336 GLY A O 1
ATOM 2682 N N . GLU A 1 337 ? 20.668 -8.766 -9.384 1.00 73.88 337 GLU A N 1
ATOM 2683 C CA . GLU A 1 337 ? 21.943 -8.419 -10.015 1.00 73.88 337 GLU A CA 1
ATOM 2684 C C . GLU A 1 337 ? 21.901 -7.065 -10.731 1.00 73.88 337 GLU A C 1
ATOM 2686 O O . GLU A 1 337 ? 22.854 -6.298 -10.636 1.00 73.88 337 GLU A O 1
ATOM 2691 N N . ILE A 1 338 ? 20.790 -6.730 -11.398 1.00 79.44 338 ILE A N 1
ATOM 2692 C CA . ILE A 1 338 ? 20.615 -5.418 -12.041 1.00 79.44 338 ILE A CA 1
ATOM 2693 C C . ILE A 1 338 ? 20.419 -4.335 -10.979 1.00 79.44 338 ILE A C 1
ATOM 2695 O O . ILE A 1 338 ? 20.987 -3.254 -11.096 1.00 79.44 338 ILE A O 1
ATOM 2699 N N . ALA A 1 339 ? 19.660 -4.636 -9.921 1.00 74.62 339 ALA A N 1
ATOM 2700 C CA . ALA A 1 339 ? 19.353 -3.681 -8.855 1.00 74.62 339 ALA A CA 1
ATOM 2701 C C . ALA A 1 339 ? 20.587 -3.207 -8.060 1.00 74.62 339 ALA A C 1
ATOM 2703 O O . ALA A 1 339 ? 20.516 -2.177 -7.398 1.00 74.62 339 ALA A O 1
ATOM 2704 N N . ASN A 1 340 ? 21.702 -3.944 -8.120 1.00 74.50 340 ASN A N 1
ATOM 2705 C CA . ASN A 1 340 ? 22.959 -3.588 -7.455 1.00 74.50 340 ASN A CA 1
ATOM 2706 C C . ASN A 1 340 ? 23.937 -2.813 -8.359 1.00 74.50 340 ASN A C 1
ATOM 2708 O O . ASN A 1 340 ? 25.061 -2.542 -7.938 1.00 74.50 340 ASN A O 1
ATOM 2712 N N . ARG A 1 341 ? 23.558 -2.490 -9.602 1.00 79.25 341 ARG A N 1
ATOM 2713 C CA . ARG A 1 341 ? 24.415 -1.727 -10.521 1.00 79.25 341 ARG A CA 1
ATOM 2714 C C . ARG A 1 341 ? 24.418 -0.244 -10.177 1.00 79.25 341 ARG A C 1
ATOM 2716 O O . ARG A 1 341 ? 23.410 0.298 -9.736 1.00 79.25 341 ARG A O 1
ATOM 2723 N N . GLU A 1 342 ? 25.540 0.412 -10.455 1.00 79.38 342 GLU A N 1
ATOM 2724 C CA . GLU A 1 342 ? 25.691 1.860 -10.289 1.00 79.38 342 GLU A CA 1
ATOM 2725 C C . GLU A 1 342 ? 24.840 2.619 -11.314 1.00 79.38 342 GLU A C 1
ATOM 2727 O O . GLU A 1 342 ? 24.191 3.611 -10.986 1.00 79.38 342 GLU A O 1
ATOM 2732 N N . PHE A 1 343 ? 24.777 2.095 -12.543 1.00 79.56 343 PHE A N 1
ATOM 2733 C CA . PHE A 1 343 ? 24.000 2.669 -13.637 1.00 79.56 343 PHE A CA 1
ATOM 2734 C C . PHE A 1 343 ? 22.972 1.65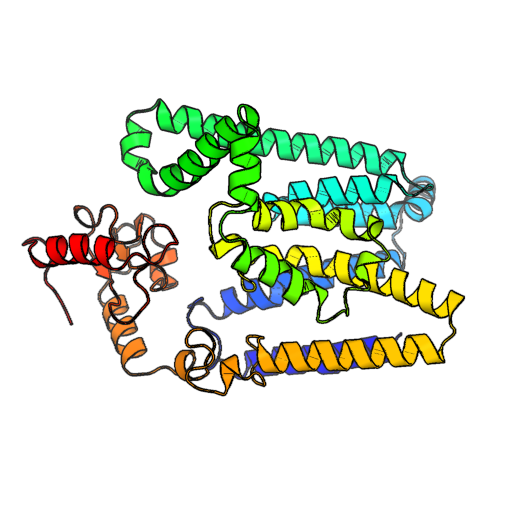5 -14.142 1.00 79.56 343 PHE A C 1
ATOM 2736 O O . PHE A 1 343 ? 23.297 0.714 -14.871 1.00 79.56 343 PHE A O 1
ATOM 2743 N N . SER A 1 344 ? 21.708 1.855 -13.770 1.00 81.75 344 SER A N 1
ATOM 2744 C CA . SER A 1 344 ? 20.586 1.094 -14.317 1.00 81.75 344 SER A CA 1
ATOM 2745 C C . SER A 1 344 ? 19.429 2.020 -14.668 1.00 81.75 344 SER A C 1
ATOM 2747 O O . SER A 1 344 ? 19.115 2.940 -13.918 1.00 81.75 344 SER A O 1
ATOM 2749 N N . ASP A 1 345 ? 18.814 1.771 -15.819 1.00 81.19 345 ASP A N 1
ATOM 2750 C CA . ASP A 1 345 ? 17.703 2.562 -16.346 1.00 81.19 345 ASP A CA 1
ATOM 2751 C C . ASP A 1 345 ? 16.545 1.628 -16.756 1.00 81.19 345 ASP A C 1
ATOM 2753 O O . ASP A 1 345 ? 16.732 0.433 -17.013 1.00 81.19 345 ASP A O 1
ATOM 2757 N N . VAL A 1 346 ? 15.323 2.165 -16.804 1.00 80.75 346 VAL A N 1
ATOM 2758 C CA . VAL A 1 346 ? 14.128 1.435 -17.265 1.00 80.75 346 VAL A CA 1
ATOM 2759 C C . VAL A 1 346 ? 13.943 1.692 -18.762 1.00 80.75 346 VAL A C 1
ATOM 2761 O O . VAL A 1 346 ? 13.889 2.848 -19.186 1.00 80.75 346 VAL A O 1
ATOM 2764 N N . PHE A 1 347 ? 13.796 0.647 -19.576 1.00 86.12 347 PHE A N 1
ATOM 2765 C CA . PHE A 1 347 ? 13.460 0.799 -20.995 1.00 86.12 347 PHE A CA 1
ATOM 2766 C C . PHE A 1 347 ? 12.099 1.499 -21.141 1.00 86.12 347 PHE A C 1
ATOM 2768 O O . PHE A 1 347 ? 11.172 1.140 -20.412 1.00 86.12 347 PHE A O 1
ATOM 2775 N N . PRO A 1 348 ? 11.925 2.462 -22.069 1.00 84.31 348 PRO A N 1
ATOM 2776 C CA . PRO A 1 348 ? 12.786 2.856 -23.190 1.00 84.31 348 PRO A CA 1
ATOM 2777 C C . PRO A 1 348 ? 13.706 4.047 -22.904 1.00 84.31 348 PRO A C 1
ATOM 2779 O O . PRO A 1 348 ? 14.137 4.747 -23.818 1.00 84.31 348 PRO A O 1
ATOM 2782 N N . ARG A 1 349 ? 14.010 4.351 -21.646 1.00 76.38 349 ARG A N 1
ATOM 2783 C CA . ARG A 1 349 ? 14.810 5.535 -21.335 1.00 76.38 349 ARG A CA 1
ATOM 2784 C C . ARG A 1 349 ? 16.297 5.237 -21.501 1.00 76.38 349 ARG A C 1
ATOM 2786 O O . ARG A 1 349 ? 16.788 4.231 -20.998 1.00 76.38 349 ARG A O 1
ATOM 2793 N N . LYS A 1 350 ? 17.003 6.145 -22.187 1.00 82.38 350 LYS A N 1
ATOM 2794 C CA . LYS A 1 350 ? 18.470 6.154 -22.348 1.00 82.38 350 LYS A CA 1
ATOM 2795 C C . LYS A 1 350 ? 19.064 4.802 -22.778 1.00 82.38 350 LYS A C 1
ATOM 2797 O O . LYS A 1 350 ? 20.202 4.484 -22.422 1.00 82.38 350 LYS A O 1
ATOM 2802 N N . TRP A 1 351 ? 18.299 4.008 -23.534 1.00 90.00 351 TRP A N 1
ATOM 2803 C CA . TRP A 1 351 ? 18.752 2.710 -24.038 1.00 90.00 351 TRP A CA 1
ATOM 2804 C C . TRP A 1 351 ? 19.897 2.867 -25.036 1.00 90.00 351 TRP A C 1
ATOM 2806 O O . TRP A 1 351 ? 20.761 2.003 -25.110 1.00 90.00 351 TRP A O 1
ATOM 2816 N N . GLN A 1 352 ? 19.966 4.009 -25.719 1.00 90.38 352 GLN A N 1
ATOM 2817 C CA . GLN A 1 352 ? 21.018 4.345 -26.673 1.00 90.38 352 GLN A CA 1
ATOM 2818 C C . GLN A 1 352 ? 22.412 4.411 -26.029 1.00 90.38 352 GLN A C 1
ATOM 2820 O O . GLN A 1 352 ? 23.391 4.090 -26.695 1.00 90.38 352 GLN A O 1
ATOM 2825 N N . ASP A 1 353 ? 22.488 4.777 -24.745 1.00 89.69 353 ASP A N 1
ATOM 2826 C CA . ASP A 1 353 ? 23.746 4.899 -23.993 1.00 89.69 353 ASP A CA 1
ATOM 2827 C C . ASP A 1 353 ? 24.082 3.628 -23.194 1.00 89.69 353 ASP A C 1
ATOM 2829 O O . ASP A 1 353 ? 25.030 3.610 -22.408 1.00 89.69 353 ASP A O 1
ATOM 2833 N N . SER A 1 354 ? 23.245 2.593 -23.288 1.00 91.12 354 SER A N 1
ATOM 2834 C CA . SER A 1 354 ? 23.413 1.359 -22.521 1.00 91.12 354 SER A CA 1
ATOM 2835 C C . SER A 1 354 ? 24.277 0.348 -23.268 1.00 91.12 354 SER A C 1
ATOM 2837 O O . SER A 1 354 ? 24.306 0.330 -24.494 1.00 91.12 354 SER A O 1
ATOM 2839 N N . TYR A 1 355 ? 24.966 -0.516 -22.525 1.00 92.38 355 TYR A N 1
ATOM 2840 C CA . TYR A 1 355 ? 25.739 -1.612 -23.117 1.00 92.38 355 TYR A CA 1
ATOM 2841 C C . TYR A 1 355 ? 24.882 -2.864 -23.307 1.00 92.38 355 TYR A C 1
ATOM 2843 O O . TYR A 1 355 ? 25.079 -3.619 -24.253 1.00 92.38 355 TYR A O 1
ATOM 2851 N N . TYR A 1 356 ? 23.920 -3.073 -22.406 1.00 92.50 356 TYR A N 1
ATOM 2852 C CA . TYR A 1 356 ? 23.024 -4.223 -22.421 1.00 92.50 356 TYR A CA 1
ATOM 2853 C C . TYR A 1 356 ? 21.589 -3.770 -22.202 1.00 92.50 356 TYR A C 1
ATOM 2855 O O . TYR A 1 356 ? 21.318 -2.911 -21.356 1.00 92.50 356 TYR A O 1
ATOM 2863 N N . ILE A 1 357 ? 20.676 -4.396 -22.942 1.00 92.00 357 ILE A N 1
ATOM 2864 C CA . ILE A 1 357 ? 19.241 -4.158 -22.842 1.00 92.00 357 ILE A CA 1
ATOM 2865 C C . ILE A 1 357 ? 18.546 -5.499 -22.628 1.00 92.00 357 ILE A C 1
ATOM 2867 O O . ILE A 1 357 ? 18.714 -6.412 -23.433 1.00 92.00 357 ILE A O 1
ATOM 2871 N N . ILE A 1 358 ? 17.750 -5.613 -21.564 1.00 90.69 358 ILE A N 1
ATOM 2872 C CA . ILE A 1 358 ? 16.931 -6.802 -21.295 1.00 90.69 358 ILE A CA 1
ATOM 2873 C C . ILE A 1 358 ? 15.461 -6.449 -21.434 1.00 90.69 358 ILE A C 1
ATOM 2875 O O . ILE A 1 358 ? 14.934 -5.653 -20.654 1.00 90.69 358 ILE A O 1
ATOM 2879 N N . LEU A 1 359 ? 14.789 -7.080 -22.391 1.00 89.56 359 LEU A N 1
ATOM 2880 C CA . LEU A 1 359 ? 13.361 -6.904 -22.627 1.00 89.56 359 LEU A CA 1
ATOM 2881 C C . LEU A 1 359 ? 12.656 -8.252 -22.577 1.00 89.56 359 LEU A C 1
ATOM 2883 O O . LEU A 1 359 ? 13.148 -9.246 -23.105 1.00 89.56 359 LEU A O 1
ATOM 2887 N N . ASP A 1 360 ? 11.478 -8.257 -21.971 1.00 87.25 360 ASP A N 1
ATOM 2888 C CA . ASP A 1 360 ? 10.592 -9.406 -21.891 1.00 87.25 360 ASP A CA 1
ATOM 2889 C C . ASP A 1 360 ? 9.244 -9.036 -22.503 1.00 87.25 360 ASP A C 1
ATOM 2891 O O . ASP A 1 360 ? 8.300 -8.594 -21.840 1.00 87.25 360 ASP A O 1
ATOM 2895 N N . LEU A 1 361 ? 9.162 -9.249 -23.815 1.00 86.38 361 LEU A N 1
ATOM 2896 C CA . LEU A 1 361 ? 7.992 -8.911 -24.621 1.00 86.38 361 LEU A CA 1
ATOM 2897 C C . LEU A 1 361 ? 6.753 -9.757 -24.285 1.00 86.38 361 LEU A C 1
ATOM 2899 O O . LEU A 1 361 ? 5.685 -9.510 -24.840 1.00 86.38 361 LEU A O 1
ATOM 2903 N N . LYS A 1 362 ? 6.874 -10.762 -23.405 1.00 81.44 362 LYS A N 1
ATOM 2904 C CA . LYS A 1 362 ? 5.734 -11.553 -22.920 1.00 81.44 362 LYS A CA 1
ATOM 2905 C C . LYS A 1 362 ? 5.074 -10.935 -21.690 1.00 81.44 362 LYS A C 1
ATOM 2907 O O . LYS A 1 362 ? 3.957 -11.324 -21.354 1.00 81.44 362 LYS A O 1
ATOM 2912 N N . LYS A 1 363 ? 5.734 -9.989 -21.018 1.00 76.12 363 LYS A N 1
ATOM 2913 C CA . LYS A 1 363 ? 5.177 -9.266 -19.870 1.00 76.12 363 LYS A CA 1
ATOM 2914 C C . LYS A 1 363 ? 4.442 -7.998 -20.298 1.00 76.12 363 LYS A C 1
ATOM 2916 O O . LYS A 1 363 ? 4.714 -7.462 -21.372 1.00 76.12 363 LYS A O 1
ATOM 2921 N N . PRO A 1 364 ? 3.542 -7.469 -19.445 1.00 71.38 364 PRO A N 1
ATOM 2922 C CA . PRO A 1 364 ? 2.940 -6.169 -19.690 1.00 71.38 364 PRO A CA 1
ATOM 2923 C C . PRO A 1 364 ? 4.014 -5.097 -19.923 1.00 71.38 364 PRO A C 1
ATOM 2925 O O . PRO A 1 364 ? 5.004 -5.000 -19.191 1.00 71.38 364 PRO A O 1
ATOM 2928 N N . LEU A 1 365 ? 3.810 -4.308 -20.975 1.00 78.25 365 LEU A N 1
ATOM 2929 C CA . LEU A 1 365 ? 4.763 -3.317 -21.460 1.00 78.25 365 LEU A CA 1
ATOM 2930 C C . LEU A 1 365 ? 4.557 -2.001 -20.706 1.00 78.25 365 LEU A C 1
ATOM 2932 O O . LEU A 1 365 ? 3.746 -1.153 -21.092 1.00 78.25 365 LEU A O 1
ATOM 2936 N N . PHE A 1 366 ? 5.247 -1.877 -19.575 1.00 64.56 366 PHE A N 1
ATOM 2937 C CA . PHE A 1 366 ? 5.179 -0.695 -18.726 1.00 64.56 366 PHE A CA 1
ATOM 2938 C C . PHE A 1 366 ? 6.058 0.440 -19.263 1.00 64.56 366 PHE A C 1
ATOM 2940 O O . PHE A 1 366 ? 7.238 0.243 -19.545 1.00 64.56 366 PHE A O 1
ATOM 2947 N N . LEU A 1 367 ? 5.481 1.637 -19.316 1.00 61.75 367 LEU A N 1
ATOM 2948 C CA . LEU A 1 367 ? 6.132 2.929 -19.479 1.00 61.75 367 LEU A CA 1
ATOM 2949 C C . LEU A 1 367 ? 5.725 3.815 -18.297 1.00 61.75 367 LEU A C 1
ATOM 2951 O O . LEU A 1 367 ? 4.543 4.121 -18.156 1.00 61.75 367 LEU A O 1
ATOM 2955 N N . GLU A 1 368 ? 6.681 4.234 -17.462 1.00 60.00 368 GLU A N 1
ATOM 2956 C CA . GLU A 1 368 ? 6.432 5.195 -16.362 1.00 60.00 368 GLU A CA 1
ATOM 2957 C C . GLU A 1 368 ? 5.281 4.754 -15.434 1.00 60.00 368 GLU A C 1
ATOM 2959 O O . GLU A 1 368 ? 4.323 5.493 -15.179 1.00 60.00 368 GLU A O 1
ATOM 2964 N N . ASP A 1 369 ? 5.340 3.484 -15.018 1.00 58.69 369 ASP A N 1
ATOM 2965 C CA . ASP A 1 369 ? 4.338 2.779 -14.204 1.00 58.69 369 ASP A CA 1
ATOM 2966 C C . ASP A 1 369 ? 2.938 2.622 -14.830 1.00 58.69 369 ASP A C 1
ATOM 2968 O O . ASP A 1 369 ? 2.021 2.100 -14.193 1.00 58.69 369 ASP A O 1
ATOM 2972 N N . ASN A 1 370 ? 2.776 2.983 -16.105 1.00 61.44 370 ASN A N 1
ATOM 2973 C CA . ASN A 1 370 ? 1.559 2.764 -16.882 1.00 61.44 370 ASN A CA 1
ATOM 2974 C C . ASN A 1 370 ? 1.775 1.695 -17.953 1.00 61.44 370 ASN A C 1
ATOM 2976 O O . ASN A 1 370 ? 2.821 1.632 -18.588 1.00 61.44 370 ASN A O 1
ATOM 2980 N N . ILE A 1 371 ? 0.766 0.868 -18.215 1.00 66.44 371 ILE A N 1
ATOM 2981 C CA . ILE A 1 371 ? 0.811 -0.066 -19.346 1.00 66.44 371 ILE A CA 1
ATOM 2982 C C . ILE A 1 371 ? 0.540 0.742 -20.622 1.00 66.44 371 ILE A C 1
ATOM 2984 O O . ILE A 1 371 ? -0.588 1.178 -20.845 1.00 66.44 371 ILE A O 1
ATOM 2988 N N . ASN A 1 372 ? 1.566 0.956 -21.450 1.00 77.56 372 ASN A N 1
ATOM 2989 C CA . ASN A 1 372 ? 1.457 1.682 -22.720 1.00 77.56 372 ASN A CA 1
ATOM 2990 C C . ASN A 1 372 ? 2.166 0.900 -23.842 1.00 77.56 372 ASN A C 1
ATOM 2992 O O . ASN A 1 372 ? 3.322 1.183 -24.176 1.00 77.56 372 ASN A O 1
ATOM 2996 N N . PRO A 1 373 ? 1.471 -0.085 -24.444 1.00 81.56 373 PRO A N 1
ATOM 2997 C CA . PRO A 1 373 ? 2.059 -0.967 -25.446 1.00 81.56 373 PRO A CA 1
ATOM 2998 C C . PRO A 1 373 ? 2.519 -0.224 -26.702 1.00 81.56 373 PRO A C 1
ATOM 3000 O O . PRO A 1 373 ? 3.586 -0.517 -27.227 1.00 81.56 373 PRO A O 1
ATOM 3003 N N . ALA A 1 374 ? 1.749 0.763 -27.170 1.00 85.69 374 ALA A N 1
ATOM 3004 C CA . ALA A 1 374 ? 2.063 1.491 -28.398 1.00 85.69 374 ALA A CA 1
ATOM 3005 C C . ALA A 1 374 ? 3.357 2.304 -28.260 1.00 85.69 374 ALA A C 1
ATOM 3007 O O . ALA A 1 374 ? 4.248 2.192 -29.101 1.00 85.69 374 ALA A O 1
ATOM 3008 N N . GLY A 1 375 ? 3.488 3.073 -27.173 1.00 85.56 375 GLY A N 1
ATOM 3009 C CA . GLY A 1 375 ? 4.704 3.842 -26.903 1.00 85.56 375 GLY A CA 1
ATOM 3010 C C . GLY A 1 375 ? 5.928 2.941 -26.741 1.00 85.56 375 GLY A C 1
ATOM 3011 O O . GLY A 1 375 ? 6.987 3.237 -27.290 1.00 85.56 375 GLY A O 1
ATOM 3012 N N . PHE A 1 376 ? 5.771 1.810 -26.046 1.00 88.81 376 PHE A N 1
ATOM 3013 C CA . PHE A 1 376 ? 6.850 0.841 -25.875 1.00 88.81 376 PHE A CA 1
ATOM 3014 C C . PHE A 1 376 ? 7.303 0.274 -27.224 1.00 88.81 376 PHE A C 1
ATOM 3016 O O . PHE A 1 376 ? 8.499 0.241 -27.506 1.00 88.81 376 PHE A O 1
ATOM 3023 N N . MET A 1 377 ? 6.356 -0.139 -28.072 1.00 89.69 377 MET A N 1
ATOM 3024 C CA . MET A 1 377 ? 6.665 -0.744 -29.368 1.00 89.69 377 MET A CA 1
ATOM 3025 C C . MET A 1 377 ? 7.350 0.232 -30.326 1.00 89.69 377 MET A C 1
ATOM 3027 O O . MET A 1 377 ? 8.242 -0.181 -31.057 1.00 89.69 377 MET A O 1
ATOM 3031 N N . ILE A 1 378 ? 7.007 1.525 -30.292 1.00 91.31 378 ILE A N 1
ATOM 3032 C CA . ILE A 1 378 ? 7.703 2.551 -31.088 1.00 91.31 378 ILE A CA 1
ATOM 3033 C C . ILE A 1 378 ? 9.195 2.589 -30.740 1.00 91.31 378 ILE A C 1
ATOM 3035 O O . ILE A 1 378 ? 10.044 2.580 -31.629 1.00 91.31 378 ILE A O 1
ATOM 3039 N N . GLU A 1 379 ? 9.529 2.620 -29.451 1.00 90.69 379 GLU A N 1
ATOM 3040 C CA . GLU A 1 379 ? 10.925 2.647 -29.007 1.00 90.69 379 GLU A CA 1
ATOM 3041 C C . GLU A 1 379 ? 11.631 1.306 -29.222 1.00 90.69 379 GLU A C 1
ATOM 3043 O O . GLU A 1 379 ? 12.814 1.274 -29.561 1.00 90.69 379 GLU A O 1
ATOM 3048 N N . PHE A 1 380 ? 10.906 0.195 -29.091 1.00 91.94 380 PHE A N 1
ATOM 3049 C CA . PHE A 1 380 ? 11.428 -1.133 -29.394 1.00 91.94 380 PHE A CA 1
ATOM 3050 C C . PHE A 1 380 ? 11.797 -1.285 -30.875 1.00 91.94 380 PHE A C 1
ATOM 3052 O O . PHE A 1 380 ? 12.863 -1.810 -31.187 1.00 91.94 380 PHE A O 1
ATOM 3059 N N . GLU A 1 381 ? 10.976 -0.779 -31.797 1.00 93.12 381 GLU A N 1
ATOM 3060 C CA . GLU A 1 381 ? 11.300 -0.808 -33.227 1.00 93.12 381 GLU A CA 1
ATOM 3061 C C . GLU A 1 381 ? 12.514 0.072 -33.558 1.00 93.12 381 GLU A C 1
ATOM 3063 O O . GLU A 1 381 ? 13.364 -0.327 -34.356 1.00 93.12 381 GLU A O 1
ATOM 3068 N N . LYS A 1 382 ? 12.678 1.221 -32.883 1.00 93.56 382 LYS A N 1
ATOM 3069 C CA . LYS A 1 382 ? 13.911 2.025 -32.990 1.00 93.56 382 LYS A CA 1
ATOM 3070 C C . LYS A 1 382 ? 15.139 1.250 -32.509 1.00 93.56 382 LYS A C 1
ATOM 3072 O O . LYS A 1 382 ? 16.176 1.288 -33.168 1.00 93.56 382 LYS A O 1
ATOM 3077 N N . LEU A 1 383 ? 15.025 0.536 -31.387 1.00 93.50 383 LEU A N 1
ATOM 3078 C CA . LEU A 1 383 ? 16.084 -0.339 -30.881 1.00 93.50 383 LEU A CA 1
ATOM 3079 C C . LEU A 1 383 ? 16.426 -1.438 -31.888 1.00 93.50 383 LEU A C 1
ATOM 3081 O O . LEU A 1 383 ? 17.595 -1.637 -32.205 1.00 93.50 383 LEU A O 1
ATOM 3085 N N . ARG A 1 384 ? 15.414 -2.108 -32.437 1.00 91.94 384 ARG A N 1
ATOM 3086 C CA . ARG A 1 384 ? 15.582 -3.197 -33.404 1.00 91.94 384 ARG A CA 1
ATOM 3087 C C . ARG A 1 384 ? 16.302 -2.762 -34.683 1.00 91.94 384 ARG A C 1
ATOM 3089 O O . ARG A 1 384 ? 17.006 -3.565 -35.287 1.00 91.94 384 ARG A O 1
ATOM 3096 N N . GLN A 1 385 ? 16.124 -1.510 -35.098 1.00 93.50 385 GLN A N 1
ATOM 3097 C CA . GLN A 1 385 ? 16.785 -0.927 -36.271 1.00 93.50 385 GLN A CA 1
ATOM 3098 C C . GLN A 1 385 ? 18.194 -0.385 -35.971 1.00 93.50 385 GLN A C 1
ATOM 3100 O O . GLN A 1 385 ? 18.927 -0.025 -36.896 1.00 93.50 385 GLN A O 1
ATOM 3105 N N . SER A 1 386 ? 18.591 -0.309 -34.698 1.00 92.56 386 SER A N 1
ATOM 3106 C CA . SER A 1 386 ? 19.900 0.201 -34.299 1.00 92.56 386 SER A CA 1
ATOM 3107 C C . SER A 1 386 ? 21.015 -0.776 -34.658 1.00 92.56 386 SER A C 1
ATOM 3109 O O . SER A 1 386 ? 20.967 -1.952 -34.312 1.00 92.56 386 SER A O 1
ATOM 3111 N N . LYS A 1 387 ? 22.079 -0.271 -35.291 1.00 92.19 387 LYS A N 1
ATOM 3112 C CA . LYS A 1 387 ? 23.288 -1.058 -35.589 1.00 92.19 387 LYS A CA 1
ATOM 3113 C C . LYS A 1 387 ? 24.180 -1.283 -34.364 1.00 92.19 387 LYS A C 1
ATOM 3115 O O . LYS A 1 387 ? 25.073 -2.120 -34.418 1.00 92.19 387 LYS A O 1
ATOM 3120 N N . ASN A 1 388 ? 23.950 -0.535 -33.284 1.00 89.75 388 ASN A N 1
ATOM 3121 C CA . ASN A 1 388 ? 24.779 -0.584 -32.077 1.00 89.75 388 ASN A CA 1
ATOM 3122 C C . ASN A 1 388 ? 24.438 -1.775 -31.173 1.00 89.75 388 ASN A C 1
ATOM 3124 O O . ASN A 1 388 ? 25.186 -2.060 -30.244 1.00 89.75 388 ASN A O 1
ATOM 3128 N N . PHE A 1 389 ? 23.321 -2.458 -31.430 1.00 90.06 389 PHE A N 1
ATOM 3129 C CA . PHE A 1 389 ? 22.852 -3.572 -30.618 1.00 90.06 389 PHE A CA 1
ATOM 3130 C C . PHE A 1 389 ? 22.663 -4.813 -31.479 1.00 90.06 389 PHE A C 1
ATOM 3132 O O . PHE A 1 389 ? 22.051 -4.766 -32.544 1.00 90.06 389 PHE A O 1
ATOM 3139 N N . GLN A 1 390 ? 23.160 -5.943 -30.986 1.00 86.62 390 GLN A N 1
ATOM 3140 C CA . GLN A 1 390 ? 22.908 -7.248 -31.577 1.00 86.62 390 GLN A CA 1
ATOM 3141 C C . GLN A 1 390 ? 21.811 -7.949 -30.778 1.00 86.62 390 GLN A C 1
ATOM 3143 O O . GLN A 1 390 ? 21.969 -8.218 -29.586 1.00 86.62 390 GLN A O 1
ATOM 3148 N N . LEU A 1 391 ? 20.690 -8.252 -31.436 1.00 83.56 391 LEU A N 1
ATOM 3149 C CA . LEU A 1 391 ? 19.608 -8.999 -30.805 1.00 83.56 391 LEU A CA 1
ATOM 3150 C C . LEU A 1 391 ? 20.068 -10.435 -30.524 1.00 83.56 391 LEU A C 1
ATOM 3152 O O . LEU A 1 391 ? 20.492 -11.144 -31.436 1.00 83.56 391 LEU A O 1
ATOM 3156 N N . THR A 1 392 ? 19.939 -10.856 -29.270 1.00 79.56 392 THR A N 1
ATOM 3157 C CA . THR A 1 392 ? 20.157 -12.239 -28.832 1.00 79.56 392 THR A CA 1
ATOM 3158 C C . THR A 1 392 ? 18.834 -12.756 -28.270 1.00 79.56 392 THR A C 1
ATOM 3160 O O . THR A 1 392 ? 18.232 -12.074 -27.440 1.00 79.56 392 THR A O 1
ATOM 3163 N N . LEU A 1 393 ? 18.350 -13.892 -28.788 1.00 63.59 393 LEU A N 1
ATOM 3164 C CA . LEU A 1 393 ? 17.055 -14.497 -28.436 1.00 63.59 393 LEU A CA 1
ATOM 3165 C C . LEU A 1 393 ? 17.172 -15.532 -27.316 1.00 63.59 393 LEU A C 1
ATOM 3167 O O . LEU A 1 393 ? 18.148 -16.318 -27.350 1.00 63.59 393 LEU A O 1
#

Secondary structure (DSSP, 8-state):
-HHHHHHHHHHHHHHHHHHHH-TTSS-TT-S-HHHHIIIIIIHHHHHHHHHHHHHHHHHH------HHHHHHHHHHHHHHHHHHHHHHHHHTSHHHHHHHHHHHHHHHTSSSSHHHHHHHHHHHHHHHHHHHHHHHHHHHHHHH-HHHHHH-HHHHHHHHHHHHHHHHHHH-HHHHHHHHHTTHHHHHHHHHHHHGGGTTGGGGGGGGGGGGHHHHHHHHH-SSGGGGSTTSGGGGGGHHHHHHHHHHHHHHHHHHHHHHHHHHHHHHHHHHHHHHHHHHSSSTTSHHHHSTTT-TTTSGGGGS--HHHHHHHHHHHTS-S-TTS-EEE-TT---HHHHT-SSEEETTTTGGG-SEEE--TTS--EETTEE-HHHHHHHHHHHHH-TT-----

Sequence (393 aa):
MKKVLTILVIIVLPVSLYASKGGDYLPITAFNKNIVAYRYVIIPLLGLLTGFVFFMLALKNKLNMPDSVKEFLSVHYKKIIALIAITIGALAKEPYIAGAFFFCLYAAFGKRGRRPAIIFAVFFLALASMALFHAFMFYHTALTTPSHKAAGLIVQSEYIDNFLYLKDALHKPSVLFHSIFLYIDRKSFFIIFQFLPFLFIPFLRLKELIPTIPFFAISILSIRPLHSALDCQYSAAYIAPILVSLTVALKGLNDRYGKNFTGSILLFILIMVVTVNIAHSPSLVSLNFLKEGWSDTWHRKTYIIGKHEEALRKALDLIPKDTAVKVVCQNNTYGGEIANREFSDVFPRKWQDSYYIILDLKKPLFLEDNINPAGFMIEFEKLRQSKNFQLTL

Radius of gyration: 24.67 Å; chains: 1; bounding box: 58×52×78 Å